Protein 9GL1 (pdb70)

Organism: NCBI:txid28084

InterPro domains:
  IPR023696 Ureohydrolase domain superfamily [SSF52768] (107-411)
  IPR023801 Histone deacetylase domain [PF00850] (104-404)
  IPR037138 Histone deacetylase domain superfamily [G3DSA:3.40.800.20] (55-424)

Secondary structure (DSSP, 8-state):
----EEE--HHHHTT-TT-B-SSS-BHHHHHHHHHHHHHHHHHS-TTS-EEEGGG----HHHHHHHHHHHTT-HHHHHHHHHHS-TT-HHHHHHTTTS-HHHHHHHHHHHHHTTTTS-EE-STT-EE-TTHHHHHHHHHHHHHTS--SSEEE-SS--TT--SS--BTTBSS-HHHHHHHHHTSSSS-EEEEEEE--SS--HHHHHHHHHH-TTSEEEEEEEE-TTSTT---HHHHHHHTTSPPEE-STTEEEEEETTEEEEEEETTTS---TTS--HHHHHHHHHHHHHHHHHHHTT-EEEEEEEE-STTBTT--SHHHHEETTEE--HHHHHHHSB-HHHHHHHHHHHHHHHHHSSTT--EEEEEE-----HHHHHHHHHHHHHHHH-

Radius of gyration: 20.04 Å; Cα contacts (8 Å, |Δi|>4): 755; chains: 1; bounding box: 47×55×52 Å

Solvent-accessible surface area: 16065 Å² total; per-residue (Å²): 164,69,16,35,0,0,19,3,5,84,131,1,12,100,66,4,81,37,6,28,13,16,51,135,18,33,0,31,72,1,0,88,21,2,22,86,10,3,60,72,17,59,88,140,36,106,71,5,41,42,31,22,0,62,139,15,145,27,47,157,48,0,68,106,0,4,53,16,8,148,182,34,57,52,109,69,0,32,89,32,11,82,146,13,52,135,115,13,116,2,14,57,4,1,80,29,12,6,47,37,111,26,0,47,75,2,0,66,10,1,12,75,0,70,95,122,39,112,54,87,53,106,113,34,6,13,3,6,45,9,5,0,36,9,8,0,13,6,1,0,1,2,10,77,71,13,84,73,10,1,25,3,0,5,13,5,8,3,8,0,45,36,84,97,12,24,7,41,0,2,1,0,14,6,0,0,4,1,39,48,16,29,115,136,68,170,96,1,3,0,2,2,1,0,5,2,0,8,2,0,15,0,2,0,46,8,0,10,107,47,0,44,112,21,55,1,2,0,0,0,2,2,0,17,48,2,70,20,143,33,62,27,112,90,0,40,134,60,10,138,117,111,16,136,114,55,38,92,77,0,38,15,6,92,107,56,25,0,52,0,7,0,0,2,0,36,156,5,57,18,135,114,80,100,41,0,18,0,1,45,20,0,12,102,32,5,96,82,12,12,77,83,0,67,124,79,182,26,62,4,0,16,3,12,0,3,4,9,0,3,2,24,96,1,83,4,127,25,0,23,93,1,114,57,101,96,11,37,95,114,31,8,110,105,5,0,1,18,60,88,1,7,39,77,0,13,111,12,23,56,115,25,35,152,110,12,109,117,68,14,37,29,34,7,8,5,4,0,2,0,11,31,104,156,4,0,42,101,4,0,72,25,1,0,59,20,6,42,135

Structure (mmCIF, N/CA/C/O backbone):
data_9GL1
#
_entry.id   9GL1
#
_cell.length_a   113.564
_cell.length_b   113.564
_cell.length_c   90.426
_cell.angle_alpha   90
_cell.angle_beta   90
_cell.angle_gamma   120
#
_symmetry.space_group_name_H-M   'P 32 2 1'
#
loop_
_entity.id
_entity.type
_entity.pdbx_description
1 polymer 'Acetylpolyamine aminohydrolase'
2 non-polymer 'ZINC ION'
3 non-polymer 'POTASSIUM ION'
4 water water
#
loop_
_atom_site.group_PDB
_atom_site.id
_atom_site.type_symbol
_atom_site.label_atom_id
_atom_site.label_alt_id
_atom_site.label_comp_id
_atom_site.label_asym_id
_atom_site.label_entity_id
_atom_site.label_seq_id
_atom_site.pdbx_PDB_ins_code
_atom_site.Cartn_x
_atom_site.Cartn_y
_atom_site.Cartn_z
_atom_site.occupancy
_atom_site.B_iso_or_equiv
_atom_site.auth_seq_id
_atom_site.auth_comp_id
_atom_site.auth_asym_id
_atom_site.auth_atom_id
_atom_site.pdbx_PDB_model_num
ATOM 1 N N . PRO A 1 14 ? -8.877 -30.803 -3.282 1 164.3 21 PRO A N 1
ATOM 2 C CA . PRO A 1 14 ? -7.507 -30.739 -2.757 1 163.92 21 PRO A CA 1
ATOM 3 C C . PRO A 1 14 ? -6.531 -31.699 -3.44 1 157.89 21 PRO A C 1
ATOM 4 O O . PRO A 1 14 ? -6.381 -31.628 -4.655 1 155.33 21 PRO A O 1
ATOM 8 N N . ASN A 1 15 ? -5.857 -32.552 -2.66 1 158.52 22 ASN A N 1
ATOM 9 C CA . ASN A 1 15 ? -4.685 -33.25 -3.205 1 152.79 22 ASN A CA 1
ATOM 10 C C . ASN A 1 15 ? -4.251 -34.45 -2.367 1 146.97 22 ASN A C 1
ATOM 11 O O . ASN A 1 15 ? -3.16 -34.963 -2.647 1 141.88 22 ASN A O 1
ATOM 16 N N . CYS A 1 16 ? -5.045 -34.971 -1.416 1 148.43 23 CYS A N 1
ATOM 17 C CA . CYS A 1 16 ? -4.628 -36.163 -0.679 1 141.85 23 CYS A CA 1
ATOM 18 C C . CYS A 1 16 ? -4.947 -37.422 -1.485 1 136.49 23 CYS A C 1
ATOM 19 O O . CYS A 1 16 ? -5.439 -37.367 -2.613 1 139.52 23 CYS A O 1
ATOM 22 N N . LEU A 1 17 ? -4.624 -38.57 -0.905 1 134.52 24 LEU A N 1
ATOM 23 C CA . LEU A 1 17 ? -4.947 -39.862 -1.482 1 129.29 24 LEU A CA 1
ATOM 24 C C . LEU A 1 17 ? -5.063 -40.83 -0.321 1 128.02 24 LEU A C 1
ATOM 25 O O . LEU A 1 17 ? -4.252 -40.779 0.608 1 126.78 24 LEU A O 1
ATOM 30 N N . ILE A 1 18 ? -6.083 -41.672 -0.343 1 126.46 25 ILE A N 1
ATOM 31 C CA . ILE A 1 18 ? -6.266 -42.673 0.702 1 122.91 25 ILE A CA 1
ATOM 32 C C . ILE A 1 18 ? -6.102 -44.028 0.035 1 118.69 25 ILE A C 1
ATOM 33 O O . ILE A 1 18 ? -7.044 -44.57 -0.547 1 121.61 25 ILE A O 1
ATOM 38 N N . GLN A 1 19 ? -4.892 -44.566 0.088 1 114.15 26 GLN A N 1
ATOM 39 C CA . GLN A 1 19 ? -4.665 -45.905 -0.424 1 112.42 26 GLN A CA 1
ATOM 40 C C . GLN A 1 19 ? -5.276 -46.923 0.523 1 113.24 26 GLN A C 1
ATOM 41 O O . GLN A 1 19 ? -5.18 -46.793 1.742 1 113.97 26 GLN A O 1
ATOM 47 N N . ILE A 1 20 ? -5.938 -47.923 -0.045 1 114.4 27 ILE A N 1
ATOM 48 C CA . ILE A 1 20 ? -6.407 -49.072 0.729 1 110.98 27 ILE A CA 1
ATOM 49 C C . ILE A 1 20 ? -6.106 -50.335 -0.063 1 112.2 27 ILE A C 1
ATOM 50 O O . ILE A 1 20 ? -5.989 -50.31 -1.282 1 115.83 27 ILE A O 1
ATOM 55 N N . PRO A 1 21 ? -5.992 -51.456 0.643 1 110.72 28 PRO A N 1
ATOM 56 C CA . PRO A 1 21 ? -5.825 -52.726 -0.071 1 109.43 28 PRO A CA 1
ATOM 57 C C . PRO A 1 21 ? -7.106 -53.096 -0.79 1 111.91 28 PRO A C 1
ATOM 58 O O . PRO A 1 21 ? -8.212 -52.817 -0.323 1 112.62 28 PRO A O 1
ATOM 62 N N . SER A 1 22 ? -6.948 -53.727 -1.944 1 112.08 29 SER A N 1
ATOM 63 C CA . SER A 1 22 ? -8.117 -54.11 -2.707 1 111.58 29 SER A CA 1
ATOM 64 C C . SER A 1 22 ? -8.712 -55.381 -2.12 1 109.02 29 SER A C 1
ATOM 65 O O . SER A 1 22 ? -8.133 -56.021 -1.241 1 106.01 29 SER A O 1
ATOM 68 N N . ALA A 1 23 ? -9.88 -55.752 -2.634 1 107.48 30 ALA A N 1
ATOM 69 C CA . ALA A 1 23 ? -10.593 -56.903 -2.092 1 107.23 30 ALA A CA 1
ATOM 70 C C . ALA A 1 23 ? -9.837 -58.208 -2.334 1 107.47 30 ALA A C 1
ATOM 71 O O . ALA A 1 23 ? -9.842 -59.099 -1.476 1 110.09 30 ALA A O 1
ATOM 73 N N . LYS A 1 24 ? -9.209 -58.361 -3.504 1 111.05 31 LYS A N 1
ATOM 74 C CA . LYS A 1 24 ? -8.429 -59.572 -3.752 1 111.46 31 LYS A CA 1
ATOM 75 C C . LYS A 1 24 ? -7.25 -59.623 -2.798 1 104.15 31 LYS A C 1
ATOM 76 O O . LYS A 1 24 ? -6.855 -60.699 -2.333 1 100.66 31 LYS A O 1
ATOM 82 N N . ASP A 1 25 ? -6.694 -58.453 -2.489 1 104.73 32 ASP A N 1
ATOM 83 C CA . ASP A 1 25 ? -5.561 -58.362 -1.586 1 105.84 32 ASP A CA 1
ATOM 84 C C . ASP A 1 25 ? -5.955 -58.837 -0.189 1 109.23 32 ASP A C 1
ATOM 85 O O . ASP A 1 25 ? -5.518 -59.904 0.271 1 106.11 32 ASP A O 1
ATOM 90 N N . ILE A 1 26 ? -6.84 -58.078 0.476 1 109.07 33 ILE A N 1
ATOM 91 C CA . ILE A 1 26 ? -7.332 -58.425 1.808 1 104.86 33 ILE A CA 1
ATOM 92 C C . ILE A 1 26 ? -7.705 -59.897 1.873 1 106.99 33 ILE A C 1
ATOM 93 O O . ILE A 1 26 ? -7.559 -60.533 2.926 1 105.22 33 ILE A O 1
ATOM 98 N N . GLN A 1 27 ? -8.132 -60.485 0.745 1 102.28 34 GLN A N 1
ATOM 99 C CA . GLN A 1 27 ? -8.516 -61.891 0.765 1 103.38 34 GLN A CA 1
ATOM 100 C C . GLN A 1 27 ? -7.315 -62.843 0.814 1 103.07 34 GLN A C 1
ATOM 101 O O . GLN A 1 27 ? -7.502 -64.062 0.923 1 104.62 34 GLN A O 1
ATOM 107 N N . GLN A 1 28 ? -6.089 -62.329 0.776 1 99.5 35 GLN A N 1
ATOM 108 C CA . GLN A 1 28 ? -4.917 -63.143 1.069 1 99.48 35 GLN A CA 1
ATOM 109 C C . GLN A 1 28 ? -4.411 -62.996 2.506 1 108.78 35 GLN A C 1
ATOM 110 O O . GLN A 1 28 ? -3.496 -63.738 2.888 1 109.79 35 GLN A O 1
ATOM 116 N N . MET A 1 29 ? -4.974 -62.083 3.32 1 106.46 36 MET A N 1
ATOM 117 C CA . MET A 1 29 ? -4.514 -61.873 4.694 1 105.93 36 MET A CA 1
ATOM 118 C C . MET A 1 29 ? -5.296 -62.662 5.731 1 107.12 36 MET A C 1
ATOM 119 O O . MET A 1 29 ? -5.197 -62.343 6.924 1 105.39 36 MET A O 1
ATOM 124 N N . HIS A 1 30 ? -6.082 -63.658 5.318 1 106.34 37 HIS A N 1
ATOM 125 C CA . HIS A 1 30 ? -6.689 -64.561 6.29 1 107.72 37 HIS A CA 1
ATOM 126 C C . HIS A 1 30 ? -5.617 -65.138 7.199 1 108.29 37 HIS A C 1
ATOM 127 O O . HIS A 1 30 ? -4.578 -65.609 6.728 1 104.91 37 HIS A O 1
ATOM 134 N N . GLY A 1 31 ? -5.873 -65.104 8.51 1 109.26 38 GLY A N 1
ATOM 135 C CA . GLY A 1 31 ? -5 -65.742 9.467 1 104.65 38 GLY A CA 1
ATOM 136 C C . GLY A 1 31 ? -3.815 -64.916 9.925 1 105.88 38 GLY A C 1
ATOM 137 O O . GLY A 1 31 ? -3.164 -65.282 10.91 1 106.61 38 GLY A O 1
ATOM 138 N N . MET A 1 32 ? -3.502 -63.821 9.263 1 104.18 39 MET A N 1
ATOM 139 C CA . MET A 1 32 ? -2.345 -63.069 9.703 1 106.92 39 MET A CA 1
ATOM 140 C C . MET A 1 32 ? -2.647 -62.421 11.05 1 106.52 39 MET A C 1
ATOM 141 O O . MET A 1 32 ? -3.751 -61.904 11.252 1 106.79 39 MET A O 1
ATOM 146 N N . PRO A 1 33 ? -1.703 -62.461 11.989 1 99.58 40 PRO A N 1
ATOM 147 C CA . PRO A 1 33 ? -2.008 -62.025 13.355 1 110.36 40 PRO A CA 1
ATOM 148 C C . PRO A 1 33 ? -2.208 -60.525 13.417 1 108.79 40 PRO A C 1
ATOM 149 O O . PRO A 1 33 ? -1.499 -59.76 12.757 1 109.09 40 PRO A O 1
ATOM 153 N N . ALA A 1 34 ? -3.196 -60.117 14.207 1 107.56 41 ALA A N 1
ATOM 154 C CA . ALA A 1 34 ? -3.333 -58.743 14.647 1 107.75 41 ALA A CA 1
ATOM 155 C C . ALA A 1 34 ? -3.36 -58.76 16.17 1 110.78 41 ALA A C 1
ATOM 156 O O . ALA A 1 34 ? -3.135 -59.799 16.795 1 108.49 41 ALA A O 1
ATOM 158 N N . GLY A 1 35 ? -3.633 -57.61 16.778 1 110.83 42 GLY A N 1
ATOM 159 C CA . GLY A 1 35 ? -3.404 -57.444 18.2 1 110.66 42 GLY A CA 1
ATOM 160 C C . GLY A 1 35 ? -4.532 -57.875 19.117 1 111.77 42 GLY A C 1
ATOM 161 O O . GLY A 1 35 ? -4.472 -57.586 20.316 1 114.28 42 GLY A O 1
ATOM 162 N N . ALA A 1 36 ? -5.555 -58.567 18.602 1 115.29 43 ALA A N 1
ATOM 163 C CA . ALA A 1 36 ? -6.751 -58.882 19.382 1 110.98 43 ALA A CA 1
ATOM 164 C C . ALA A 1 36 ? -7.512 -60.093 18.824 1 112.96 43 ALA A C 1
ATOM 165 O O . ALA A 1 36 ? -6.896 -61.078 18.397 1 114.1 43 ALA A O 1
ATOM 167 N N . ASP A 1 37 ? -8.854 -60.034 18.831 1 110.73 44 ASP A N 1
ATOM 168 C CA . ASP A 1 37 ? -9.697 -61.119 18.332 1 114.83 44 ASP A CA 1
ATOM 169 C C . ASP A 1 37 ? -9.83 -61.116 16.813 1 116.31 44 ASP A C 1
ATOM 170 O O . ASP A 1 37 ? -10.348 -62.088 16.25 1 115.86 44 ASP A O 1
ATOM 175 N N . GLU A 1 38 ? -9.377 -60.059 16.143 1 111.32 45 GLU A N 1
ATOM 176 C CA . GLU A 1 38 ? -9.399 -60.007 14.695 1 114.85 45 GLU A CA 1
ATOM 177 C C . GLU A 1 38 ? -8.045 -60.429 14.135 1 114.91 45 GLU A C 1
ATOM 178 O O . GLU A 1 38 ? -6.997 -60.192 14.749 1 113.81 45 GLU A O 1
ATOM 184 N N . ASP A 1 39 ? -8.092 -61.094 12.975 1 110.67 46 ASP A N 1
ATOM 185 C CA . ASP A 1 39 ? -6.958 -61.276 12.081 1 112.1 46 ASP A CA 1
ATOM 186 C C . ASP A 1 39 ? -6.9 -60.11 11.08 1 107.38 46 ASP A C 1
ATOM 187 O O . ASP A 1 39 ? -7.844 -59.322 10.946 1 107.45 46 ASP A O 1
ATOM 192 N N . GLN A 1 40 ? -5.776 -59.979 10.373 1 104.79 47 GLN A N 1
ATOM 193 C CA . GLN A 1 40 ? -5.613 -58.761 9.583 1 103.71 47 GLN A CA 1
ATOM 194 C C . GLN A 1 40 ? -6.629 -58.682 8.452 1 104.81 47 GLN A C 1
ATOM 195 O O . GLN A 1 40 ? -6.968 -57.582 7.996 1 103.55 47 GLN A O 1
ATOM 201 N N . PHE A 1 41 ? -7.159 -59.825 8.028 1 103.88 48 PHE A N 1
ATOM 202 C CA . PHE A 1 41 ? -8.289 -59.826 7.112 1 104.65 48 PHE A CA 1
ATOM 203 C C . PHE A 1 41 ? -9.486 -59.095 7.718 1 105.88 48 PHE A C 1
ATOM 204 O O . PHE A 1 41 ? -9.904 -58.042 7.217 1 105.16 48 PHE A O 1
ATOM 212 N N . GLU A 1 42 ? -10.042 -59.641 8.818 1 110.51 49 GLU A N 1
ATOM 213 C CA . GLU A 1 42 ? -11.223 -59.06 9.47 1 108.1 49 GLU A CA 1
ATOM 214 C C . GLU A 1 42 ? -10.998 -57.611 9.864 1 104.64 49 GLU A C 1
ATOM 215 O O . GLU A 1 42 ? -11.922 -56.795 9.801 1 105.19 49 GLU A O 1
ATOM 221 N N . ARG A 1 43 ? -9.778 -57.28 10.263 1 101.73 50 ARG A N 1
ATOM 222 C CA . ARG A 1 43 ? -9.448 -55.902 10.582 1 104.92 50 ARG A CA 1
ATOM 223 C C . ARG A 1 43 ? -9.606 -55.018 9.356 1 109.97 50 ARG A C 1
ATOM 224 O O . ARG A 1 43 ? -10.526 -54.193 9.282 1 113.1 50 ARG A O 1
ATOM 232 N N . LEU A 1 44 ? -8.756 -55.231 8.348 1 109.54 51 LEU A N 1
ATOM 233 C CA . LEU A 1 44 ? -8.776 -54.407 7.144 1 108.86 51 LEU A CA 1
ATOM 234 C C . LEU A 1 44 ? -10.078 -54.515 6.354 1 110.15 51 LEU A C 1
ATOM 235 O O . LEU A 1 44 ? -10.405 -53.6 5.582 1 112.45 51 LEU A O 1
ATOM 240 N N . LYS A 1 45 ? -10.835 -55.597 6.514 1 107.25 52 LYS A N 1
ATOM 241 C CA . LYS A 1 45 ? -12.175 -55.606 5.942 1 110.97 52 LYS A CA 1
ATOM 242 C C . LYS A 1 45 ? -13.039 -54.533 6.596 1 117.3 52 LYS A C 1
ATOM 243 O O . LYS A 1 45 ? -13.668 -53.718 5.909 1 119.41 52 LYS A O 1
ATOM 249 N N . HIS A 1 46 ? -13.046 -54.496 7.937 1 115.98 53 HIS A N 1
ATOM 250 C CA . HIS A 1 46 ? -13.907 -53.564 8.658 1 118.51 53 HIS A CA 1
ATOM 251 C C . HIS A 1 46 ? -13.435 -52.134 8.506 1 118.63 53 HIS A C 1
ATOM 252 O O . HIS A 1 46 ? -14.251 -51.211 8.481 1 123.37 53 HIS A O 1
ATOM 259 N N . MET A 1 47 ? -12.138 -51.924 8.393 1 114.4 54 MET A N 1
ATOM 260 C CA . MET A 1 47 ? -11.666 -50.563 8.215 1 118.23 54 MET A CA 1
ATOM 261 C C . MET A 1 47 ? -12.059 -50.006 6.843 1 123.66 54 MET A C 1
ATOM 262 O O . MET A 1 47 ? -12.596 -48.894 6.757 1 127.81 54 MET A O 1
ATOM 267 N N . THR A 1 48 ? -11.84 -50.772 5.755 1 120.4 55 THR A N 1
ATOM 268 C CA . THR A 1 48 ? -12.267 -50.287 4.438 1 123.68 55 THR A CA 1
ATOM 269 C C . THR A 1 48 ? -13.776 -50.142 4.367 1 127.26 55 THR A C 1
ATOM 270 O O . THR A 1 48 ? -14.281 -49.369 3.544 1 128.7 55 THR A O 1
ATOM 274 N N . GLN A 1 49 ? -14.504 -50.87 5.212 1 122.9 56 GLN A N 1
ATOM 275 C CA . GLN A 1 49 ? -15.937 -50.643 5.319 1 126.94 56 GLN A CA 1
ATOM 276 C C . GLN A 1 49 ? -16.221 -49.242 5.849 1 132.84 56 GLN A C 1
ATOM 277 O O . GLN A 1 49 ? -17.025 -48.502 5.27 1 138.66 56 GLN A O 1
ATOM 283 N N . VAL A 1 50 ? -15.541 -48.849 6.932 1 129.88 57 VAL A N 1
ATOM 284 C CA . VAL A 1 50 ? -15.745 -47.525 7.515 1 133.47 57 VAL A CA 1
ATOM 285 C C . VAL A 1 50 ? -15.302 -46.44 6.555 1 139.26 57 VAL A C 1
ATOM 286 O O . VAL A 1 50 ? -15.855 -45.333 6.552 1 145.04 57 VAL A O 1
ATOM 290 N N . ILE A 1 51 ? -14.287 -46.719 5.742 1 136.13 58 ILE A N 1
ATOM 291 C CA . ILE A 1 51 ? -13.916 -45.748 4.726 1 136.75 58 ILE A CA 1
ATOM 292 C C . ILE A 1 51 ? -14.926 -45.758 3.585 1 143.84 58 ILE A C 1
ATOM 293 O O . ILE A 1 51 ? -15.17 -44.719 2.966 1 149.35 58 ILE A O 1
ATOM 298 N N . ALA A 1 52 ? -15.542 -46.907 3.29 1 137.82 59 ALA A N 1
ATOM 299 C CA . ALA A 1 52 ? -16.674 -46.892 2.365 1 142.85 59 ALA A CA 1
ATOM 300 C C . ALA A 1 52 ? -17.882 -46.187 2.958 1 149.95 59 ALA A C 1
ATOM 301 O O . ALA A 1 52 ? -18.821 -45.865 2.224 1 153.89 59 ALA A O 1
ATOM 303 N N . THR A 1 53 ? -17.873 -45.951 4.269 1 148.14 60 THR A N 1
ATOM 304 C CA . THR A 1 53 ? -18.893 -45.141 4.924 1 150.63 60 THR A CA 1
ATOM 305 C C . THR A 1 53 ? -18.646 -43.661 4.672 1 154.08 60 THR A C 1
ATOM 306 O O . THR A 1 53 ? -19.452 -42.985 4.023 1 157.63 60 THR A O 1
ATOM 310 N N . THR A 1 54 ? -17.524 -43.14 5.179 1 153.26 61 THR A N 1
ATOM 311 C CA . THR A 1 54 ? -17.247 -41.735 4.939 1 157.13 61 THR A CA 1
ATOM 312 C C . THR A 1 54 ? -16.852 -41.447 3.442 1 162.36 61 THR A C 1
ATOM 313 O O . THR A 1 54 ? -16.496 -40.29 3.166 1 166.43 61 THR A O 1
ATOM 317 N N . GLN A 1 55 ? -16.92 -42.418 2.517 1 157.32 62 GLN A N 1
ATOM 318 C CA . GLN A 1 55 ? -16.757 -42.172 1.082 1 161.24 62 GLN A CA 1
ATOM 319 C C . GLN A 1 55 ? -18.089 -42.037 0.353 1 165.89 62 GLN A C 1
ATOM 320 O O . GLN A 1 55 ? -18.148 -41.396 -0.703 1 167.6 62 GLN A O 1
ATOM 326 N N . SER A 1 56 ? -19.16 -42.625 0.888 1 162.44 63 SER A N 1
ATOM 327 C CA . SER A 1 56 ? -20.504 -42.299 0.426 1 165.03 63 SER A CA 1
ATOM 328 C C . SER A 1 56 ? -21.108 -41.119 1.184 1 168.92 63 SER A C 1
ATOM 329 O O . SER A 1 56 ? -22.078 -40.521 0.703 1 171.75 63 SER A O 1
ATOM 332 N N . LYS A 1 57 ? -20.559 -40.772 2.357 1 166.99 64 LYS A N 1
ATOM 333 C CA . LYS A 1 57 ? -20.829 -39.463 2.951 1 168.5 64 LYS A CA 1
ATOM 334 C C . LYS A 1 57 ? -20.243 -38.338 2.106 1 173.02 64 LYS A C 1
ATOM 335 O O . LYS A 1 57 ? -20.838 -37.261 2.012 1 172.7 64 LYS A O 1
ATOM 341 N N . ASP A 1 58 ? -19.077 -38.562 1.49 1 173.57 65 ASP A N 1
ATOM 342 C CA . ASP A 1 58 ? -18.347 -37.526 0.758 1 172.1 65 ASP A CA 1
ATOM 343 C C . ASP A 1 58 ? -17.512 -38.171 -0.344 1 167.69 65 ASP A C 1
ATOM 344 O O . ASP A 1 58 ? -16.358 -38.541 -0.102 1 165.68 65 ASP A O 1
ATOM 349 N N . PRO A 1 59 ? -18.059 -38.339 -1.571 1 168.77 66 PRO A N 1
ATOM 350 C CA . PRO A 1 59 ? -17.284 -38.952 -2.663 1 165.01 66 PRO A CA 1
ATOM 351 C C . PRO A 1 59 ? -16.035 -38.177 -3.074 1 161.1 66 PRO A C 1
ATOM 352 O O . PRO A 1 59 ? -15.354 -38.562 -4.032 1 156.68 66 PRO A O 1
ATOM 356 N N . SER A 1 60 ? -15.724 -37.086 -2.366 1 162.56 67 SER A N 1
ATOM 357 C CA . SER A 1 60 ? -14.444 -36.411 -2.568 1 160.19 67 SER A CA 1
ATOM 358 C C . SER A 1 60 ? -13.283 -37.189 -1.948 1 158.19 67 SER A C 1
ATOM 359 O O . SER A 1 60 ? -12.17 -37.152 -2.488 1 156.62 67 SER A O 1
ATOM 362 N N . LEU A 1 61 ? -13.514 -37.885 -0.81 1 159.88 68 LEU A N 1
ATOM 363 C CA . LEU A 1 61 ? -12.46 -38.674 -0.172 1 152.55 68 LEU A CA 1
ATOM 364 C C . LEU A 1 61 ? -11.858 -39.606 -1.215 1 145.33 68 LEU A C 1
ATOM 365 O O . LEU A 1 61 ? -12.495 -40.583 -1.639 1 142.43 68 LEU A O 1
ATOM 370 N N . PRO A 1 62 ? -10.633 -39.319 -1.658 1 146.92 69 PRO A N 1
ATOM 371 C CA . PRO A 1 62 ? -10.043 -39.971 -2.844 1 140.69 69 PRO A CA 1
ATOM 372 C C . PRO A 1 62 ? -9.42 -41.318 -2.492 1 133.16 69 PRO A C 1
ATOM 373 O O . PRO A 1 62 ? -8.224 -41.465 -2.229 1 132.1 69 PRO A O 1
ATOM 377 N N . VAL A 1 63 ? -10.262 -42.339 -2.458 1 133.45 70 VAL A N 1
ATOM 378 C CA . VAL A 1 63 ? -9.825 -43.671 -2.068 1 129.94 70 VAL A CA 1
ATOM 379 C C . VAL A 1 63 ? -9.428 -44.424 -3.327 1 127.49 70 VAL A C 1
ATOM 380 O O . VAL A 1 63 ? -10.134 -44.386 -4.344 1 126.74 70 VAL A O 1
ATOM 384 N N . VAL A 1 64 ? -8.258 -45.04 -3.295 1 123.71 71 VAL A N 1
ATOM 385 C CA . VAL A 1 64 ? -7.804 -45.862 -4.403 1 123.53 71 VAL A CA 1
ATOM 386 C C . VAL A 1 64 ? -7.363 -47.18 -3.813 1 120.35 71 VAL A C 1
ATOM 387 O O . VAL A 1 64 ? -6.823 -47.22 -2.702 1 121 71 VAL A O 1
ATOM 391 N N . THR A 1 65 ? -7.629 -48.263 -4.521 1 118.38 72 THR A N 1
ATOM 392 C CA . THR A 1 65 ? -7.194 -49.551 -4.019 1 116.28 72 THR A CA 1
ATOM 393 C C . THR A 1 65 ? -5.835 -49.894 -4.6 1 117.33 72 THR A C 1
ATOM 394 O O . THR A 1 65 ? -5.327 -49.239 -5.511 1 118.14 72 THR A O 1
ATOM 398 N N . THR A 1 66 ? -5.228 -50.917 -4.032 1 116.38 73 THR A N 1
ATOM 399 C CA . THR A 1 66 ? -3.963 -51.343 -4.594 1 116.51 73 THR A CA 1
ATOM 400 C C . THR A 1 66 ? -4.111 -51.969 -5.971 1 114.41 73 THR A C 1
ATOM 401 O O . THR A 1 66 ? -3.115 -52.392 -6.56 1 114.72 73 THR A O 1
ATOM 405 N N . ASP A 1 67 ? -5.31 -52.046 -6.537 1 113.29 74 ASP A N 1
ATOM 406 C CA . ASP A 1 67 ? -5.424 -52.657 -7.86 1 118.28 74 ASP A CA 1
ATOM 407 C C . ASP A 1 67 ? -5.116 -51.693 -9.014 1 119.63 74 ASP A C 1
ATOM 408 O O . ASP A 1 67 ? -4.797 -52.165 -10.106 1 117.45 74 ASP A O 1
ATOM 413 N N . ARG A 1 68 ? -5.193 -50.369 -8.817 1 11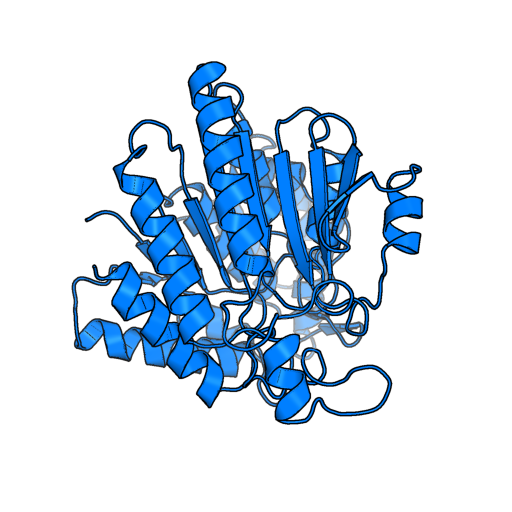9.61 75 ARG A N 1
ATOM 414 C CA . ARG A 1 68 ? -4.76 -49.452 -9.869 1 123.53 75 ARG A CA 1
ATOM 415 C C . ARG A 1 68 ? -3.242 -49.382 -9.956 1 120.53 75 ARG A C 1
ATOM 416 O O . ARG A 1 68 ? -2.704 -48.52 -10.658 1 123.84 75 ARG A O 1
ATOM 424 N N . VAL A 1 69 ? -2.554 -50.249 -9.243 1 121.91 76 VAL A N 1
ATOM 425 C CA . VAL A 1 69 ? -1.109 -50.383 -9.359 1 123.41 76 VAL A CA 1
ATOM 426 C C . VAL A 1 69 ? -0.822 -51.306 -10.52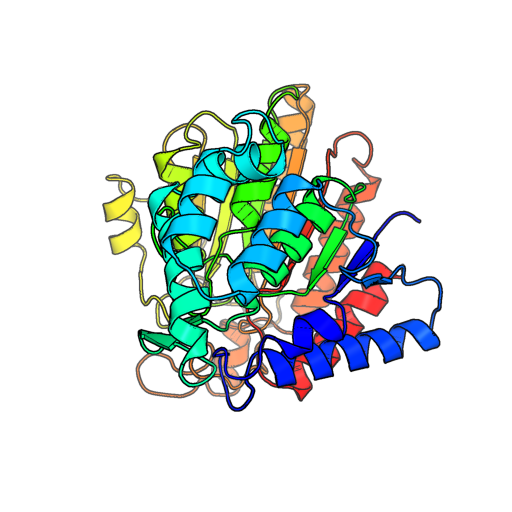2 1 118.42 76 VAL A C 1
ATOM 427 O O . VAL A 1 69 ? -1.578 -52.242 -10.788 1 119.66 76 VAL A O 1
ATOM 431 N N . GLU A 1 70 ? 0.264 -51.036 -11.232 1 120.39 77 GLU A N 1
ATOM 432 C CA . GLU A 1 70 ? 0.548 -51.7 -12.503 1 121.43 77 GLU A CA 1
ATOM 433 C C . GLU A 1 70 ? 2.005 -52.124 -12.504 1 119.54 77 GLU A C 1
ATOM 434 O O . GLU A 1 70 ? 2.896 -51.276 -12.609 1 120.68 77 GLU A O 1
ATOM 440 N N . LEU A 1 71 ? 2.252 -53.411 -12.416 1 115.76 78 LEU A N 1
ATOM 441 C CA . LEU A 1 71 ? 3.622 -53.778 -12.09 1 115.15 78 LEU A CA 1
ATOM 442 C C . LEU A 1 71 ? 4.392 -54.179 -13.336 1 116.03 78 LEU A C 1
ATOM 443 O O . LEU A 1 71 ? 3.803 -54.438 -14.389 1 113.96 78 LEU A O 1
ATOM 448 N N . PRO A 1 72 ? 5.719 -54.208 -13.276 1 115.19 79 PRO A N 1
ATOM 449 C CA . PRO A 1 72 ? 6.476 -54.677 -14.439 1 110.36 79 PRO A CA 1
ATOM 450 C C . PRO A 1 72 ? 6.236 -56.161 -14.669 1 112.59 79 PRO A C 1
ATOM 451 O O . PRO A 1 72 ? 5.974 -56.927 -13.731 1 113.85 79 PRO A O 1
ATOM 455 N N . GLU A 1 73 ? 6.323 -56.551 -15.948 1 110.94 80 GLU A N 1
ATOM 456 C CA . GLU A 1 73 ? 5.985 -57.906 -16.379 1 111.36 80 GLU A CA 1
ATOM 457 C C . GLU A 1 73 ? 6.834 -58.971 -15.681 1 108.86 80 GLU A C 1
ATOM 458 O O . GLU A 1 73 ? 6.342 -60.075 -15.412 1 108.98 80 GLU A O 1
ATOM 464 N N . HIS A 1 74 ? 8.102 -58.679 -15.374 1 107.5 81 HIS A N 1
ATOM 465 C CA . HIS A 1 74 ? 8.891 -59.683 -14.663 1 112.38 81 HIS A CA 1
ATOM 466 C C . HIS A 1 74 ? 8.334 -59.971 -13.269 1 110.86 81 HIS A C 1
ATOM 467 O O . HIS A 1 74 ? 8.389 -61.123 -12.829 1 111.01 81 HIS A O 1
ATOM 474 N N . TRP A 1 75 ? 7.783 -58.958 -12.575 1 108.65 82 TRP A N 1
ATOM 475 C CA . TRP A 1 75 ? 7.171 -59.184 -11.257 1 110.14 82 TRP A CA 1
ATOM 476 C C . TRP A 1 75 ? 5.92 -60.041 -11.375 1 109.66 82 TRP A C 1
ATOM 477 O O . TRP A 1 75 ? 5.795 -61.074 -10.71 1 105 82 TRP A O 1
ATOM 488 N N . ASN A 1 76 ? 4.973 -59.619 -12.218 1 110.36 83 ASN A N 1
ATOM 489 C CA . ASN A 1 76 ? 3.751 -60.392 -12.407 1 108.89 83 ASN A CA 1
ATOM 490 C C . ASN A 1 76 ? 4.067 -61.795 -12.888 1 109.69 83 ASN A C 1
ATOM 491 O O . ASN A 1 76 ? 3.392 -62.756 -12.491 1 110.72 83 ASN A O 1
ATOM 496 N N . GLN A 1 77 ? 5.117 -61.933 -13.708 1 107.07 84 GLN A N 1
ATOM 497 C CA . GLN A 1 77 ? 5.604 -63.255 -14.081 1 107.71 84 GLN A CA 1
ATOM 498 C C . GLN A 1 77 ? 6.046 -64.039 -12.853 1 113.07 84 GLN A C 1
ATOM 499 O O . GLN A 1 77 ? 5.77 -65.24 -12.743 1 113.51 84 GLN A O 1
ATOM 505 N N . LEU A 1 78 ? 6.727 -63.378 -11.91 1 113.46 85 LEU A N 1
ATOM 506 C CA . LEU A 1 78 ? 7.181 -64.073 -10.712 1 110.71 85 LEU A CA 1
ATOM 507 C C . LEU A 1 78 ? 6.001 -64.576 -9.886 1 109.85 85 LEU A C 1
ATOM 508 O O . LEU A 1 78 ? 5.941 -65.764 -9.542 1 105.59 85 LEU A O 1
ATOM 513 N N . PHE A 1 79 ? 5.042 -63.685 -9.578 1 110.61 86 PHE A N 1
ATOM 514 C CA . PHE A 1 79 ? 3.843 -64.07 -8.822 1 107.97 86 PHE A CA 1
ATOM 515 C C . PHE A 1 79 ? 3.136 -65.232 -9.487 1 111.07 86 PHE A C 1
ATOM 516 O O . PHE A 1 79 ? 2.708 -66.178 -8.817 1 109.04 86 PHE A O 1
ATOM 524 N N . ALA A 1 80 ? 2.98 -65.153 -10.817 1 109.9 87 ALA A N 1
ATOM 525 C CA . ALA A 1 80 ? 2.357 -66.236 -11.559 1 110.28 87 ALA A CA 1
ATOM 526 C C . ALA A 1 80 ? 3.172 -67.525 -11.448 1 112.7 87 ALA A C 1
ATOM 527 O O . ALA A 1 80 ? 2.6 -68.619 -11.348 1 115.89 87 ALA A O 1
ATOM 529 N N . ALA A 1 81 ? 4.51 -67.428 -11.501 1 111.21 88 ALA A N 1
ATOM 530 C CA . ALA A 1 81 ? 5.339 -68.627 -11.341 1 113.64 88 ALA A CA 1
ATOM 531 C C . ALA A 1 81 ? 5.279 -69.186 -9.915 1 114.7 88 ALA A C 1
ATOM 532 O O . ALA A 1 81 ? 5.346 -70.409 -9.73 1 115.44 88 ALA A O 1
ATOM 534 N N . MET A 1 82 ? 5.172 -68.315 -8.908 1 110.62 89 MET A N 1
ATOM 535 C CA . MET A 1 82 ? 5.038 -68.784 -7.524 1 115.38 89 MET A CA 1
ATOM 536 C C . MET A 1 82 ? 3.841 -69.717 -7.373 1 115.61 89 MET A C 1
ATOM 537 O O . MET A 1 82 ? 3.935 -70.774 -6.738 1 113.09 89 MET A O 1
ATOM 542 N N . LYS A 1 83 ? 2.715 -69.354 -7.985 1 113.65 90 LYS A N 1
ATOM 543 C CA . LYS A 1 83 ? 1.543 -70.218 -7.968 1 115.66 90 LYS A CA 1
ATOM 544 C C . LYS A 1 83 ? 1.828 -71.593 -8.572 1 118.62 90 LYS A C 1
ATOM 545 O O . LYS A 1 83 ? 1.22 -72.583 -8.154 1 119.21 90 LYS A O 1
ATOM 551 N N . LYS A 1 84 ? 2.763 -71.704 -9.517 1 119.66 91 LYS A N 1
ATOM 552 C CA . LYS A 1 84 ? 3.01 -73.038 -10.07 1 124.02 91 LYS A CA 1
ATOM 553 C C . LYS A 1 84 ? 3.812 -73.938 -9.115 1 122.95 91 LYS A C 1
ATOM 554 O O . LYS A 1 84 ? 4.048 -75.109 -9.436 1 127.64 91 LYS A O 1
ATOM 560 N N . GLY A 1 85 ? 4.218 -73.434 -7.949 1 122.83 92 GLY A N 1
ATOM 561 C CA . GLY A 1 85 ? 4.629 -74.276 -6.849 1 122.62 92 GLY A CA 1
ATOM 562 C C . GLY A 1 85 ? 6.112 -74.593 -6.73 1 127.57 92 GLY A C 1
ATOM 563 O O . GLY A 1 85 ? 6.493 -75.22 -5.733 1 125.02 92 GLY A O 1
ATOM 564 N N . ASP A 1 86 ? 6.965 -74.201 -7.691 1 128.25 93 ASP A N 1
ATOM 565 C CA . ASP A 1 86 ? 8.39 -74.544 -7.642 1 128.71 93 ASP A CA 1
ATOM 566 C C . ASP A 1 86 ? 9.218 -73.389 -7.088 1 128.52 93 ASP A C 1
ATOM 567 O O . ASP A 1 86 ? 9.346 -72.347 -7.748 1 125.93 93 ASP A O 1
ATOM 572 N N . GLU A 1 87 ? 9.838 -73.62 -5.915 1 129.27 94 GLU A N 1
ATOM 573 C CA . GLU A 1 87 ? 10.753 -72.65 -5.32 1 125.82 94 GLU A CA 1
ATOM 574 C C . GLU A 1 87 ? 11.893 -72.284 -6.263 1 127.03 94 GLU A C 1
ATOM 575 O O . GLU A 1 87 ? 12.203 -71.1 -6.443 1 124.36 94 GLU A O 1
ATOM 581 N N . ASN A 1 88 ? 12.544 -73.289 -6.859 1 129.41 95 ASN A N 1
ATOM 582 C CA . ASN A 1 88 ? 13.762 -73.027 -7.625 1 129.98 95 ASN A CA 1
ATOM 583 C C . ASN A 1 88 ? 13.488 -72.152 -8.834 1 126.74 95 ASN A C 1
ATOM 584 O O . ASN A 1 88 ? 14.303 -71.286 -9.176 1 126.53 95 ASN A O 1
ATOM 589 N N . VAL A 1 89 ? 12.346 -72.35 -9.495 1 127.07 96 VAL A N 1
ATOM 590 C CA . VAL A 1 89 ? 12.066 -71.542 -10.675 1 128.59 96 VAL A CA 1
ATOM 591 C C . VAL A 1 89 ? 11.75 -70.113 -10.267 1 124.56 96 VAL A C 1
ATOM 592 O O . VAL A 1 89 ? 12.226 -69.163 -10.895 1 122.45 96 VAL A O 1
ATOM 596 N N . ALA A 1 90 ? 10.983 -69.93 -9.189 1 127.08 97 ALA A N 1
ATOM 597 C CA . ALA A 1 90 ? 10.668 -68.577 -8.754 1 121.56 97 ALA A CA 1
ATOM 598 C C . ALA A 1 90 ? 11.932 -67.835 -8.346 1 120.06 97 ALA A C 1
ATOM 599 O O . ALA A 1 90 ? 12.081 -66.642 -8.633 1 118.25 97 ALA A O 1
ATOM 601 N N . LEU A 1 91 ? 12.874 -68.535 -7.714 1 123.26 98 LEU A N 1
ATOM 602 C CA . LEU A 1 91 ? 14.071 -67.865 -7.215 1 126.54 98 LEU A CA 1
ATOM 603 C C . LEU A 1 91 ? 15 -67.493 -8.358 1 123.58 98 LEU A C 1
ATOM 604 O O . LEU A 1 91 ? 15.403 -66.329 -8.484 1 121.74 98 LEU A O 1
ATOM 609 N N . THR A 1 92 ? 15.364 -68.473 -9.193 1 126.03 99 THR A N 1
ATOM 610 C CA . THR A 1 92 ? 16.162 -68.159 -10.371 1 128.08 99 THR A CA 1
ATOM 611 C C . THR A 1 92 ? 15.49 -67.058 -11.196 1 128.12 99 THR A C 1
ATOM 612 O O . THR A 1 92 ? 16.163 -66.151 -11.698 1 130.69 99 THR A O 1
ATOM 616 N N . LEU A 1 93 ? 14.156 -67.088 -11.294 1 123.79 100 LEU A N 1
ATOM 617 C CA . LEU A 1 93 ? 13.424 -66.002 -11.947 1 122.23 100 LEU A CA 1
ATOM 618 C C . LEU A 1 93 ? 13.668 -64.683 -11.236 1 122.4 100 LEU A C 1
ATOM 619 O O . LEU A 1 93 ? 14.047 -63.684 -11.86 1 120.16 100 LEU A O 1
ATOM 624 N N . PHE A 1 94 ? 13.443 -64.673 -9.918 1 120.55 101 PHE A N 1
ATOM 625 C CA . PHE A 1 94 ? 13.649 -63.478 -9.108 1 117.11 101 PHE A CA 1
ATOM 626 C C . PHE A 1 94 ? 15.087 -63.003 -9.195 1 116.74 101 PHE A C 1
ATOM 627 O O . PHE A 1 94 ? 15.352 -61.814 -9.393 1 115.45 101 PHE A O 1
ATOM 635 N N . ALA A 1 95 ? 16.034 -63.928 -9.052 1 119.64 102 ALA A N 1
ATOM 636 C CA . ALA A 1 95 ? 17.438 -63.584 -9.229 1 121.44 102 ALA A CA 1
ATOM 637 C C . ALA A 1 95 ? 17.684 -62.929 -10.582 1 123.62 102 ALA A C 1
ATOM 638 O O . ALA A 1 95 ? 18.55 -62.055 -10.703 1 123.55 102 ALA A O 1
ATOM 640 N N . GLU A 1 96 ? 16.938 -63.326 -11.609 1 122.71 103 GLU A N 1
ATOM 641 C CA . GLU A 1 96 ? 17.203 -62.756 -12.922 1 125.28 103 GLU A CA 1
ATOM 642 C C . GLU A 1 96 ? 16.531 -61.408 -13.141 1 122.62 103 GLU A C 1
ATOM 643 O O . GLU A 1 96 ? 16.798 -60.783 -14.161 1 117.16 103 GLU A O 1
ATOM 649 N N . PHE A 1 97 ? 15.729 -60.908 -12.192 1 123.39 104 PHE A N 1
ATOM 650 C CA . PHE A 1 97 ? 15.268 -59.521 -12.259 1 124.63 104 PHE A CA 1
ATOM 651 C C . PHE A 1 97 ? 16.427 -58.574 -12.57 1 130.59 104 PHE A C 1
ATOM 652 O O . PHE A 1 97 ? 17.571 -58.839 -12.175 1 132.52 104 PHE A O 1
ATOM 660 N N . PRO A 1 98 ? 16.185 -57.474 -13.288 1 128.81 105 PRO A N 1
ATOM 661 C CA . PRO A 1 98 ? 17.262 -56.501 -13.522 1 136.16 105 PRO A CA 1
ATOM 662 C C . PRO A 1 98 ? 17.474 -55.656 -12.273 1 139.07 105 PRO A C 1
ATOM 663 O O . PRO A 1 98 ? 16.514 -55.159 -11.678 1 136.06 105 PRO A O 1
ATOM 667 N N . GLU A 1 99 ? 18.741 -55.503 -11.874 1 136.82 106 GLU A N 1
ATOM 668 C CA . GLU A 1 99 ? 19.066 -54.905 -10.576 1 141.53 106 GLU A CA 1
ATOM 669 C C . GLU A 1 99 ? 18.627 -53.445 -10.478 1 140.3 106 GLU A C 1
ATOM 670 O O . GLU A 1 99 ? 18.57 -52.899 -9.362 1 137.3 106 GLU A O 1
ATOM 676 N N . GLU A 1 100 ? 18.269 -52.838 -11.615 1 141.7 107 GLU A N 1
ATOM 677 C CA . GLU A 1 100 ? 17.842 -51.45 -11.733 1 137.48 107 GLU A CA 1
ATOM 678 C C . GLU A 1 100 ? 16.321 -51.287 -11.856 1 130.44 107 GLU A C 1
ATOM 679 O O . GLU A 1 100 ? 15.852 -50.164 -12.079 1 129.58 107 GLU A O 1
ATOM 685 N N . ASP A 1 101 ? 15.549 -52.374 -11.738 1 133.04 108 ASP A N 1
ATOM 686 C CA . ASP A 1 101 ? 14.116 -52.256 -11.498 1 124.93 108 ASP A CA 1
ATOM 687 C C . ASP A 1 101 ? 13.915 -51.414 -10.249 1 121.99 108 ASP A C 1
ATOM 688 O O . ASP A 1 101 ? 14.632 -51.578 -9.26 1 121.31 108 ASP A O 1
ATOM 693 N N . GLN A 1 102 ? 12.978 -50.47 -10.316 1 119.86 109 GLN A N 1
ATOM 694 C CA . GLN A 1 102 ? 12.825 -49.51 -9.23 1 118.58 109 GLN A CA 1
ATOM 695 C C . GLN A 1 102 ? 12.377 -50.194 -7.94 1 119.35 109 GLN A C 1
ATOM 696 O O . GLN A 1 102 ? 12.897 -49.898 -6.854 1 111.26 109 GLN A O 1
ATOM 702 N N . ILE A 1 103 ? 11.424 -51.122 -8.042 1 119.46 110 ILE A N 1
ATOM 703 C CA . ILE A 1 103 ? 10.872 -51.809 -6.879 1 114.57 110 ILE A CA 1
ATOM 704 C C . ILE A 1 103 ? 11.997 -52.539 -6.154 1 112.95 110 ILE A C 1
ATOM 705 O O . ILE A 1 103 ? 12.343 -52.204 -5.021 1 115.31 110 ILE A O 1
ATOM 710 N N . LEU A 1 104 ? 12.571 -53.539 -6.803 1 114.91 111 LEU A N 1
ATOM 711 C CA . LEU A 1 104 ? 13.775 -54.204 -6.33 1 113.95 111 LEU A CA 1
ATOM 712 C C . LEU A 1 104 ? 14.794 -53.216 -5.772 1 113.55 111 LEU A C 1
ATOM 713 O O . LEU A 1 104 ? 15.391 -53.475 -4.731 1 111.14 111 LEU A O 1
ATOM 718 N N . GLN A 1 105 ? 15.023 -52.096 -6.457 1 115.86 112 GLN A N 1
ATOM 719 C CA . GLN A 1 105 ? 16.044 -51.153 -6.003 1 115.64 112 GLN A CA 1
ATOM 720 C C . GLN A 1 105 ? 15.67 -50.547 -4.66 1 114.13 112 GLN A C 1
ATOM 721 O O . GLN A 1 105 ? 16.538 -50.326 -3.806 1 113.76 112 GLN A O 1
ATOM 727 N N . ALA A 1 106 ? 14.382 -50.28 -4.452 1 110.23 113 ALA A N 1
ATOM 728 C CA . ALA A 1 106 ? 13.941 -49.635 -3.227 1 109.61 113 ALA A CA 1
ATOM 729 C C . ALA A 1 106 ? 13.757 -50.639 -2.086 1 111 113 ALA A C 1
ATOM 730 O O . ALA A 1 106 ? 13.848 -50.263 -0.911 1 107.47 113 ALA A O 1
ATOM 732 N N . LEU A 1 107 ? 13.484 -51.906 -2.415 1 111.34 114 LEU A N 1
ATOM 733 C CA . LEU A 1 107 ? 13.488 -52.962 -1.411 1 107.67 114 LEU A CA 1
ATOM 734 C C . LEU A 1 107 ? 14.895 -53.21 -0.889 1 109.38 114 LEU A C 1
ATOM 735 O O . LEU A 1 107 ? 15.123 -53.21 0.325 1 111.24 114 LEU A O 1
ATOM 740 N N . LEU A 1 108 ? 15.85 -53.455 -1.787 1 106.7 115 LEU A N 1
ATOM 741 C CA . LEU A 1 108 ? 17.212 -53.729 -1.338 1 108.22 115 LEU A CA 1
ATOM 742 C C . LEU A 1 108 ? 17.842 -52.552 -0.6 1 109.64 115 LEU A C 1
ATOM 743 O O . LEU A 1 108 ? 18.91 -52.717 0.011 1 105.77 115 LEU A O 1
ATOM 748 N N . ALA A 1 109 ? 17.233 -51.364 -0.663 1 110.04 116 ALA A N 1
ATOM 749 C CA . ALA A 1 109 ? 17.745 -50.242 0.109 1 111.36 116 ALA A CA 1
ATOM 750 C C . ALA A 1 109 ? 17.53 -50.469 1.599 1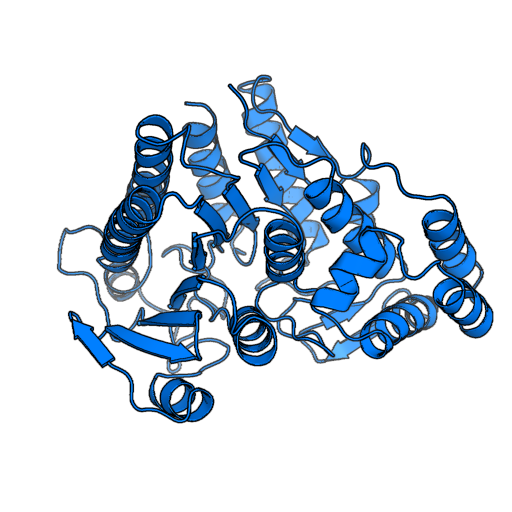 114.34 116 ALA A C 1
ATOM 751 O O . ALA A 1 109 ? 18.246 -49.889 2.427 1 112.82 116 ALA A O 1
ATOM 753 N N . VAL A 1 110 ? 16.578 -51.335 1.943 1 112.85 117 VAL A N 1
ATOM 754 C CA . VAL A 1 110 ? 16.175 -51.599 3.314 1 106.01 117 VAL A CA 1
ATOM 755 C C . VAL A 1 110 ? 16.4 -53.063 3.672 1 107.13 117 VAL A C 1
ATOM 756 O O . VAL A 1 110 ? 17.115 -53.379 4.624 1 107.95 117 VAL A O 1
ATOM 760 N N . HIS A 1 111 ? 15.842 -53.975 2.878 1 103.7 118 HIS A N 1
ATOM 761 C CA . HIS A 1 111 ? 15.888 -55.39 3.212 1 102.04 118 HIS A CA 1
ATOM 762 C C . HIS A 1 111 ? 17.035 -56.104 2.507 1 105.27 118 HIS A C 1
ATOM 763 O O . HIS A 1 111 ? 17.649 -55.585 1.571 1 108.09 118 HIS A O 1
ATOM 770 N N . THR A 1 112 ? 17.355 -57.288 3.013 1 103.67 119 THR A N 1
ATOM 771 C CA . THR A 1 112 ? 18.316 -58.147 2.341 1 108.05 119 THR A CA 1
ATOM 772 C C . THR A 1 112 ? 17.622 -58.939 1.235 1 107.36 119 THR A C 1
ATOM 773 O O . THR A 1 112 ? 16.418 -59.208 1.298 1 104.99 119 THR A O 1
ATOM 777 N N . SER A 1 113 ? 18.387 -59.294 0.199 1 110.78 120 SER A N 1
ATOM 778 C CA . SER A 1 113 ? 17.852 -60.206 -0.811 1 109.52 120 SER A CA 1
ATOM 779 C C . SER A 1 113 ? 17.39 -61.51 -0.165 1 110.89 120 SER A C 1
ATOM 780 O O . SER A 1 113 ? 16.296 -62.016 -0.453 1 108.06 120 SER A O 1
ATOM 783 N N . GLU A 1 114 ? 18.211 -62.042 0.746 1 110.63 121 GLU A N 1
ATOM 784 C CA . GLU A 1 114 ? 17.993 -63.369 1.316 1 111.16 121 GLU A CA 1
ATOM 785 C C . GLU A 1 114 ? 16.719 -63.422 2.141 1 107.21 121 GLU A C 1
ATOM 786 O O . GLU A 1 114 ? 16.064 -64.469 2.218 1 107.38 121 GLU A O 1
ATOM 792 N N . TYR A 1 115 ? 16.389 -62.322 2.816 1 106.65 122 TYR A N 1
ATOM 793 C CA . TYR A 1 115 ? 15.085 -62.23 3.454 1 106.7 122 TYR A CA 1
ATOM 794 C C . TYR A 1 115 ? 13.982 -62.244 2.392 1 105.38 122 TYR A C 1
ATOM 795 O O . TYR A 1 115 ? 13.014 -63.007 2.498 1 104.32 122 TYR A O 1
ATOM 804 N N . LEU A 1 116 ? 14.146 -61.456 1.323 1 106.01 123 LEU A N 1
ATOM 805 C CA . LEU A 1 116 ? 13.178 -61.481 0.221 1 106.71 123 LEU A CA 1
ATOM 806 C C . LEU A 1 116 ? 12.98 -62.9 -0.306 1 104.36 123 LEU A C 1
ATOM 807 O O . LEU A 1 116 ? 11.849 -63.392 -0.391 1 104.54 123 LEU A O 1
ATOM 812 N N . GLN A 1 117 ? 14.072 -63.577 -0.653 1 101.6 124 GLN A N 1
ATOM 813 C CA . GLN A 1 117 ? 13.972 -64.963 -1.092 1 105.07 124 GLN A CA 1
ATOM 814 C C . GLN A 1 117 ? 13.261 -65.833 -0.056 1 106.45 124 GLN A C 1
ATOM 815 O O . GLN A 1 117 ? 12.482 -66.728 -0.415 1 106.82 124 GLN A O 1
ATOM 821 N N . GLN A 1 118 ? 13.497 -65.575 1.234 1 107.53 125 GLN A N 1
ATOM 822 C CA . GLN A 1 118 ? 12.835 -66.363 2.269 1 106.44 125 GLN A CA 1
ATOM 823 C C . GLN A 1 118 ? 11.333 -66.14 2.246 1 101.68 125 GLN A C 1
ATOM 824 O O . GLN A 1 118 ? 10.56 -67.09 2.403 1 101.99 125 GLN A O 1
ATOM 830 N N . ILE A 1 119 ? 10.905 -64.891 2.065 1 96.24 126 ILE A N 1
ATOM 831 C CA . ILE A 1 119 ? 9.488 -64.603 1.889 1 99.91 126 ILE A CA 1
ATOM 832 C C . ILE A 1 119 ? 8.953 -65.3 0.634 1 105.55 126 ILE A C 1
ATOM 833 O O . ILE A 1 119 ? 7.776 -65.682 0.572 1 103.5 126 ILE A O 1
ATOM 838 N N . ILE A 1 120 ? 9.79 -65.491 -0.384 1 100.76 127 ILE A N 1
ATOM 839 C CA . ILE A 1 120 ? 9.297 -66.207 -1.545 1 103.94 127 ILE A CA 1
ATOM 840 C C . ILE A 1 120 ? 9.213 -67.691 -1.237 1 104.52 127 ILE A C 1
ATOM 841 O O . ILE A 1 120 ? 8.216 -68.349 -1.564 1 103.68 127 ILE A O 1
ATOM 846 N N . ARG A 1 121 ? 10.266 -68.248 -0.626 1 101.95 128 ARG A N 1
ATOM 847 C CA . ARG A 1 121 ? 10.21 -69.646 -0.214 1 104.87 128 ARG A CA 1
ATOM 848 C C . ARG A 1 121 ? 9.03 -69.87 0.715 1 109.49 128 ARG A C 1
ATOM 849 O O . ARG A 1 121 ? 8.275 -70.844 0.566 1 108.6 128 ARG A O 1
ATOM 857 N N . ASP A 1 122 ? 8.868 -68.962 1.685 1 107.66 129 ASP A N 1
ATOM 858 C CA . ASP A 1 122 ? 7.786 -69.053 2.656 1 108.99 129 ASP A CA 1
ATOM 859 C C . ASP A 1 122 ? 6.422 -69.052 1.974 1 106.57 129 ASP A C 1
ATOM 860 O O . ASP A 1 122 ? 5.563 -69.882 2.294 1 107.77 129 ASP A O 1
ATOM 865 N N . CYS A 1 123 ? 6.191 -68.115 1.044 1 106.39 130 CYS A N 1
ATOM 866 C CA . CYS A 1 123 ? 4.904 -68.098 0.341 1 104.18 130 CYS A CA 1
ATOM 867 C C . CYS A 1 123 ? 4.637 -69.419 -0.376 1 106.71 130 CYS A C 1
ATOM 868 O O . CYS A 1 123 ? 3.518 -69.94 -0.336 1 108.35 130 CYS A O 1
ATOM 871 N N . ILE A 1 124 ? 5.651 -69.987 -1.026 1 106.28 131 ILE A N 1
ATOM 872 C CA . ILE A 1 124 ? 5.448 -71.261 -1.705 1 109.82 131 ILE A CA 1
ATOM 873 C C . ILE A 1 124 ? 5.281 -72.396 -0.691 1 108.73 131 ILE A C 1
ATOM 874 O O . ILE A 1 124 ? 4.426 -73.278 -0.851 1 106.89 131 ILE A O 1
ATOM 879 N N . GLN A 1 125 ? 6.092 -72.411 0.36 1 106.98 132 GLN A N 1
ATOM 880 C CA . GLN A 1 125 ? 5.889 -73.453 1.364 1 113.4 132 GLN A CA 1
ATOM 881 C C . GLN A 1 125 ? 4.492 -73.36 1.981 1 110.32 132 GLN A C 1
ATOM 882 O O . GLN A 1 125 ? 3.863 -74.392 2.249 1 108.84 132 GLN A O 1
ATOM 888 N N . ALA A 1 126 ? 3.969 -72.14 2.161 1 109.57 133 ALA A N 1
ATOM 889 C CA . ALA A 1 126 ? 2.629 -71.977 2.717 1 110.01 133 ALA A CA 1
ATOM 890 C C . ALA A 1 126 ? 1.563 -72.595 1.834 1 108.72 133 ALA A C 1
ATOM 891 O O . ALA A 1 126 ? 0.442 -72.823 2.295 1 108.63 133 ALA A O 1
ATOM 893 N N . GLN A 1 127 ? 1.884 -72.9 0.588 1 113.35 134 GLN A N 1
ATOM 894 C CA . GLN A 1 127 ? 0.891 -73.542 -0.258 1 112.96 134 GLN A CA 1
ATOM 895 C C . GLN A 1 127 ? 0.452 -74.903 0.258 1 114.32 134 GLN A C 1
ATOM 896 O O . GLN A 1 127 ? -0.486 -75.484 -0.296 1 111.18 134 GLN A O 1
ATOM 902 N N . ALA A 1 128 ? 1.098 -75.442 1.284 1 112.25 135 ALA A N 1
ATOM 903 C CA . ALA A 1 128 ? 0.777 -76.825 1.599 1 114.24 135 ALA A CA 1
ATOM 904 C C . ALA A 1 128 ? -0.525 -76.893 2.371 1 116.43 135 ALA A C 1
ATOM 905 O O . ALA A 1 128 ? -1.45 -77.623 1.993 1 112.6 135 ALA A O 1
ATOM 907 N N . LYS A 1 129 ? -0.611 -76.112 3.444 1 116.79 136 LYS A N 1
ATOM 908 C CA . LYS A 1 129 ? -1.799 -76.013 4.264 1 114.12 136 LYS A CA 1
ATOM 909 C C . LYS A 1 129 ? -2.48 -74.658 4.113 1 114.59 136 LYS A C 1
ATOM 910 O O . LYS A 1 129 ? -3.454 -74.388 4.826 1 115.91 136 LYS A O 1
ATOM 916 N N . GLY A 1 130 ? -2.036 -73.825 3.167 1 111.98 137 GLY A N 1
ATOM 917 C CA . GLY A 1 130 ? -2.619 -72.506 2.977 1 110.2 137 GLY A CA 1
ATOM 918 C C . GLY A 1 130 ? -2.054 -71.381 3.828 1 109.39 137 GLY A C 1
ATOM 919 O O . GLY A 1 130 ? -2.505 -70.234 3.679 1 105.85 137 GLY A O 1
ATOM 920 N N . TRP A 1 131 ? -1.094 -71.664 4.712 1 109 138 TRP A N 1
ATOM 921 C CA . TRP A 1 131 ? -0.455 -70.648 5.536 1 105.46 138 TRP A CA 1
ATOM 922 C C . TRP A 1 131 ? 0.78 -71.277 6.164 1 105.96 138 TRP A C 1
ATOM 923 O O . TRP A 1 131 ? 0.897 -72.502 6.243 1 107.66 138 TRP A O 1
ATOM 934 N N . LYS A 1 132 ? 1.712 -70.426 6.591 1 104.57 139 LYS A N 1
ATOM 935 C CA . LYS A 1 132 ? 2.922 -70.876 7.265 1 105.15 139 LYS A CA 1
ATOM 936 C C . LYS A 1 132 ? 3.099 -69.991 8.487 1 108.4 139 LYS A C 1
ATOM 937 O O . LYS A 1 132 ? 3.451 -68.814 8.354 1 103.45 139 LYS A O 1
ATOM 943 N N . GLN A 1 133 ? 2.804 -70.539 9.668 1 109.6 140 GLN A N 1
ATOM 944 C CA . GLN A 1 133 ? 3.059 -69.852 10.931 1 107.41 140 GLN A CA 1
ATOM 945 C C . GLN A 1 133 ? 4.549 -69.984 11.226 1 111.06 140 GLN A C 1
ATOM 946 O O . GLN A 1 133 ? 5.057 -71.099 11.423 1 111.66 140 GLN A O 1
ATOM 952 N N . LEU A 1 134 ? 5.267 -68.858 11.196 1 111.46 141 LEU A N 1
ATOM 953 C CA . LEU A 1 134 ? 6.673 -68.806 11.601 1 115.19 141 LEU A CA 1
ATOM 954 C C . LEU A 1 134 ? 6.8 -67.758 12.688 1 117.27 141 LEU A C 1
ATOM 955 O O . LEU A 1 134 ? 6.757 -66.565 12.386 1 122.29 141 LEU A O 1
ATOM 960 N N . ASN A 1 135 ? 6.965 -68.192 13.933 1 112.6 142 ASN A N 1
ATOM 961 C CA . ASN A 1 135 ? 6.882 -67.317 15.111 1 120.93 142 ASN A CA 1
ATOM 962 C C . ASN A 1 135 ? 5.445 -66.861 15.355 1 118.73 142 ASN A C 1
ATOM 963 O O . ASN A 1 135 ? 4.763 -66.465 14.404 1 109.93 142 ASN A O 1
ATOM 968 N N . SER A 1 136 ? 4.997 -66.858 16.633 1 115.96 143 SER A N 1
ATOM 969 C CA . SER A 1 136 ? 3.613 -66.526 17.006 1 112.31 143 SER A CA 1
ATOM 970 C C . SER A 1 136 ? 3.209 -65.083 16.658 1 115.45 143 SER A C 1
ATOM 971 O O . SER A 1 136 ? 2.063 -64.685 16.906 1 115.33 143 SER A O 1
ATOM 974 N N . ASP A 1 137 ? 4.104 -64.308 16.028 1 115.96 144 ASP A N 1
ATOM 975 C CA . ASP A 1 137 ? 3.795 -62.954 15.582 1 113.22 144 ASP A CA 1
ATOM 976 C C . ASP A 1 137 ? 3.807 -62.753 14.05 1 111.13 144 ASP A C 1
ATOM 977 O O . ASP A 1 137 ? 3.472 -61.653 13.587 1 104.69 144 ASP A O 1
ATOM 982 N N . ILE A 1 138 ? 4.145 -63.773 13.247 1 111.69 145 ILE A N 1
ATOM 983 C CA . ILE A 1 138 ? 4.187 -63.665 11.783 1 107.84 145 ILE A CA 1
ATOM 984 C C . ILE A 1 138 ? 3.568 -64.901 11.136 1 107.01 145 ILE A C 1
ATOM 985 O O . ILE A 1 138 ? 4.007 -66.029 11.395 1 106.41 145 ILE A O 1
ATOM 990 N N . LEU A 1 139 ? 2.591 -64.686 10.256 1 100.59 146 LEU A N 1
ATOM 991 C CA . LEU A 1 139 ? 2.006 -65.76 9.468 1 103.99 146 LEU A CA 1
ATOM 992 C C . LEU A 1 139 ? 2.072 -65.369 7.991 1 100.3 146 LEU A C 1
ATOM 993 O O . LEU A 1 139 ? 1.68 -64.256 7.621 1 96.27 146 LEU A O 1
ATOM 998 N N . ILE A 1 140 ? 2.578 -66.276 7.158 1 99.6 147 ILE A N 1
ATOM 999 C CA . ILE A 1 140 ? 2.756 -66.037 5.729 1 102.55 147 ILE A CA 1
ATOM 1000 C C . ILE A 1 140 ? 1.738 -66.884 4.971 1 101.97 147 ILE A C 1
ATOM 1001 O O . ILE A 1 140 ? 1.493 -68.042 5.335 1 103.21 147 ILE A O 1
ATOM 1006 N N . THR A 1 141 ? 1.141 -66.306 3.933 1 101.94 148 THR A N 1
ATOM 1007 C CA . THR A 1 141 ? 0.21 -66.961 3.02 1 104.73 148 THR A CA 1
ATOM 1008 C C . THR A 1 141 ? 0.737 -66.943 1.587 1 102.02 148 THR A C 1
ATOM 1009 O O . THR A 1 141 ? 1.533 -66.068 1.221 1 99.6 148 THR A O 1
ATOM 1013 N N . PRO A 1 142 ? 0.273 -67.862 0.733 1 100.3 149 PRO A N 1
ATOM 1014 C CA . PRO A 1 142 ? 0.721 -67.839 -0.674 1 103.81 149 PRO A CA 1
ATOM 1015 C C . PRO A 1 142 ? 0.605 -66.471 -1.334 1 100.63 149 PRO A C 1
ATOM 1016 O O . PRO A 1 142 ? 1.492 -66.075 -2.105 1 98.64 149 PRO A O 1
ATOM 1020 N N . GLY A 1 143 ? -0.439 -65.711 -1.015 1 98.38 150 GLY A N 1
ATOM 1021 C CA . GLY A 1 143 ? -0.521 -64.409 -1.637 1 95.92 150 GLY A CA 1
ATOM 1022 C C . GLY A 1 143 ? 0.419 -63.348 -1.1 1 100.15 150 GLY A C 1
ATOM 1023 O O . GLY A 1 143 ? 0.523 -62.282 -1.703 1 102.73 150 GLY A O 1
ATOM 1024 N N . THR A 1 144 ? 1.151 -63.622 -0.021 1 103.46 151 THR A N 1
ATOM 1025 C CA . THR A 1 144 ? 1.595 -62.544 0.866 1 102.49 151 THR A CA 1
ATOM 1026 C C . THR A 1 144 ? 2.666 -61.657 0.239 1 99.73 151 THR A C 1
ATOM 1027 O O . THR A 1 144 ? 2.629 -60.429 0.411 1 97.31 151 THR A O 1
ATOM 1031 N N . PHE A 1 145 ? 3.635 -62.254 -0.469 1 97.8 152 PHE A N 1
ATOM 1032 C CA . PHE A 1 145 ? 4.634 -61.462 -1.184 1 102.04 152 PHE A CA 1
ATOM 1033 C C . PHE A 1 145 ? 3.979 -60.474 -2.141 1 101.66 152 PHE A C 1
ATOM 1034 O O . PHE A 1 145 ? 4.262 -59.271 -2.091 1 101.27 152 PHE A O 1
ATOM 1042 N N . GLU A 1 146 ? 3.106 -60.972 -3.03 1 105.12 153 GLU A N 1
ATOM 1043 C CA . GLU A 1 146 ? 2.49 -60.117 -4.052 1 107.18 153 GLU A CA 1
ATOM 1044 C C . GLU A 1 146 ? 1.748 -58.946 -3.41 1 103.27 153 GLU A C 1
ATOM 1045 O O . GLU A 1 146 ? 1.928 -57.785 -3.809 1 102.84 153 GLU A O 1
ATOM 1051 N N . VAL A 1 147 ? 0.947 -59.224 -2.383 1 100.12 154 VAL A N 1
ATOM 1052 C CA . VAL A 1 147 ? 0.099 -58.174 -1.832 1 103.49 154 VAL A CA 1
ATOM 1053 C C . VAL A 1 147 ? 0.935 -57.06 -1.213 1 101.76 154 VAL A C 1
ATOM 1054 O O . VAL A 1 147 ? 0.508 -55.898 -1.179 1 101.23 154 VAL A O 1
ATOM 1058 N N . LEU A 1 148 ? 2.127 -57.39 -0.711 1 100.44 155 LEU A N 1
ATOM 1059 C CA . LEU A 1 148 ? 2.992 -56.369 -0.141 1 102.08 155 LEU A CA 1
ATOM 1060 C C . LEU A 1 148 ? 3.686 -55.58 -1.232 1 103.09 155 LEU A C 1
ATOM 1061 O O . LEU A 1 148 ? 3.849 -54.357 -1.115 1 104.84 155 LEU A O 1
ATOM 1066 N N . ILE A 1 149 ? 4.123 -56.266 -2.287 1 105.16 156 ILE A N 1
ATOM 1067 C CA . ILE A 1 149 ? 4.674 -55.557 -3.436 1 104.95 156 ILE A CA 1
ATOM 1068 C C . ILE A 1 149 ? 3.649 -54.575 -3.992 1 102.88 156 ILE A C 1
ATOM 1069 O O . ILE A 1 149 ? 3.958 -53.399 -4.218 1 102.97 156 ILE A O 1
ATOM 1074 N N . LYS A 1 150 ? 2.404 -55.029 -4.186 1 99.55 157 LYS A N 1
ATOM 1075 C CA . LYS A 1 150 ? 1.383 -54.11 -4.682 1 103.56 157 LYS A CA 1
ATOM 1076 C C . LYS A 1 150 ? 1.213 -52.929 -3.732 1 107.5 157 LYS A C 1
ATOM 1077 O O . LYS A 1 150 ? 1.167 -51.774 -4.171 1 110.17 157 LYS A O 1
ATOM 1083 N N . ASP A 1 151 ? 1.163 -53.201 -2.423 1 103.44 158 ASP A N 1
ATOM 1084 C CA . ASP A 1 151 ? 1.005 -52.149 -1.412 1 107.63 158 ASP A CA 1
ATOM 1085 C C . ASP A 1 151 ? 2.138 -51.124 -1.489 1 104.61 158 ASP A C 1
ATOM 1086 O O . ASP A 1 151 ? 1.897 -49.911 -1.476 1 105.73 158 ASP A O 1
ATOM 1091 N N . ILE A 1 152 ? 3.379 -51.595 -1.57 1 102.13 159 ILE A N 1
ATOM 1092 C CA . ILE A 1 152 ? 4.536 -50.705 -1.596 1 106.06 159 ILE A CA 1
ATOM 1093 C C . ILE A 1 152 ? 4.644 -49.963 -2.937 1 108.81 159 ILE A C 1
ATOM 1094 O O . ILE A 1 152 ? 4.911 -48.753 -2.991 1 109.3 159 ILE A O 1
ATOM 1099 N N . SER A 1 153 ? 4.495 -50.677 -4.041 1 105.38 160 SER A N 1
ATOM 1100 C CA . SER A 1 153 ? 4.642 -50.011 -5.329 1 110.27 160 SER A CA 1
ATOM 1101 C C . SER A 1 153 ? 3.588 -48.929 -5.491 1 110.4 160 SER A C 1
ATOM 1102 O O . SER A 1 153 ? 3.894 -47.785 -5.855 1 112.91 160 SER A O 1
ATOM 1105 N N . MET A 1 154 ? 2.347 -49.273 -5.171 1 107.35 161 MET A N 1
ATOM 1106 C CA . MET A 1 154 ? 1.248 -48.328 -5.203 1 110.7 161 MET A CA 1
ATOM 1107 C C . MET A 1 154 ? 1.594 -47.046 -4.47 1 115.42 161 MET A C 1
ATOM 1108 O O . MET A 1 154 ? 1.204 -45.956 -4.897 1 120.85 161 MET A O 1
ATOM 1113 N N . THR A 1 155 ? 2.362 -47.142 -3.397 1 113.96 162 THR A N 1
ATOM 1114 C CA . THR A 1 155 ? 2.746 -45.935 -2.688 1 114.13 162 THR A CA 1
ATOM 1115 C C . THR A 1 155 ? 3.979 -45.28 -3.286 1 116.09 162 THR A C 1
ATOM 1116 O O . THR A 1 155 ? 4.041 -44.049 -3.371 1 119.57 162 THR A O 1
ATOM 1120 N N . LEU A 1 156 ? 4.963 -46.076 -3.707 1 112.82 163 LEU A N 1
ATOM 1121 C CA . LEU A 1 156 ? 6.196 -45.501 -4.239 1 118.07 163 LEU A CA 1
ATOM 1122 C C . LEU A 1 156 ? 5.941 -44.615 -5.465 1 122.37 163 LEU A C 1
ATOM 1123 O O . LEU A 1 156 ? 6.386 -43.464 -5.507 1 125.29 163 LEU A O 1
ATOM 1128 N N . PHE A 1 157 ? 5.226 -45.117 -6.469 1 120.11 164 PHE A N 1
ATOM 1129 C CA . PHE A 1 157 ? 5.119 -44.382 -7.735 1 128.24 164 PHE A CA 1
ATOM 1130 C C . PHE A 1 157 ? 3.772 -43.728 -7.949 1 131.31 164 PHE A C 1
ATOM 1131 O O . PHE A 1 157 ? 3.698 -42.64 -8.525 1 135.65 164 PHE A O 1
ATOM 1139 N N . HIS A 1 158 ? 2.702 -44.37 -7.506 1 126.13 165 HIS A N 1
ATOM 1140 C CA . HIS A 1 158 ? 1.376 -43.785 -7.595 1 131.5 165 HIS A CA 1
ATOM 1141 C C . HIS A 1 158 ? 1.114 -42.844 -6.419 1 137.77 165 HIS A C 1
ATOM 1142 O O . HIS A 1 158 ? -0.041 -42.613 -6.035 1 138.1 165 HIS A O 1
ATOM 1149 N N . SER A 1 159 ? 2.181 -42.268 -5.859 1 137.3 166 SER A N 1
ATOM 1150 C CA . SER A 1 159 ? 2.141 -41.579 -4.577 1 139.75 166 SER A CA 1
ATOM 1151 C C . SER A 1 159 ? 1.323 -40.302 -4.613 1 140.69 166 SER A C 1
ATOM 1152 O O . SER A 1 159 ? 0.223 -40.253 -4.052 1 139.99 166 SER A O 1
ATOM 1155 N N . LYS A 1 160 ? 1.894 -39.255 -5.206 1 143.34 167 LYS A N 1
ATOM 1156 C CA . LYS A 1 160 ? 1.423 -37.883 -5.044 1 142.4 167 LYS A CA 1
ATOM 1157 C C . LYS A 1 160 ? 1.59 -37.424 -3.6 1 140.39 167 LYS A C 1
ATOM 1158 O O . LYS A 1 160 ? 1.38 -38.203 -2.657 1 140.53 167 LYS A O 1
ATOM 1164 N N . LYS A 1 161 ? 2.02 -36.165 -3.439 1 140.63 168 LYS A N 1
ATOM 1165 C CA . LYS A 1 161 ? 2.082 -35.47 -2.155 1 140.03 168 LYS A CA 1
ATOM 1166 C C . LYS A 1 161 ? 0.918 -35.877 -1.268 1 138.8 168 LYS A C 1
ATOM 1167 O O . LYS A 1 161 ? -0.201 -36.004 -1.766 1 142.51 168 LYS A O 1
ATOM 1173 N N . VAL A 1 162 ? 1.164 -36.053 0.029 1 133.66 169 VAL A N 1
ATOM 1174 C CA . VAL A 1 162 ? 0.17 -36.403 1.05 1 133.58 169 VAL A CA 1
ATOM 1175 C C . VAL A 1 162 ? -0.65 -37.643 0.668 1 130.65 169 VAL A C 1
ATOM 1176 O O . VAL A 1 162 ? -1.392 -37.67 -0.322 1 132.93 169 VAL A O 1
ATOM 1180 N N . HIS A 1 163 ? -0.493 -38.696 1.467 1 128.41 170 HIS A N 1
ATOM 1181 C CA . HIS A 1 163 ? -0.9 -40.043 1.091 1 123.8 170 HIS A CA 1
ATOM 1182 C C . HIS A 1 163 ? -1.142 -40.861 2.35 1 122.89 170 HIS A C 1
ATOM 1183 O O . HIS A 1 163 ? -0.223 -41.044 3.157 1 119.03 170 HIS A O 1
ATOM 1190 N N . PHE A 1 164 ? -2.371 -41.36 2.506 1 124.33 171 PHE A N 1
ATOM 1191 C CA . PHE A 1 164 ? -2.769 -42.215 3.624 1 120.13 171 PHE A CA 1
ATOM 1192 C C . PHE A 1 164 ? -2.838 -43.657 3.145 1 118.23 171 PHE A C 1
ATOM 1193 O O . PHE A 1 164 ? -3.665 -43.986 2.288 1 121.05 171 PHE A O 1
ATOM 1201 N N . SER A 1 165 ? -2.009 -44.524 3.707 1 116.54 172 SER A N 1
ATOM 1202 C CA . SER A 1 165 ? -2.024 -45.923 3.303 1 115.27 172 SER A CA 1
ATOM 1203 C C . SER A 1 165 ? -2.478 -46.783 4.47 1 116.48 172 SER A C 1
ATOM 1204 O O . SER A 1 165 ? -1.855 -46.785 5.537 1 114 172 SER A O 1
ATOM 1207 N N . PHE A 1 166 ? -3.574 -47.493 4.257 1 116.51 173 PHE A N 1
ATOM 1208 C CA . PHE A 1 166 ? -4.005 -48.585 5.108 1 113.58 173 PHE A CA 1
ATOM 1209 C C . PHE A 1 166 ? -3.477 -49.887 4.519 1 112.27 173 PHE A C 1
ATOM 1210 O O . PHE A 1 166 ? -3.515 -50.088 3.303 1 116.73 173 PHE A O 1
ATOM 1218 N N . GLY A 1 167 ? -2.981 -50.757 5.38 1 110.47 174 GLY A N 1
ATOM 1219 C CA . GLY A 1 167 ? -2.247 -51.936 4.964 1 107.76 174 GLY A CA 1
ATOM 1220 C C . GLY A 1 167 ? -1.475 -52.495 6.142 1 109.03 174 GLY A C 1
ATOM 1221 O O . GLY A 1 167 ? -1.464 -51.919 7.232 1 108.83 174 GLY A O 1
ATOM 1222 N N . LEU A 1 168 ? -0.818 -53.647 5.893 1 105.55 175 LEU A N 1
ATOM 1223 C CA . LEU A 1 168 ? -0.022 -54.346 6.899 1 104.27 175 LEU A CA 1
ATOM 1224 C C . LEU A 1 168 ? 0.873 -53.42 7.706 1 105.23 175 LEU A C 1
ATOM 1225 O O . LEU A 1 168 ? 1.251 -52.328 7.241 1 107.24 175 LEU A O 1
ATOM 1230 N N . PRO A 1 169 ? 1.247 -53.83 8.904 1 105.17 176 PRO A N 1
ATOM 1231 C CA . PRO A 1 169 ? 2.167 -53.022 9.691 1 106.57 176 PRO A CA 1
ATOM 1232 C C . PRO A 1 169 ? 3.597 -53.21 9.207 1 102.93 176 PRO A C 1
ATOM 1233 O O . PRO A 1 169 ? 3.922 -54.165 8.504 1 102.32 176 PRO A O 1
ATOM 1237 N N . THR A 1 170 ? 4.454 -52.255 9.606 1 103.57 177 THR A N 1
ATOM 1238 C CA . THR A 1 170 ? 5.821 -52.092 9.128 1 103.09 177 THR A CA 1
ATOM 1239 C C . THR A 1 170 ? 6.863 -51.899 10.227 1 102.84 177 THR A C 1
ATOM 1240 O O . THR A 1 170 ? 7.97 -52.423 10.085 1 102.63 177 THR A O 1
ATOM 1244 N N . HIS A 1 171 ? 6.554 -51.165 11.317 1 104.25 178 HIS A N 1
ATOM 1245 C CA . HIS A 1 171 ? 7.65 -50.661 12.153 1 104.62 178 HIS A CA 1
ATOM 1246 C C . HIS A 1 171 ? 8.368 -51.738 12.972 1 102.73 178 HIS A C 1
ATOM 1247 O O . HIS A 1 171 ? 9.491 -51.485 13.416 1 103.38 178 HIS A O 1
ATOM 1254 N N . HIS A 1 172 ? 7.812 -52.938 13.132 1 101.04 179 HIS A N 1
ATOM 1255 C CA . HIS A 1 172 ? 8.549 -53.989 13.832 1 102.9 179 HIS A CA 1
ATOM 1256 C C . HIS A 1 172 ? 9.378 -54.858 12.899 1 104.19 179 HIS A C 1
ATOM 1257 O O . HIS A 1 172 ? 10.014 -55.811 13.372 1 104.02 179 HIS A O 1
ATOM 1264 N N . ALA A 1 173 ? 9.387 -54.547 11.6 1 102.75 180 ALA A N 1
ATOM 1265 C CA . ALA A 1 173 ? 10.082 -55.342 10.598 1 103 180 ALA A CA 1
ATOM 1266 C C . ALA A 1 173 ? 11.524 -54.867 10.442 1 100.54 180 ALA A C 1
ATOM 1267 O O . ALA A 1 173 ? 11.796 -53.66 10.392 1 98.67 180 ALA A O 1
ATOM 1269 N N . PHE A 1 174 ? 12.447 -55.827 10.351 1 97.21 181 PHE A N 1
ATOM 1270 C CA . PHE A 1 174 ? 13.885 -55.571 10.353 1 102 181 PHE A CA 1
ATOM 1271 C C . PHE A 1 174 ? 14.453 -55.802 8.949 1 101.4 181 PHE A C 1
ATOM 1272 O O . PHE A 1 174 ? 13.735 -56.152 8.016 1 103.49 181 PHE A O 1
ATOM 1280 N N . ALA A 1 175 ? 15.761 -55.586 8.798 1 99.85 182 ALA A N 1
ATOM 1281 C CA . ALA A 1 175 ? 16.391 -55.748 7.496 1 99.55 182 ALA A CA 1
ATOM 1282 C C . ALA A 1 175 ? 16.233 -57.17 6.986 1 104.15 182 ALA A C 1
ATOM 1283 O O . ALA A 1 175 ? 15.8 -57.38 5.845 1 104.59 182 ALA A O 1
ATOM 1285 N N . ASP A 1 176 ? 16.566 -58.165 7.812 1 101.63 183 ASP A N 1
ATOM 1286 C CA . ASP A 1 176 ? 16.572 -59.551 7.349 1 103.1 183 ASP A CA 1
ATOM 1287 C C . ASP A 1 176 ? 15.504 -60.41 8.02 1 103.25 183 ASP A C 1
ATOM 1288 O O . ASP A 1 176 ? 15.63 -61.642 8.037 1 102.3 183 ASP A O 1
ATOM 1293 N N . GLU A 1 177 ? 14.437 -59.794 8.54 1 102.48 184 GLU A N 1
ATOM 1294 C CA . GLU A 1 177 ? 13.413 -60.547 9.267 1 103.52 184 GLU A CA 1
ATOM 1295 C C . GLU A 1 177 ? 12.239 -59.674 9.685 1 101.52 184 GLU A C 1
ATOM 1296 O O . GLU A 1 177 ? 12.394 -58.464 9.906 1 100.79 184 GLU A O 1
ATOM 1302 N N . GLY A 1 178 ? 11.06 -60.285 9.797 1 101.57 185 GLY A N 1
ATOM 1303 C CA . GLY A 1 178 ? 9.919 -59.609 10.392 1 102.34 185 GLY A CA 1
ATOM 1304 C C . GLY A 1 178 ? 9.651 -60.009 11.835 1 100.34 185 GLY A C 1
ATOM 1305 O O . GLY A 1 178 ? 10.185 -61.011 12.318 1 100.31 185 GLY A O 1
ATOM 1306 N N . SER A 1 179 ? 8.838 -59.224 12.538 1 97.01 186 SER A N 1
ATOM 1307 C CA . SER A 1 179 ? 8.361 -59.601 13.861 1 106.07 186 SER A CA 1
ATOM 1308 C C . SER A 1 179 ? 7.153 -58.737 14.173 1 106.34 186 SER A C 1
ATOM 1309 O O . SER A 1 179 ? 6.848 -57.782 13.448 1 101.05 186 SER A O 1
ATOM 1312 N N . GLY A 1 180 ? 6.472 -59.089 15.274 1 105.89 187 GLY A N 1
ATOM 1313 C CA . GLY A 1 180 ? 5.301 -58.368 15.741 1 106.09 187 GLY A CA 1
ATOM 1314 C C . GLY A 1 180 ? 4.376 -57.906 14.626 1 105.67 187 GLY A C 1
ATOM 1315 O O . GLY A 1 180 ? 4.093 -56.712 14.487 1 101.44 187 GLY A O 1
ATOM 1316 N N . PHE A 1 181 ? 3.935 -58.844 13.797 1 103.8 188 PHE A N 1
ATOM 1317 C CA . PHE A 1 181 ? 2.917 -58.669 12.772 1 105.31 188 PHE A CA 1
ATOM 1318 C C . PHE A 1 181 ? 3.464 -57.971 11.526 1 104.46 188 PHE A C 1
ATOM 1319 O O . PHE A 1 181 ? 2.697 -57.776 10.579 1 100.17 188 PHE A O 1
ATOM 1327 N N . CYS A 1 182 ? 4.742 -57.57 11.507 1 104.29 189 CYS A N 1
ATOM 1328 C CA . CYS A 1 182 ? 5.338 -56.754 10.447 1 102.73 189 CYS A CA 1
ATOM 1329 C C . CYS A 1 182 ? 6.279 -57.596 9.605 1 99.07 189 CYS A C 1
ATOM 1330 O O . CYS A 1 182 ? 7.349 -57.993 10.072 1 97.87 189 CYS A O 1
ATOM 1333 N N . ILE A 1 183 ? 5.906 -57.822 8.352 1 104.01 190 ILE A N 1
ATOM 1334 C CA . ILE A 1 183 ? 6.722 -58.608 7.425 1 98.49 190 ILE A CA 1
ATOM 1335 C C . ILE A 1 183 ? 7.77 -57.744 6.737 1 97.19 190 ILE A C 1
ATOM 1336 O O . ILE A 1 183 ? 8.95 -58.111 6.666 1 95.23 190 ILE A O 1
ATOM 1341 N N . LEU A 1 184 ? 7.348 -56.57 6.262 1 92 191 LEU A N 1
ATOM 1342 C CA . LEU A 1 184 ? 8.185 -55.691 5.466 1 96.16 191 LEU A CA 1
ATOM 1343 C C . LEU A 1 184 ? 8.033 -54.269 5.968 1 97.18 191 LEU A C 1
ATOM 1344 O O . LEU A 1 184 ? 6.932 -53.835 6.337 1 94.33 191 LEU A O 1
ATOM 1349 N N . ASN A 1 185 ? 9.14 -53.531 5.939 1 98.35 192 ASN A N 1
ATOM 1350 C CA . ASN A 1 185 ? 9.178 -52.223 6.581 1 102.21 192 ASN A CA 1
ATOM 1351 C C . ASN A 1 185 ? 8.926 -51.176 5.51 1 99.88 192 ASN A C 1
ATOM 1352 O O . ASN A 1 185 ? 9.832 -50.492 5.038 1 97.85 192 ASN A O 1
ATOM 1357 N N . LYS A 1 186 ? 7.652 -51.045 5.143 1 102.89 193 LYS A N 1
ATOM 1358 C CA . LYS A 1 186 ? 7.297 -50.137 4.057 1 103.85 193 LYS A CA 1
ATOM 1359 C C . LYS A 1 186 ? 7.711 -48.712 4.377 1 103.71 193 LYS A C 1
ATOM 1360 O O . LYS A 1 186 ? 8.087 -47.951 3.475 1 102.74 193 LYS A O 1
ATOM 1366 N N . SER A 1 187 ? 7.686 -48.348 5.659 1 102.46 194 SER A N 1
ATOM 1367 C CA . SER A 1 187 ? 7.984 -46.971 6.032 1 102.58 194 SER A CA 1
ATOM 1368 C C . SER A 1 187 ? 9.433 -46.625 5.73 1 102.26 194 SER A C 1
ATOM 1369 O O . SER A 1 187 ? 9.737 -45.519 5.27 1 102 194 SER A O 1
ATOM 1372 N N . ALA A 1 188 ? 10.339 -47.569 5.952 1 102.03 195 ALA A N 1
ATOM 1373 C CA . ALA A 1 188 ? 11.731 -47.342 5.587 1 104.41 195 ALA A CA 1
ATOM 1374 C C . ALA A 1 188 ? 11.972 -47.431 4.07 1 108.91 195 ALA A C 1
ATOM 1375 O O . ALA A 1 188 ? 12.841 -46.725 3.535 1 107.33 195 ALA A O 1
ATOM 1377 N N . VAL A 1 189 ? 11.243 -48.291 3.36 1 103.68 196 VAL A N 1
ATOM 1378 C CA . VAL A 1 189 ? 11.495 -48.417 1.929 1 107.42 196 VAL A CA 1
ATOM 1379 C C . VAL A 1 189 ? 11.158 -47.113 1.227 1 108.04 196 VAL A C 1
ATOM 1380 O O . VAL A 1 189 ? 11.914 -46.625 0.379 1 106.32 196 VAL A O 1
ATOM 1384 N N . LEU A 1 190 ? 10.04 -46.511 1.624 1 109.03 197 LEU A N 1
ATOM 1385 C CA . LEU A 1 190 ? 9.642 -45.191 1.156 1 110.1 197 LEU A CA 1
ATOM 1386 C C . LEU A 1 190 ? 10.726 -44.151 1.412 1 114.62 197 LEU A C 1
ATOM 1387 O O . LEU A 1 190 ? 11.185 -43.473 0.487 1 116.43 197 LEU A O 1
ATOM 1392 N N . LEU A 1 191 ? 11.111 -43.976 2.678 1 111.96 198 LEU A N 1
ATOM 1393 C CA . LEU A 1 191 ? 12.006 -42.877 3.031 1 115.75 198 LEU A CA 1
ATOM 1394 C C . LEU A 1 191 ? 13.319 -42.976 2.273 1 116.32 198 LEU A C 1
ATOM 1395 O O . LEU A 1 191 ? 13.794 -41.985 1.709 1 121.82 198 LEU A O 1
ATOM 1400 N N . LYS A 1 192 ? 13.948 -44.153 2.292 1 112.3 199 LYS A N 1
ATOM 1401 C CA . LYS A 1 192 ? 15.13 -44.366 1.468 1 115.41 199 LYS A CA 1
ATOM 1402 C C . LYS A 1 192 ? 14.855 -43.971 0.023 1 120.85 199 LYS A C 1
ATOM 1403 O O . LYS A 1 192 ? 15.676 -43.298 -0.616 1 122.49 199 LYS A O 1
ATOM 1409 N N . HIS A 1 193 ? 13.683 -44.362 -0.49 1 115.52 200 HIS A N 1
ATOM 1410 C CA . HIS A 1 193 ? 13.318 -44.068 -1.87 1 118.03 200 HIS A CA 1
ATOM 1411 C C . HIS A 1 193 ? 13.261 -42.567 -2.135 1 122.4 200 HIS A C 1
ATOM 1412 O O . HIS A 1 193 ? 13.584 -42.122 -3.24 1 122.54 200 HIS A O 1
ATOM 1419 N N . MET A 1 194 ? 12.91 -41.763 -1.129 1 123.78 201 MET A N 1
ATOM 1420 C CA . MET A 1 194 ? 12.735 -40.34 -1.397 1 124.95 201 MET A CA 1
ATOM 1421 C C . MET A 1 194 ? 14.061 -39.601 -1.415 1 129.88 201 MET A C 1
ATOM 1422 O O . MET A 1 194 ? 14.254 -38.682 -2.219 1 136.43 201 MET A O 1
ATOM 1427 N N . GLN A 1 195 ? 14.987 -39.988 -0.553 1 125.3 202 GLN A N 1
ATOM 1428 C CA . GLN A 1 195 ? 16.312 -39.394 -0.587 1 131.56 202 GLN A CA 1
ATOM 1429 C C . GLN A 1 195 ? 17.15 -39.939 -1.736 1 132.46 202 GLN A C 1
ATOM 1430 O O . GLN A 1 195 ? 18.293 -39.507 -1.902 1 133.44 202 GLN A O 1
ATOM 1436 N N . ARG A 1 196 ? 16.588 -40.844 -2.548 1 135.08 203 ARG A N 1
ATOM 1437 C CA . ARG A 1 196 ? 17.365 -41.579 -3.548 1 136.87 203 ARG A CA 1
ATOM 1438 C C . ARG A 1 196 ? 18.129 -40.657 -4.489 1 139.22 203 ARG A C 1
ATOM 1439 O O . ARG A 1 196 ? 19.343 -40.81 -4.671 1 138.82 203 ARG A O 1
ATOM 1447 N N . ASN A 1 197 ? 17.441 -39.697 -5.109 1 139.43 204 ASN A N 1
ATOM 1448 C CA . ASN A 1 197 ? 18.131 -38.84 -6.071 1 147.23 204 ASN A CA 1
ATOM 1449 C C . ASN A 1 197 ? 17.62 -37.402 -6.016 1 151.65 204 ASN A C 1
ATOM 1450 O O . ASN A 1 197 ? 17.746 -36.655 -6.998 1 152.77 204 ASN A O 1
ATOM 1455 N N . THR A 1 198 ? 17.048 -36.998 -4.884 1 149.9 205 THR A N 1
ATOM 1456 C CA . THR A 1 198 ? 16.641 -35.619 -4.653 1 154.47 205 THR A CA 1
ATOM 1457 C C . THR A 1 198 ? 17.607 -34.959 -3.672 1 152.29 205 THR A C 1
ATOM 1458 O O . THR A 1 198 ? 18.241 -35.64 -2.859 1 150.14 205 THR A O 1
ATOM 1462 N N . LYS A 1 199 ? 17.733 -33.617 -3.77 1 156.08 206 LYS A N 1
ATOM 1463 C CA . LYS A 1 199 ? 18.553 -32.8 -2.874 1 153.06 206 LYS A CA 1
ATOM 1464 C C . LYS A 1 199 ? 18.314 -33.228 -1.432 1 150.79 206 LYS A C 1
ATOM 1465 O O . LYS A 1 199 ? 17.206 -33.673 -1.105 1 150.69 206 LYS A O 1
ATOM 1471 N N . PRO A 1 200 ? 19.312 -33.129 -0.55 1 152.23 207 PRO A N 1
ATOM 1472 C CA . PRO A 1 200 ? 19.169 -33.71 0.795 1 150.23 207 PRO A CA 1
ATOM 1473 C C . PRO A 1 200 ? 17.967 -33.142 1.536 1 146.99 207 PRO A C 1
ATOM 1474 O O . PRO A 1 200 ? 17.792 -31.923 1.647 1 147.9 207 PRO A O 1
ATOM 1478 N N . LEU A 1 201 ? 17.134 -34.05 2.035 1 148.15 208 LEU A N 1
ATOM 1479 C CA . LEU A 1 201 ? 15.911 -33.701 2.743 1 145.5 208 LEU A CA 1
ATOM 1480 C C . LEU A 1 201 ? 16.094 -33.743 4.255 1 141.29 208 LEU A C 1
ATOM 1481 O O . LEU A 1 201 ? 17.044 -34.335 4.779 1 141.01 208 LEU A O 1
ATOM 1486 N N . LYS A 1 202 ? 15.142 -33.091 4.948 1 141.58 209 LYS A N 1
ATOM 1487 C CA . LYS A 1 202 ? 14.978 -33.153 6.403 1 138.55 209 LYS A CA 1
ATOM 1488 C C . LYS A 1 202 ? 13.891 -34.176 6.665 1 134.25 209 LYS A C 1
ATOM 1489 O O . LYS A 1 202 ? 12.705 -33.853 6.589 1 133.66 209 LYS A O 1
ATOM 1495 N N . HIS A 1 203 ? 14.277 -35.402 7.001 1 133.89 210 HIS A N 1
ATOM 1496 C CA . HIS A 1 203 ? 13.276 -36.426 7.27 1 129.29 210 HIS A CA 1
ATOM 1497 C C . HIS A 1 203 ? 12.808 -36.318 8.711 1 128.41 210 HIS A C 1
ATOM 1498 O O . HIS A 1 203 ? 13.621 -36.266 9.64 1 126.05 210 HIS A O 1
ATOM 1505 N N . ILE A 1 204 ? 11.491 -36.276 8.892 1 127.4 211 ILE A N 1
ATOM 1506 C CA . ILE A 1 204 ? 10.864 -36.124 10.201 1 123.92 211 ILE A CA 1
ATOM 1507 C C . ILE A 1 204 ? 9.841 -37.24 10.355 1 120.8 211 ILE A C 1
ATOM 1508 O O . ILE A 1 204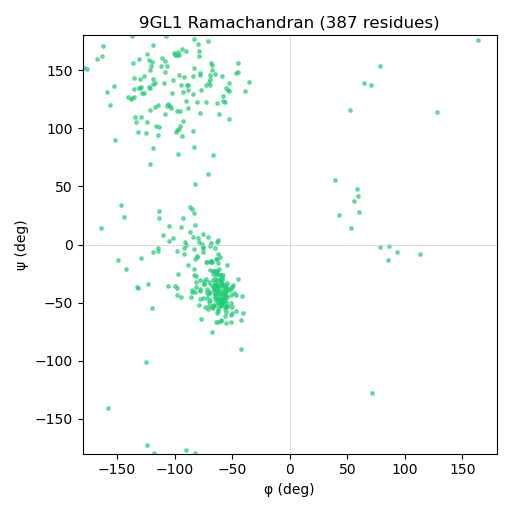 ? 9.048 -37.484 9.442 1 121.81 211 ILE A O 1
ATOM 1513 N N . ILE A 1 205 ? 9.884 -37.946 11.48 1 116.31 212 ILE A N 1
ATOM 1514 C CA . ILE A 1 205 ? 9.058 -39.127 11.698 1 114.54 212 ILE A CA 1
ATOM 1515 C C . ILE A 1 205 ? 8.372 -38.984 13.048 1 116.03 212 ILE A C 1
ATOM 1516 O O . ILE A 1 205 ? 9.02 -38.628 14.038 1 116.18 212 ILE A O 1
ATOM 1521 N N . VAL A 1 206 ? 7.075 -39.277 13.097 1 114.33 213 VAL A N 1
ATOM 1522 C CA . VAL A 1 206 ? 6.298 -39.232 14.336 1 114.58 213 VAL A CA 1
ATOM 1523 C C . VAL A 1 206 ? 5.5 -40.533 14.411 1 112.53 213 VAL A C 1
ATOM 1524 O O . VAL A 1 206 ? 4.413 -40.651 13.828 1 111.9 213 VAL A O 1
ATOM 1528 N N . GLY A 1 207 ? 6.035 -41.514 15.138 1 109.13 214 GLY A N 1
ATOM 1529 C CA . GLY A 1 207 ? 5.447 -42.836 15.212 1 109.66 214 GLY A CA 1
ATOM 1530 C C . GLY A 1 207 ? 4.627 -43.016 16.468 1 109.1 214 GLY A C 1
ATOM 1531 O O . GLY A 1 207 ? 5.16 -43.341 17.532 1 108.16 214 GLY A O 1
ATOM 1532 N N . THR A 1 208 ? 3.323 -42.817 16.352 1 107.76 215 THR A N 1
ATOM 1533 C CA . THR A 1 208 ? 2.446 -42.743 17.509 1 109.17 215 THR A CA 1
ATOM 1534 C C . THR A 1 208 ? 1.872 -44.095 17.919 1 110.95 215 THR A C 1
ATOM 1535 O O . THR A 1 208 ? 1.099 -44.152 18.883 1 108.84 215 THR A O 1
ATOM 1539 N N . ASP A 1 209 ? 2.208 -45.173 17.209 1 110.17 216 ASP A N 1
ATOM 1540 C CA . ASP A 1 209 ? 1.893 -46.506 17.713 1 110.12 216 ASP A CA 1
ATOM 1541 C C . ASP A 1 209 ? 2.45 -46.673 19.13 1 106.38 216 ASP A C 1
ATOM 1542 O O . ASP A 1 209 ? 3.605 -46.325 19.397 1 103.2 216 ASP A O 1
ATOM 1547 N N . VAL A 1 210 ? 1.618 -47.199 20.044 1 110.35 217 VAL A N 1
ATOM 1548 C CA . VAL A 1 210 ? 2.013 -47.369 21.456 1 108.62 217 VAL A CA 1
ATOM 1549 C C . VAL A 1 210 ? 3.238 -48.258 21.593 1 108.17 217 VAL A C 1
ATOM 1550 O O . VAL A 1 210 ? 4.009 -48.131 22.56 1 103.57 217 VAL A O 1
ATOM 1554 N N . ASN A 1 211 ? 3.417 -49.191 20.658 1 105.49 218 ASN A N 1
ATOM 1555 C CA . ASN A 1 211 ? 4.61 -50.009 20.614 1 102.28 218 ASN A CA 1
ATOM 1556 C C . ASN A 1 211 ? 5.742 -49.201 19.993 1 101.92 218 ASN A C 1
ATOM 1557 O O . ASN A 1 211 ? 5.541 -48.112 19.446 1 100.54 218 ASN A O 1
ATOM 1562 N N . ARG A 1 212 ? 6.955 -49.706 20.133 1 104.08 219 ARG A N 1
ATOM 1563 C CA . ARG A 1 212 ? 8.123 -48.919 19.771 1 106.84 219 ARG A CA 1
ATOM 1564 C C . ARG A 1 212 ? 8.461 -49.114 18.301 1 107.38 219 ARG A C 1
ATOM 1565 O O . ARG A 1 212 ? 8.432 -50.234 17.785 1 107.6 219 ARG A O 1
ATOM 1573 N N . ASP A 1 213 ? 8.794 -48.019 17.628 1 106.34 220 ASP A N 1
ATOM 1574 C CA . ASP A 1 213 ? 9.259 -48.132 16.254 1 104.88 220 ASP A CA 1
ATOM 1575 C C . ASP A 1 213 ? 10.661 -48.744 16.206 1 104.29 220 ASP A C 1
ATOM 1576 O O . ASP A 1 213 ? 11.59 -48.109 15.697 1 105.87 220 ASP A O 1
ATOM 1581 N N . ASN A 1 214 ? 10.828 -49.98 16.704 1 101.5 221 ASN A N 1
ATOM 1582 C CA . ASN A 1 214 ? 12.157 -50.567 16.905 1 102.97 221 ASN A CA 1
ATOM 1583 C C . ASN A 1 214 ? 12.768 -51.168 15.648 1 105.96 221 ASN A C 1
ATOM 1584 O O . ASN A 1 214 ? 13.999 -51.193 15.524 1 105.48 221 ASN A O 1
ATOM 1589 N N . GLY A 1 215 ? 11.955 -51.712 14.741 1 104.63 222 GLY A N 1
ATOM 1590 C CA . GLY A 1 215 ? 12.511 -52.179 13.485 1 102.5 222 GLY A CA 1
ATOM 1591 C C . GLY A 1 215 ? 12.938 -51.018 12.609 1 102.65 222 GLY A C 1
ATOM 1592 O O . GLY A 1 215 ? 14.096 -50.934 12.183 1 101.64 222 GLY A O 1
ATOM 1593 N N . LEU A 1 216 ? 12.003 -50.102 12.344 1 101.49 223 LEU A N 1
ATOM 1594 C CA . LEU A 1 216 ? 12.309 -48.857 11.65 1 103.67 223 LEU A CA 1
ATOM 1595 C C . LEU A 1 216 ? 13.624 -48.275 12.135 1 106.25 223 LEU A C 1
ATOM 1596 O O . LEU A 1 216 ? 14.578 -48.104 11.364 1 106.2 223 LEU A O 1
ATOM 1601 N N . CYS A 1 217 ? 13.687 -48.006 13.441 1 107.13 224 CYS A N 1
ATOM 1602 C CA . CYS A 1 217 ? 14.849 -47.376 14.054 1 105.68 224 CYS A CA 1
ATOM 1603 C C . CYS A 1 217 ? 16.125 -48.165 13.791 1 104.13 224 CYS A C 1
ATOM 1604 O O . CYS A 1 217 ? 17.181 -47.583 13.519 1 107.61 224 CYS A O 1
ATOM 1607 N N . ASP A 1 218 ? 16.057 -49.492 13.906 1 97.88 225 ASP A N 1
ATOM 1608 C CA . ASP A 1 218 ? 17.213 -50.317 13.57 1 104.19 225 ASP A CA 1
ATOM 1609 C C . ASP A 1 218 ? 17.654 -50.063 12.126 1 115.8 225 ASP A C 1
ATOM 1610 O O . ASP A 1 218 ? 18.828 -49.771 11.86 1 118.81 225 ASP A O 1
ATOM 1615 N N . ILE A 1 219 ? 16.707 -50.151 11.184 1 109.33 226 ILE A N 1
ATOM 1616 C CA . ILE A 1 219 ? 17.017 -49.95 9.774 1 110.38 226 ILE A CA 1
ATOM 1617 C C . ILE A 1 219 ? 17.599 -48.559 9.548 1 114.27 226 ILE A C 1
ATOM 1618 O O . ILE A 1 219 ? 18.644 -48.403 8.904 1 119.9 226 ILE A O 1
ATOM 1623 N N . LEU A 1 220 ? 16.944 -47.529 10.092 1 109.66 227 LEU A N 1
ATOM 1624 C CA . LEU A 1 220 ? 17.46 -46.171 9.946 1 113.07 227 LEU A CA 1
ATOM 1625 C C . LEU A 1 220 ? 18.868 -46.048 10.506 1 120.01 227 LEU A C 1
ATOM 1626 O O . LEU A 1 220 ? 19.71 -45.351 9.936 1 127.18 227 LEU A O 1
ATOM 1631 N N . MET A 1 221 ? 19.146 -46.731 11.607 1 115.9 228 MET A N 1
ATOM 1632 C CA . MET A 1 221 ? 20.376 -46.498 12.348 1 123.34 228 MET A CA 1
ATOM 1633 C C . MET A 1 221 ? 21.577 -47.154 11.68 1 129.8 228 MET A C 1
ATOM 1634 O O . MET A 1 221 ? 22.696 -46.627 11.765 1 136.11 228 MET A O 1
ATOM 1639 N N . ASN A 1 222 ? 21.367 -48.274 10.986 1 124.79 229 ASN A N 1
ATOM 1640 C CA . ASN A 1 222 ? 22.469 -49.05 10.428 1 128.66 229 ASN A CA 1
ATOM 1641 C C . ASN A 1 222 ? 22.621 -48.885 8.914 1 130.54 229 ASN A C 1
ATOM 1642 O O . ASN A 1 222 ? 23.491 -49.534 8.315 1 132.73 229 ASN A O 1
ATOM 1647 N N . SER A 1 223 ? 21.811 -48.029 8.282 1 132.74 230 SER A N 1
ATOM 1648 C CA . SER A 1 223 ? 21.94 -47.781 6.847 1 132.4 230 SER A CA 1
ATOM 1649 C C . SER A 1 223 ? 21.712 -46.334 6.456 1 134.62 230 SER A C 1
ATOM 1650 O O . SER A 1 223 ? 22.157 -45.932 5.372 1 135.3 230 SER A O 1
ATOM 1653 N N . ALA A 1 224 ? 21.034 -45.536 7.28 1 134.94 231 ALA A N 1
ATOM 1654 C CA . ALA A 1 224 ? 20.677 -44.173 6.917 1 136.86 231 ALA A CA 1
ATOM 1655 C C . ALA A 1 224 ? 21.39 -43.137 7.782 1 141.5 231 ALA A C 1
ATOM 1656 O O . ALA A 1 224 ? 20.868 -42.037 7.988 1 140.23 231 ALA A O 1
ATOM 1658 N N . ALA A 1 225 ? 22.585 -43.464 8.281 1 142.08 232 ALA A N 1
ATOM 1659 C CA . ALA A 1 225 ? 23.362 -42.51 9.069 1 144.68 232 ALA A CA 1
ATOM 1660 C C . ALA A 1 225 ? 24.128 -41.571 8.142 1 144.97 232 ALA A C 1
ATOM 1661 O O . ALA A 1 225 ? 25.348 -41.413 8.253 1 145.22 232 ALA A O 1
ATOM 1663 N N . ASP A 1 226 ? 23.414 -40.956 7.211 1 144.66 233 ASP A N 1
ATOM 1664 C CA . ASP A 1 226 ? 24.01 -40.04 6.257 1 145.08 233 ASP A CA 1
ATOM 1665 C C . ASP A 1 226 ? 22.96 -39.002 5.919 1 143.82 233 ASP A C 1
ATOM 1666 O O . ASP A 1 226 ? 23.259 -37.971 5.313 1 141.27 233 ASP A O 1
ATOM 1671 N N . MET A 1 227 ? 21.721 -39.285 6.294 1 143.99 234 MET A N 1
ATOM 1672 C CA . MET A 1 227 ? 20.614 -38.41 5.977 1 140.03 234 MET A CA 1
ATOM 1673 C C . MET A 1 227 ? 20.126 -37.699 7.219 1 137.08 234 MET A C 1
ATOM 1674 O O . MET A 1 227 ? 20.273 -38.184 8.347 1 134.78 234 MET A O 1
ATOM 1679 N N . ASP A 1 228 ? 19.456 -36.57 6.987 1 138.09 235 ASP A N 1
ATOM 1680 C CA . ASP A 1 228 ? 18.914 -35.774 8.111 1 136.31 235 ASP A CA 1
ATOM 1681 C C . ASP A 1 228 ? 17.553 -36.315 8.539 1 134.95 235 ASP A C 1
ATOM 1682 O O . ASP A 1 228 ? 16.505 -35.986 7.953 1 135.14 235 ASP A O 1
ATOM 1687 N N . ILE A 1 229 ? 17.566 -37.139 9.581 1 132.75 236 ILE A N 1
ATOM 1688 C CA . ILE A 1 229 ? 16.363 -37.754 10.11 1 129.78 236 ILE A CA 1
ATOM 1689 C C . ILE A 1 229 ? 16.182 -37.307 11.545 1 125.42 236 ILE A C 1
ATOM 1690 O O . ILE A 1 229 ? 17.144 -37.27 12.323 1 123.85 236 ILE A O 1
ATOM 1695 N N . CYS A 1 230 ? 14.933 -36.998 11.889 1 125.46 237 CYS A N 1
ATOM 1696 C CA . CYS A 1 230 ? 14.488 -36.739 13.258 1 123.59 237 CYS A CA 1
ATOM 1697 C C . CYS A 1 230 ? 13.331 -37.694 13.547 1 119.91 237 CYS A C 1
ATOM 1698 O O . CYS A 1 230 ? 12.183 -37.416 13.189 1 120.92 237 CYS A O 1
ATOM 1701 N N . HIS A 1 231 ? 13.634 -38.823 14.182 1 115.07 238 HIS A N 1
ATOM 1702 C CA . HIS A 1 231 ? 12.636 -39.839 14.507 1 113.6 238 HIS A CA 1
ATOM 1703 C C . HIS A 1 231 ? 12.123 -39.548 15.919 1 117.9 238 HIS A C 1
ATOM 1704 O O . HIS A 1 231 ? 12.838 -39.755 16.908 1 115.57 238 HIS A O 1
ATOM 1711 N N . ILE A 1 232 ? 10.898 -39.027 16.021 1 117.36 239 ILE A N 1
ATOM 1712 C CA . ILE A 1 232 ? 10.244 -38.842 17.316 1 115.84 239 ILE A CA 1
ATOM 1713 C C . ILE A 1 232 ? 9.362 -40.062 17.547 1 114.48 239 ILE A C 1
ATOM 1714 O O . ILE A 1 232 ? 8.394 -40.281 16.811 1 115.54 239 ILE A O 1
ATOM 1719 N N . ASP A 1 233 ? 9.698 -40.857 18.566 1 113.01 240 ASP A N 1
ATOM 1720 C CA . ASP A 1 233 ? 9.099 -42.171 18.804 1 110.77 240 ASP A CA 1
ATOM 1721 C C . ASP A 1 233 ? 8.344 -42.121 20.126 1 113.14 240 ASP A C 1
ATOM 1722 O O . ASP A 1 233 ? 8.952 -42.183 21.204 1 114.07 240 ASP A O 1
ATOM 1727 N N . VAL A 1 234 ? 7.023 -42.004 20.049 1 111.19 241 VAL A N 1
ATOM 1728 C CA . VAL A 1 234 ? 6.176 -42.096 21.23 1 110.19 241 VAL A CA 1
ATOM 1729 C C . VAL A 1 234 ? 5.786 -43.549 21.422 1 109.7 241 VAL A C 1
ATOM 1730 O O . VAL A 1 234 ? 5.221 -44.168 20.515 1 109.05 241 VAL A O 1
ATOM 1734 N N . PHE A 1 235 ? 6.086 -44.091 22.601 1 108.8 242 PHE A N 1
ATOM 1735 C CA . PHE A 1 235 ? 5.74 -45.467 22.926 1 107.25 242 PHE A CA 1
ATOM 1736 C C . PHE A 1 235 ? 5.812 -45.663 24.436 1 112.44 242 PHE A C 1
ATOM 1737 O O . PHE A 1 235 ? 6.424 -44.875 25.171 1 110.48 242 PHE A O 1
ATOM 1745 N N . ASP A 1 236 ? 5.171 -46.735 24.883 1 111.88 243 ASP A N 1
ATOM 1746 C CA . ASP A 1 236 ? 5.152 -47.13 26.277 1 109.08 243 ASP A CA 1
ATOM 1747 C C . ASP A 1 236 ? 6.093 -48.312 26.449 1 111.12 243 ASP A C 1
ATOM 1748 O O . ASP A 1 236 ? 5.868 -49.376 25.863 1 108.48 243 ASP A O 1
ATOM 1753 N N . SER A 1 237 ? 7.126 -48.138 27.283 1 111.82 244 SER A N 1
ATOM 1754 C CA . SER A 1 237 ? 8.142 -49.175 27.396 1 108.07 244 SER A CA 1
ATOM 1755 C C . SER A 1 237 ? 7.662 -50.41 28.146 1 110.86 244 SER A C 1
ATOM 1756 O O . SER A 1 237 ? 8.332 -51.444 28.065 1 108.31 244 SER A O 1
ATOM 1759 N N . ARG A 1 238 ? 6.538 -50.34 28.874 1 112.75 245 ARG A N 1
ATOM 1760 C CA . ARG A 1 238 ? 6.048 -51.505 29.613 1 114.08 245 ARG A CA 1
ATOM 1761 C C . ARG A 1 238 ? 5.22 -52.425 28.737 1 113.75 245 ARG A C 1
ATOM 1762 O O . ARG A 1 238 ? 4.625 -53.388 29.241 1 115.75 245 ARG A O 1
ATOM 1770 N N . VAL A 1 239 ? 5.167 -52.147 27.441 1 111.93 246 VAL A N 1
ATOM 1771 C CA . VAL A 1 239 ? 4.481 -53.012 26.502 1 111.52 246 VAL A CA 1
ATOM 1772 C C . VAL A 1 239 ? 5.413 -53.274 25.326 1 110.67 246 VAL A C 1
ATOM 1773 O O . VAL A 1 239 ? 6.382 -52.542 25.102 1 111.15 246 VAL A O 1
ATOM 1777 N N . TYR A 1 240 ? 5.127 -54.373 24.593 1 112.6 247 TYR A N 1
ATOM 1778 C CA . TYR A 1 240 ? 5.94 -54.873 23.479 1 108.4 247 TYR A CA 1
ATOM 1779 C C . TYR A 1 240 ? 6.484 -53.726 22.642 1 107.01 247 TYR A C 1
ATOM 1780 O O . TYR A 1 240 ? 5.743 -52.799 22.291 1 105.69 247 TYR A O 1
ATOM 1789 N N . PRO A 1 241 ? 7.773 -53.74 22.321 1 104.99 248 PRO A N 1
ATOM 1790 C CA . PRO A 1 241 ? 8.776 -54.773 22.647 1 106.66 248 PRO A CA 1
ATOM 1791 C C . PRO A 1 241 ? 9.416 -54.698 24.05 1 111.33 248 PRO A C 1
ATOM 1792 O O . PRO A 1 241 ? 10.462 -55.331 24.26 1 108.53 248 PRO A O 1
ATOM 1796 N N . TYR A 1 242 ? 8.846 -53.963 25.015 1 108.89 249 TYR A N 1
ATOM 1797 C CA . TYR A 1 242 ? 9.344 -53.935 26.396 1 111.55 249 TYR A CA 1
ATOM 1798 C C . TYR A 1 242 ? 10.809 -53.479 26.468 1 111.6 249 TYR A C 1
ATOM 1799 O O . TYR A 1 242 ? 11.645 -54.075 27.162 1 108.95 249 TYR A O 1
ATOM 1808 N N . GLN A 1 243 ? 11.115 -52.388 25.769 1 109.2 250 GLN A N 1
ATOM 1809 C CA . GLN A 1 243 ? 12.462 -51.831 25.757 1 111.15 250 GLN A CA 1
ATOM 1810 C C . GLN A 1 243 ? 12.427 -50.395 26.255 1 113.69 250 GLN A C 1
ATOM 1811 O O . GLN A 1 243 ? 11.577 -49.605 25.829 1 111.66 250 GLN A O 1
ATOM 1817 N N . ASP A 1 244 ? 13.366 -50.066 27.141 1 119.23 251 ASP A N 1
ATOM 1818 C CA . ASP A 1 244 ? 13.398 -48.8 27.851 1 120.32 251 ASP A CA 1
ATOM 1819 C C . ASP A 1 244 ? 14.668 -48.022 27.502 1 121.28 251 ASP A C 1
ATOM 1820 O O . ASP A 1 244 ? 15.502 -48.441 26.687 1 121.4 251 ASP A O 1
ATOM 1825 N N . GLU A 1 245 ? 14.78 -46.85 28.129 1 121.62 252 GLU A N 1
ATOM 1826 C CA . GLU A 1 245 ? 15.851 -45.91 27.826 1 123.55 252 GLU A CA 1
ATOM 1827 C C . GLU A 1 245 ? 17.237 -46.482 28.083 1 124.07 252 GLU A C 1
ATOM 1828 O O . GLU A 1 245 ? 18.205 -46.02 27.465 1 126.99 252 GLU A O 1
ATOM 1834 N N . ASP A 1 246 ? 17.364 -47.453 28.987 1 121.3 253 ASP A N 1
ATOM 1835 C CA . ASP A 1 246 ? 18.662 -48.081 29.191 1 122.28 253 ASP A CA 1
ATOM 1836 C C . ASP A 1 246 ? 19.019 -48.971 28.008 1 125.66 253 ASP A C 1
ATOM 1837 O O . ASP A 1 246 ? 20.183 -49.034 27.589 1 125.17 253 ASP A O 1
ATOM 1842 N N . TYR A 1 247 ? 18.025 -49.663 27.456 1 123.27 254 TYR A N 1
ATOM 1843 C CA . TYR A 1 247 ? 18.215 -50.326 26.178 1 122.53 254 TYR A CA 1
ATOM 1844 C C . TYR A 1 247 ? 18.668 -49.331 25.121 1 120.53 254 TYR A C 1
ATOM 1845 O O . TYR A 1 247 ? 19.729 -49.501 24.514 1 118.76 254 TYR A O 1
ATOM 1854 N N . ILE A 1 248 ? 17.902 -48.256 24.916 1 120.2 255 ILE A N 1
ATOM 1855 C CA . ILE A 1 248 ? 18.24 -47.378 23.799 1 122.59 255 ILE A CA 1
ATOM 1856 C C . ILE A 1 248 ? 19.578 -46.683 24.047 1 123.77 255 ILE A C 1
ATOM 1857 O O . ILE A 1 248 ? 20.317 -46.397 23.094 1 121.9 255 ILE A O 1
ATOM 1862 N N . THR A 1 249 ? 19.93 -46.43 25.32 1 121.92 256 THR A N 1
ATOM 1863 C CA . THR A 1 249 ? 21.295 -46.02 25.653 1 121.89 256 THR A CA 1
ATOM 1864 C C . THR A 1 249 ? 22.305 -47.082 25.219 1 122.54 256 THR A C 1
ATOM 1865 O O . THR A 1 249 ? 23.477 -46.777 24.947 1 118.94 256 THR A O 1
ATOM 1869 N N . GLU A 1 250 ? 21.875 -48.337 25.147 1 124.83 257 GLU A N 1
ATOM 1870 C CA . GLU A 1 250 ? 22.813 -49.402 24.816 1 126.37 257 GLU A CA 1
ATOM 1871 C C . GLU A 1 250 ? 22.977 -49.559 23.306 1 124.46 257 GLU A C 1
ATOM 1872 O O . GLU A 1 250 ? 24.096 -49.777 22.825 1 123.9 257 GLU A O 1
ATOM 1878 N N . LEU A 1 251 ? 21.885 -49.461 22.543 1 123.68 258 LEU A N 1
ATOM 1879 C CA . LEU A 1 251 ? 22.005 -49.491 21.089 1 121.17 258 LEU A CA 1
ATOM 1880 C C . LEU A 1 251 ? 22.952 -48.412 20.621 1 122.58 258 LEU A C 1
ATOM 1881 O O . LEU A 1 251 ? 23.995 -48.691 20.02 1 123.55 258 LEU A O 1
ATOM 1886 N N . PHE A 1 252 ? 22.598 -47.163 20.903 1 124.8 259 PHE A N 1
ATOM 1887 C CA . PHE A 1 252 ? 23.361 -46.039 20.406 1 125.74 259 PHE A CA 1
ATOM 1888 C C . PHE A 1 252 ? 24.716 -45.924 21.059 1 124.54 259 PHE A C 1
ATOM 1889 O O . PHE A 1 252 ? 25.454 -45.004 20.699 1 127.28 259 PHE A O 1
ATOM 1897 N N . ASN A 1 253 ? 25.062 -46.805 21.997 1 124.3 260 ASN A N 1
ATOM 1898 C CA . ASN A 1 253 ? 26.381 -46.779 22.624 1 127.52 260 ASN A CA 1
ATOM 1899 C C . ASN A 1 253 ? 26.64 -45.445 23.331 1 125.55 260 ASN A C 1
ATOM 1900 O O . ASN A 1 253 ? 27.787 -45.01 23.451 1 125.12 260 ASN A O 1
ATOM 1905 N N . LYS A 1 254 ? 25.58 -44.774 23.79 1 125.76 261 LYS A N 1
ATOM 1906 C CA . LYS A 1 254 ? 25.679 -43.388 24.252 1 129.07 261 LYS A CA 1
ATOM 1907 C C . LYS A 1 254 ? 24.501 -43.073 25.172 1 128.88 261 LYS A C 1
ATOM 1908 O O . LYS A 1 254 ? 23.348 -43.356 24.82 1 125.6 261 LYS A O 1
ATOM 1914 N N . CYS A 1 255 ? 24.792 -42.485 26.34 1 127.37 262 CYS A N 1
ATOM 1915 C CA . CYS A 1 255 ? 23.746 -42.025 27.251 1 127.89 262 CYS A CA 1
ATOM 1916 C C . CYS A 1 255 ? 22.841 -41.002 26.565 1 127.29 262 CYS A C 1
ATOM 1917 O O . CYS A 1 255 ? 23.289 -40.187 25.754 1 127.81 262 CYS A O 1
ATOM 1920 N N . GLY A 1 256 ? 21.557 -41.029 26.913 1 125.71 263 GLY A N 1
ATOM 1921 C CA . GLY A 1 256 ? 20.605 -40.15 26.258 1 126.64 263 GLY A CA 1
ATOM 1922 C C . GLY A 1 256 ? 20.664 -38.726 26.782 1 129.84 263 GLY A C 1
ATOM 1923 O O . GLY A 1 256 ? 20.932 -38.479 27.958 1 129.46 263 GLY A O 1
ATOM 1924 N N . LYS A 1 257 ? 20.385 -37.775 25.884 1 128.43 264 LYS A N 1
ATOM 1925 C CA . LYS A 1 257 ? 20.351 -36.355 26.227 1 131.56 264 LYS A CA 1
ATOM 1926 C C . LYS A 1 257 ? 18.952 -35.98 26.695 1 133.15 264 LYS A C 1
ATOM 1927 O O . LYS A 1 257 ? 17.99 -36.072 25.919 1 130.06 264 LYS A O 1
ATOM 1933 N N . ASP A 1 258 ? 18.843 -35.549 27.96 1 132.93 265 ASP A N 1
ATOM 1934 C CA . ASP A 1 258 ? 17.565 -35.092 28.496 1 135.1 265 ASP A CA 1
ATOM 1935 C C . ASP A 1 258 ? 17.077 -33.881 27.704 1 135.73 265 ASP A C 1
ATOM 1936 O O . ASP A 1 258 ? 17.7 -32.814 27.749 1 139.55 265 ASP A O 1
ATOM 1941 N N . GLU A 1 259 ? 15.979 -34.047 26.961 1 133.14 266 GLU A N 1
ATOM 1942 C CA . GLU A 1 259 ? 15.314 -32.967 26.249 1 132.38 266 GLU A CA 1
ATOM 1943 C C . GLU A 1 259 ? 14.193 -32.331 27.067 1 133.35 266 GLU A C 1
ATOM 1944 O O . GLU A 1 259 ? 13.279 -31.732 26.488 1 130.69 266 GLU A O 1
ATOM 1950 N N . GLY A 1 260 ? 14.242 -32.456 28.397 1 137.7 267 GLY A N 1
ATOM 1951 C CA . GLY A 1 260 ? 13.162 -32.028 29.268 1 134.95 267 GLY A CA 1
ATOM 1952 C C . GLY A 1 260 ? 11.994 -33.001 29.319 1 133.88 267 GLY A C 1
ATOM 1953 O O . GLY A 1 260 ? 11.746 -33.742 28.361 1 133.18 267 GLY A O 1
ATOM 1954 N N . GLN A 1 261 ? 11.254 -32.991 30.431 1 135.83 268 GLN A N 1
ATOM 1955 C CA . GLN A 1 261 ? 10.02 -33.774 30.596 1 134.87 268 GLN A CA 1
ATOM 1956 C C . GLN A 1 261 ? 10.256 -35.279 30.429 1 132.12 268 GLN A C 1
ATOM 1957 O O . GLN A 1 261 ? 9.453 -35.967 29.789 1 131.15 268 GLN A O 1
ATOM 1963 N N . ASN A 1 262 ? 11.357 -35.79 30.998 1 131.35 269 ASN A N 1
ATOM 1964 C CA . ASN A 1 262 ? 11.688 -37.22 30.965 1 130.58 269 ASN A CA 1
ATOM 1965 C C . ASN A 1 262 ? 11.749 -37.749 29.525 1 132.38 269 ASN A C 1
ATOM 1966 O O . ASN A 1 262 ? 11.332 -38.872 29.222 1 132.69 269 ASN A O 1
ATOM 1971 N N . ILE A 1 263 ? 12.261 -36.923 28.619 1 130.55 270 ILE A N 1
ATOM 1972 C CA . ILE A 1 263 ? 12.383 -37.274 27.214 1 129.14 270 ILE A CA 1
ATOM 1973 C C . ILE A 1 263 ? 13.841 -37.158 26.819 1 129.95 270 ILE A C 1
ATOM 1974 O O . ILE A 1 263 ? 14.5 -36.169 27.156 1 129.45 270 ILE A O 1
ATOM 1979 N N . GLN A 1 264 ? 14.335 -38.153 26.09 1 129.66 271 GLN A N 1
ATOM 1980 C CA . GLN A 1 264 ? 15.757 -38.25 25.813 1 129.59 271 GLN A CA 1
ATOM 1981 C C . GLN A 1 264 ? 15.988 -38.442 24.329 1 127.83 271 GLN A C 1
ATOM 1982 O O . GLN A 1 264 ? 15.308 -39.247 23.687 1 127.99 271 GLN A O 1
ATOM 1988 N N . SER A 1 265 ? 16.951 -37.714 23.787 1 127.99 272 SER A N 1
ATOM 1989 C CA . SER A 1 265 ? 17.326 -37.891 22.396 1 127.06 272 SER A CA 1
ATOM 1990 C C . SER A 1 265 ? 18.683 -38.573 22.304 1 127.5 272 SER A C 1
ATOM 1991 O O . SER A 1 265 ? 19.545 -38.412 23.17 1 126 272 SER A O 1
ATOM 1994 N N . TRP A 1 266 ? 18.853 -39.356 21.249 1 127.26 273 TRP A N 1
ATOM 1995 C CA . TRP A 1 266 ? 20.126 -39.961 20.9 1 127.62 273 TRP A CA 1
ATOM 1996 C C . TRP A 1 266 ? 20.477 -39.552 19.475 1 130.37 273 TRP A C 1
ATOM 1997 O O . TRP A 1 266 ? 19.623 -39.086 18.716 1 129.49 273 TRP A O 1
ATOM 2008 N N . GLN A 1 267 ? 21.744 -39.725 19.104 1 131 274 GLN A N 1
ATOM 2009 C CA . GLN A 1 267 ? 22.175 -39.382 17.752 1 130.11 274 GLN A CA 1
ATOM 2010 C C . GLN A 1 267 ? 23.102 -40.448 17.194 1 130.12 274 GLN A C 1
ATOM 2011 O O . GLN A 1 267 ? 24.13 -40.774 17.794 1 130.15 274 GLN A O 1
ATOM 2017 N N . ARG A 1 268 ? 22.741 -40.976 16.034 1 130.92 275 ARG A N 1
ATOM 2018 C CA . ARG A 1 268 ? 23.614 -41.838 15.244 1 132.12 275 ARG A CA 1
ATOM 2019 C C . ARG A 1 268 ? 23.842 -41.128 13.908 1 130.94 275 ARG A C 1
ATOM 2020 O O . ARG A 1 268 ? 23.157 -41.395 12.92 1 131.41 275 ARG A O 1
ATOM 2028 N N . GLY A 1 269 ? 24.794 -40.198 13.896 1 132.94 276 GLY A N 1
ATOM 2029 C CA . GLY A 1 269 ? 25.069 -39.435 12.687 1 131.74 276 GLY A CA 1
ATOM 2030 C C . GLY A 1 269 ? 23.95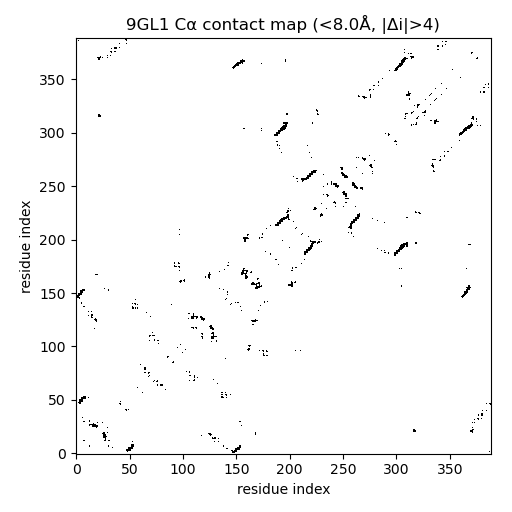3 -38.447 12.404 1 132.41 276 GLY A C 1
ATOM 2031 O O . GLY A 1 269 ? 23.57 -37.647 13.27 1 129.17 276 GLY A O 1
ATOM 2032 N N . GLY A 1 270 ? 23.427 -38.494 11.172 1 133.76 277 GLY A N 1
ATOM 2033 C CA . GLY A 1 270 ? 22.28 -37.682 10.794 1 128.79 277 GLY A CA 1
ATOM 2034 C C . GLY A 1 270 ? 20.984 -38.073 11.476 1 128.79 277 GLY A C 1
ATOM 2035 O O . GLY A 1 270 ? 20.021 -37.297 11.449 1 128.51 277 GLY A O 1
ATOM 2036 N N . LEU A 1 271 ? 20.934 -39.247 12.09 1 128.15 278 LEU A N 1
ATOM 2037 C CA . LEU A 1 271 ? 19.727 -39.683 12.773 1 126.92 278 LEU A CA 1
ATOM 2038 C C . LEU A 1 271 ? 19.727 -39.19 14.212 1 127.18 278 LEU A C 1
ATOM 2039 O O . LEU A 1 271 ? 20.725 -39.311 14.929 1 127.92 278 LEU A O 1
ATOM 2044 N N . ASP A 1 272 ? 18.598 -38.623 14.625 1 125.76 279 ASP A N 1
ATOM 2045 C CA . ASP A 1 272 ? 18.402 -38.145 15.988 1 124.04 279 ASP A CA 1
ATOM 2046 C C . ASP A 1 272 ? 17.086 -38.737 16.479 1 121.6 279 ASP A C 1
ATOM 2047 O O . ASP A 1 272 ? 16.016 -38.353 15.998 1 121.33 279 ASP A O 1
ATOM 2052 N N . TYR A 1 273 ? 17.164 -39.683 17.413 1 119.8 280 TYR A N 1
ATOM 2053 C CA . TYR A 1 273 ? 16.03 -40.511 17.823 1 118.83 280 TYR A CA 1
ATOM 2054 C C . TYR A 1 273 ? 15.526 -40.051 19.193 1 120.3 280 TYR A C 1
ATOM 2055 O O . TYR A 1 273 ? 16.287 -40.057 20.167 1 122.9 280 TYR A O 1
ATOM 2064 N N . PHE A 1 274 ? 14.249 -39.651 19.262 1 119.26 281 PHE A N 1
ATOM 2065 C CA . PHE A 1 274 ? 13.639 -39.09 20.467 1 121.56 281 PHE A CA 1
ATOM 2066 C C . PHE A 1 274 ? 12.685 -40.096 21.096 1 118.97 281 PHE A C 1
ATOM 2067 O O . PHE A 1 274 ? 11.695 -40.493 20.47 1 115.34 281 PHE A O 1
ATOM 2075 N N . VAL A 1 275 ? 12.968 -40.488 22.336 1 116.65 282 VAL A N 1
ATOM 2076 C CA . VAL A 1 275 ? 12.102 -41.407 23.068 1 115.73 282 VAL A CA 1
ATOM 2077 C C . VAL A 1 275 ? 11.177 -40.556 23.932 1 118.01 282 VAL A C 1
ATOM 2078 O O . VAL A 1 275 ? 11.578 -40.021 24.971 1 122.59 282 VAL A O 1
ATOM 2082 N N . VAL A 1 276 ? 9.938 -40.393 23.478 1 116.36 283 VAL A N 1
ATOM 2083 C CA . VAL A 1 276 ? 8.893 -39.791 24.299 1 115.41 283 VAL A CA 1
ATOM 2084 C C . VAL A 1 276 ? 8.185 -40.965 24.967 1 116.18 283 VAL A C 1
ATOM 2085 O O . VAL A 1 276 ? 7.278 -41.588 24.407 1 114.69 283 VAL A O 1
ATOM 2089 N N . ASN A 1 277 ? 8.625 -41.296 26.174 1 116.7 284 ASN A N 1
ATOM 2090 C CA . ASN A 1 277 ? 8.112 -42.479 26.839 1 114.73 284 ASN A CA 1
ATOM 2091 C C . ASN A 1 277 ? 6.762 -42.18 27.471 1 116.3 284 ASN A C 1
ATOM 2092 O O . ASN A 1 277 ? 6.653 -41.284 28.311 1 120.72 284 ASN A O 1
ATOM 2097 N N . LEU A 1 278 ? 5.742 -42.953 27.089 1 115.87 285 LEU A N 1
ATOM 2098 C CA . LEU A 1 278 ? 4.39 -42.715 27.586 1 115.81 285 LEU A CA 1
ATOM 2099 C C . LEU A 1 278 ? 4.276 -42.858 29.101 1 122.23 285 LEU A C 1
ATOM 2100 O O . LEU A 1 278 ? 3.343 -42.308 29.707 1 121.42 285 LEU A O 1
ATOM 2105 N N . SER A 1 279 ? 5.203 -43.568 29.726 1 118.43 286 SER A N 1
ATOM 2106 C CA . SER A 1 279 ? 5.161 -43.766 31.16 1 115.39 286 SER A CA 1
ATOM 2107 C C . SER A 1 279 ? 6.092 -42.821 31.914 1 123.7 286 SER A C 1
ATOM 2108 O O . SER A 1 279 ? 5.771 -42.384 33.022 1 117.21 286 SER A O 1
ATOM 2111 N N . ARG A 1 280 ? 7.256 -42.506 31.345 1 124.34 287 ARG A N 1
ATOM 2112 C CA . ARG A 1 280 ? 8.09 -41.464 31.933 1 126.19 287 ARG A CA 1
ATOM 2113 C C . ARG A 1 280 ? 7.487 -40.077 31.682 1 126.96 287 ARG A C 1
ATOM 2114 O O . ARG A 1 280 ? 7.672 -39.171 32.503 1 122.02 287 ARG A O 1
ATOM 2122 N N . THR A 1 281 ? 6.751 -39.887 30.557 1 125.23 288 THR A N 1
ATOM 2123 C CA . THR A 1 281 ? 6.185 -38.579 30.188 1 125.31 288 THR A CA 1
ATOM 2124 C C . THR A 1 281 ? 4.654 -38.624 30.242 1 126.18 288 THR A C 1
ATOM 2125 O O . THR A 1 281 ? 3.995 -39.091 29.306 1 122 288 THR A O 1
ATOM 2129 N N . THR A 1 282 ? 4.098 -38.087 31.328 1 128.67 289 THR A N 1
ATOM 2130 C CA . THR A 1 282 ? 2.699 -38.25 31.687 1 129.56 289 THR A CA 1
ATOM 2131 C C . THR A 1 282 ? 1.933 -36.942 31.56 1 133.3 289 THR A C 1
ATOM 2132 O O . THR A 1 282 ? 2.492 -35.856 31.724 1 133.89 289 THR A O 1
ATOM 2136 N N . ARG A 1 283 ? 0.629 -37.07 31.328 1 132.63 290 ARG A N 1
ATOM 2137 C CA . ARG A 1 283 ? -0.234 -35.918 31.107 1 135.7 290 ARG A CA 1
ATOM 2138 C C . ARG A 1 283 ? -0.467 -35.145 32.4 1 141.83 290 ARG A C 1
ATOM 2139 O O . ARG A 1 283 ? -0.957 -35.703 33.391 1 142.45 290 ARG A O 1
ATOM 2147 N N . LYS A 1 284 ? -0.112 -33.86 32.386 1 142.95 291 LYS A N 1
ATOM 2148 C CA . LYS A 1 284 ? -0.552 -32.939 33.42 1 145.03 291 LYS A CA 1
ATOM 2149 C C . LYS A 1 284 ? -2.065 -32.729 33.296 1 147.14 291 LYS A C 1
ATOM 2150 O O . LYS A 1 284 ? -2.621 -32.877 32.205 1 147.94 291 LYS A O 1
ATOM 2156 N N . PRO A 1 285 ? -2.759 -32.319 34.41 1 147.91 292 PRO A N 1
ATOM 2157 C CA . PRO A 1 285 ? -4.178 -32.66 34.583 1 147.02 292 PRO A CA 1
ATOM 2158 C C . PRO A 1 285 ? -5.109 -32.54 33.374 1 147.6 292 PRO A C 1
ATOM 2159 O O . PRO A 1 285 ? -5.317 -33.514 32.629 1 147.02 292 PRO A O 1
ATOM 2163 N N . GLY A 1 286 ? -5.716 -31.364 33.185 1 144.97 293 GLY A N 1
ATOM 2164 C CA . GLY A 1 286 ? -6.692 -31.179 32.137 1 145.59 293 GLY A CA 1
ATOM 2165 C C . GLY A 1 286 ? -6.131 -30.964 30.752 1 147.08 293 GLY A C 1
ATOM 2166 O O . GLY A 1 286 ? -6.898 -30.73 29.811 1 144.15 293 GLY A O 1
ATOM 2167 N N . LEU A 1 287 ? -4.814 -31.07 30.591 1 146.18 294 LEU A N 1
ATOM 2168 C CA . LEU A 1 287 ? -4.137 -30.599 29.392 1 146.12 294 LEU A CA 1
ATOM 2169 C C . LEU A 1 287 ? -4.204 -31.634 28.27 1 144.61 294 LEU A C 1
ATOM 2170 O O . LEU A 1 287 ? -4.735 -32.741 28.419 1 144.78 294 LEU A O 1
ATOM 2175 N N . VAL A 1 288 ? -3.67 -31.254 27.119 1 146.36 295 VAL A N 1
ATOM 2176 C CA . VAL A 1 288 ? -3.397 -32.216 26.064 1 140.46 295 VAL A CA 1
ATOM 2177 C C . VAL A 1 288 ? -2.125 -32.967 26.425 1 137.65 295 VAL A C 1
ATOM 2178 O O . VAL A 1 288 ? -1.211 -32.427 27.064 1 134.85 295 VAL A O 1
ATOM 2182 N N . HIS A 1 289 ? -2.09 -34.239 26.058 1 137.33 296 HIS A N 1
ATOM 2183 C CA . HIS A 1 289 ? -0.957 -35.069 26.392 1 133.08 296 HIS A CA 1
ATOM 2184 C C . HIS A 1 289 ? 0.317 -34.434 25.857 1 130.75 296 HIS A C 1
ATOM 2185 O O . HIS A 1 289 ? 0.41 -34.175 24.645 1 130.26 296 HIS A O 1
ATOM 2192 N N . PRO A 1 290 ? 1.306 -34.157 26.711 1 130.99 297 PRO A N 1
ATOM 2193 C CA . PRO A 1 290 ? 2.508 -33.455 26.24 1 130.91 297 PRO A CA 1
ATOM 2194 C C . PRO A 1 290 ? 3.27 -34.195 25.151 1 128.47 297 PRO A C 1
ATOM 2195 O O . PRO A 1 290 ? 4.168 -33.594 24.549 1 127.53 297 PRO A O 1
ATOM 2199 N N . ALA A 1 291 ? 2.95 -35.464 24.871 1 128.56 298 ALA A N 1
ATOM 2200 C CA . ALA A 1 291 ? 3.654 -36.196 23.816 1 128.42 298 ALA A CA 1
ATOM 2201 C C . ALA A 1 291 ? 3.429 -35.546 22.458 1 128.17 298 ALA A C 1
ATOM 2202 O O . ALA A 1 291 ? 4.383 -35.14 21.784 1 127.15 298 ALA A O 1
ATOM 2204 N N . LEU A 1 292 ? 2.164 -35.449 22.039 1 128.81 299 LEU A N 1
ATOM 2205 C CA . LEU A 1 292 ? 1.838 -34.768 20.789 1 128.57 299 LEU A CA 1
ATOM 2206 C C . LEU A 1 292 ? 2.365 -33.345 20.804 1 131.18 299 LEU A C 1
ATOM 2207 O O . LEU A 1 292 ? 2.971 -32.882 19.83 1 131.19 299 LEU A O 1
ATOM 2212 N N . VAL A 1 293 ? 2.141 -32.649 21.923 1 129.23 300 VAL A N 1
ATOM 2213 C CA . VAL A 1 293 ? 2.644 -31.295 22.132 1 130.12 300 VAL A CA 1
ATOM 2214 C C . VAL A 1 293 ? 4.113 -31.202 21.741 1 130.07 300 VAL A C 1
ATOM 2215 O O . VAL A 1 293 ? 4.543 -30.249 21.078 1 130.53 300 VAL A O 1
ATOM 2219 N N . PHE A 1 294 ? 4.906 -32.196 22.139 1 129.63 301 PHE A N 1
ATOM 2220 C CA . PHE A 1 294 ? 6.3 -32.235 21.714 1 130.88 301 PHE A CA 1
ATOM 2221 C C . PHE A 1 294 ? 6.391 -32.367 20.208 1 133.31 301 PHE A C 1
ATOM 2222 O O . PHE A 1 294 ? 7.01 -31.532 19.539 1 135.15 301 PHE A O 1
ATOM 2230 N N . ALA A 1 295 ? 5.771 -33.419 19.662 1 134.08 302 ALA A N 1
ATOM 2231 C CA . ALA A 1 295 ? 5.883 -33.703 18.24 1 131.63 302 ALA A CA 1
ATOM 2232 C C . ALA A 1 295 ? 5.617 -32.465 17.415 1 133.56 302 ALA A C 1
ATOM 2233 O O . ALA A 1 295 ? 6.345 -32.185 16.461 1 137.93 302 ALA A O 1
ATOM 2235 N N . ILE A 1 296 ? 4.611 -31.678 17.794 1 131.65 303 ILE A N 1
ATOM 2236 C CA . ILE A 1 296 ? 4.301 -30.494 17.002 1 134.56 303 ILE A CA 1
ATOM 2237 C C . ILE A 1 296 ? 5.407 -29.456 17.138 1 136.52 303 ILE A C 1
ATOM 2238 O O . ILE A 1 296 ? 5.8 -28.811 16.157 1 137.97 303 ILE A O 1
ATOM 2243 N N . GLU A 1 297 ? 5.929 -29.281 18.35 1 134.77 304 GLU A N 1
ATOM 2244 C CA . GLU A 1 297 ? 6.974 -28.288 18.566 1 136.44 304 GLU A CA 1
ATOM 2245 C C . GLU A 1 297 ? 8.259 -28.682 17.843 1 138.47 304 GLU A C 1
ATOM 2246 O O . GLU A 1 297 ? 8.802 -27.893 17.06 1 140.26 304 GLU A O 1
ATOM 2252 N N . LYS A 1 298 ? 8.747 -29.907 18.08 1 137.01 305 LYS A N 1
ATOM 2253 C CA . LYS A 1 298 ? 9.913 -30.418 17.356 1 138.3 305 LYS A CA 1
ATOM 2254 C C . LYS A 1 298 ? 9.745 -30.242 15.854 1 139.65 305 LYS A C 1
ATOM 2255 O O . LYS A 1 298 ? 10.613 -29.687 15.17 1 141.81 305 LYS A O 1
ATOM 2261 N N . MET A 1 299 ? 8.629 -30.742 15.329 1 137.02 306 MET A N 1
ATOM 2262 C CA . MET A 1 299 ? 8.344 -30.641 13.91 1 139.99 306 MET A CA 1
ATOM 2263 C C . MET A 1 299 ? 8.506 -29.207 1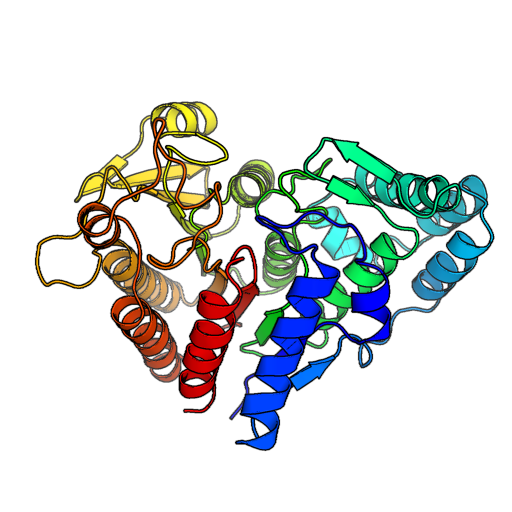3.435 1 142.96 306 MET A C 1
ATOM 2264 O O . MET A 1 299 ? 9.357 -28.903 12.591 1 143.07 306 MET A O 1
ATOM 2269 N N . GLU A 1 300 ? 7.707 -28.309 14.014 1 140.81 307 GLU A N 1
ATOM 2270 C CA . GLU A 1 300 ? 7.736 -26.908 13.631 1 141.2 307 GLU A CA 1
ATOM 2271 C C . GLU A 1 300 ? 9.155 -26.365 13.645 1 143.29 307 GLU A C 1
ATOM 2272 O O . GLU A 1 300 ? 9.535 -25.566 12.781 1 143.76 307 GLU A O 1
ATOM 2278 N N . GLU A 1 301 ? 9.957 -26.807 14.617 1 142.52 308 GLU A N 1
ATOM 2279 C CA . GLU A 1 301 ? 11.363 -26.419 14.661 1 146.66 308 GLU A CA 1
ATOM 2280 C C . GLU A 1 301 ? 12.123 -27.012 13.483 1 146.32 308 GLU A C 1
ATOM 2281 O O . GLU A 1 301 ? 12.8 -26.294 12.738 1 145.65 308 GLU A O 1
ATOM 2287 N N . GLN A 1 302 ? 12.008 -28.324 13.294 1 144.14 309 GLN A N 1
ATOM 2288 C CA . GLN A 1 302 ? 12.794 -28.997 12.273 1 144.63 309 GLN A CA 1
ATOM 2289 C C . GLN A 1 302 ? 12.445 -28.524 10.873 1 145.82 309 GLN A C 1
ATOM 2290 O O . GLN A 1 302 ? 13.275 -28.652 9.968 1 147.76 309 GLN A O 1
ATOM 2296 N N . ILE A 1 303 ? 11.242 -27.977 10.676 1 144.57 310 ILE A N 1
ATOM 2297 C CA . ILE A 1 303 ? 10.893 -27.392 9.384 1 147.07 310 ILE A CA 1
ATOM 2298 C C . ILE A 1 303 ? 11.679 -26.116 9.155 1 151.1 310 ILE A C 1
ATOM 2299 O O . ILE A 1 303 ? 12.307 -25.929 8.106 1 153.53 310 ILE A O 1
ATOM 2304 N N . GLU A 1 304 ? 11.616 -25.203 10.121 1 148.79 311 GLU A N 1
ATOM 2305 C CA . GLU A 1 304 ? 12.355 -23.955 10.011 1 151.7 311 GLU A CA 1
ATOM 2306 C C . GLU A 1 304 ? 13.835 -24.213 9.776 1 154.7 311 GLU A C 1
ATOM 2307 O O . GLU A 1 304 ? 14.478 -23.507 8.988 1 157.29 311 GLU A O 1
ATOM 2313 N N . GLN A 1 305 ? 14.392 -25.231 10.442 1 151.62 312 GLN A N 1
ATOM 2314 C CA . GLN A 1 305 ? 15.773 -25.62 10.177 1 153.79 312 GLN A CA 1
ATOM 2315 C C . GLN A 1 305 ? 15.974 -26.012 8.718 1 156.19 312 GLN A C 1
ATOM 2316 O O . GLN A 1 305 ? 17.046 -25.772 8.147 1 157.42 312 GLN A O 1
ATOM 2322 N N . ALA A 1 306 ? 14.955 -26.602 8.094 1 153.12 313 ALA A N 1
ATOM 2323 C CA . ALA A 1 306 ? 15.094 -27.006 6.702 1 155.72 313 ALA A CA 1
ATOM 2324 C C . ALA A 1 306 ? 14.957 -25.826 5.748 1 158.65 313 ALA A C 1
ATOM 2325 O O . ALA A 1 306 ? 15.663 -25.759 4.734 1 158.91 313 ALA A O 1
ATOM 2327 N N . LYS A 1 307 ? 14.047 -24.898 6.051 1 159.17 314 LYS A N 1
ATOM 2328 C CA . LYS A 1 307 ? 13.977 -23.664 5.279 1 158.96 314 LYS A CA 1
ATOM 2329 C C . LYS A 1 307 ? 15.302 -22.923 5.34 1 159.69 314 LYS A C 1
ATOM 2330 O O . LYS A 1 307 ? 15.774 -22.394 4.328 1 161.84 314 LYS A O 1
ATOM 2336 N N . ILE A 1 308 ? 15.926 -22.892 6.52 1 159.3 315 ILE A N 1
ATOM 2337 C CA . ILE A 1 308 ? 17.197 -22.19 6.675 1 160.57 315 ILE A CA 1
ATOM 2338 C C . ILE A 1 308 ? 18.264 -22.826 5.792 1 162.34 315 ILE A C 1
ATOM 2339 O O . ILE A 1 308 ? 18.987 -22.132 5.067 1 163.57 315 ILE A O 1
ATOM 2344 N N . ASN A 1 309 ? 18.364 -24.158 5.817 1 160.56 316 ASN A N 1
ATOM 2345 C CA . ASN A 1 309 ? 19.352 -24.858 5.005 1 160.81 316 ASN A CA 1
ATOM 2346 C C . ASN A 1 309 ? 18.849 -25.15 3.602 1 161.21 316 ASN A C 1
ATOM 2347 O O . ASN A 1 309 ? 19.222 -26.183 3.026 1 162.16 316 ASN A O 1
ATOM 2352 N N . HIS A 1 310 ? 17.999 -24.276 3.049 1 163.66 317 HIS A N 1
ATOM 2353 C CA . HIS A 1 310 ? 17.501 -24.354 1.678 1 161.51 317 HIS A CA 1
ATOM 2354 C C . HIS A 1 310 ? 17.121 -25.776 1.28 1 158.6 317 HIS A C 1
ATOM 2355 O O . HIS A 1 310 ? 17.145 -26.122 0.096 1 159.38 317 HIS A O 1
ATOM 2362 N N . GLN A 1 311 ? 16.781 -26.611 2.258 1 158.61 318 GLN A N 1
ATOM 2363 C CA . GLN A 1 311 ? 16.535 -28.023 2.026 1 155.3 318 GLN A CA 1
ATOM 2364 C C . GLN A 1 311 ? 15.057 -28.329 2.207 1 151.91 318 GLN A C 1
ATOM 2365 O O . GLN A 1 311 ? 14.31 -27.568 2.829 1 152.55 318 GLN A O 1
ATOM 2371 N N . LYS A 1 312 ? 14.644 -29.458 1.649 1 151.07 319 LYS A N 1
ATOM 2372 C CA . LYS A 1 312 ? 13.245 -29.846 1.637 1 148.17 319 LYS A CA 1
ATOM 2373 C C . LYS A 1 312 ? 12.969 -30.807 2.777 1 144.57 319 LYS A C 1
ATOM 2374 O O . LYS A 1 312 ? 13.883 -31.359 3.389 1 144.96 319 LYS A O 1
ATOM 2380 N N . VAL A 1 313 ? 11.691 -31.003 3.069 1 143.97 320 VAL A N 1
ATOM 2381 C CA . VAL A 1 313 ? 11.309 -31.87 4.173 1 142.33 320 VAL A CA 1
ATOM 2382 C C . VAL A 1 313 ? 10.421 -32.991 3.66 1 140.02 320 VAL A C 1
ATOM 2383 O O . VAL A 1 313 ? 9.679 -32.841 2.684 1 141.06 320 VAL A O 1
ATOM 2387 N N . ALA A 1 314 ? 10.51 -34.127 4.348 1 137.93 321 ALA A N 1
ATOM 2388 C CA . ALA A 1 314 ? 9.68 -35.296 4.107 1 131.44 321 ALA A CA 1
ATOM 2389 C C . ALA A 1 314 ? 9.214 -35.816 5.457 1 129.51 321 ALA A C 1
ATOM 2390 O O . ALA A 1 314 ? 10.036 -36.054 6.352 1 128.02 321 ALA A O 1
ATOM 2392 N N . LEU A 1 315 ? 7.9 -35.981 5.602 1 127.81 322 LEU A N 1
ATOM 2393 C CA . LEU A 1 315 ? 7.281 -36.337 6.87 1 124.19 322 LEU A CA 1
ATOM 2394 C C . LEU A 1 315 ? 6.595 -37.689 6.756 1 123.8 322 LEU A C 1
ATOM 2395 O O . LEU A 1 315 ? 5.943 -37.984 5.745 1 122.87 322 LEU A O 1
ATOM 2400 N N . PHE A 1 316 ? 6.738 -38.499 7.807 1 119.17 323 PHE A N 1
ATOM 2401 C CA . PHE A 1 316 ? 6.209 -39.85 7.835 1 117.14 323 PHE A CA 1
ATOM 2402 C C . PHE A 1 316 ? 5.527 -40.088 9.175 1 115.91 323 PHE A C 1
ATOM 2403 O O . PHE A 1 316 ? 6.087 -39.781 10.233 1 115.34 323 PHE A O 1
ATOM 2411 N N . LEU A 1 317 ? 4.325 -40.658 9.118 1 114.48 324 LEU A N 1
ATOM 2412 C CA . LEU A 1 317 ? 3.497 -40.927 10.29 1 109.47 324 LEU A CA 1
ATOM 2413 C C . LEU A 1 317 ? 3.173 -42.413 10.405 1 109.44 324 LEU A C 1
ATOM 2414 O O . LEU A 1 317 ? 2.014 -42.812 10.237 1 111.16 324 LEU A O 1
ATOM 2419 N N . PRO A 1 318 ? 4.158 -43.263 10.709 1 107.86 325 PRO A N 1
ATOM 2420 C CA . PRO A 1 318 ? 3.817 -44.662 11.003 1 109.18 325 PRO A CA 1
ATOM 2421 C C . PRO A 1 318 ? 3.013 -44.72 12.281 1 107.1 325 PRO A C 1
ATOM 2422 O O . PRO A 1 318 ? 3.538 -45.058 13.336 1 107.73 325 PRO A O 1
ATOM 2426 N N . THR A 1 319 ? 1.746 -44.363 12.202 1 107.44 326 THR A N 1
ATOM 2427 C CA . THR A 1 319 ? 0.947 -44.194 13.395 1 110.83 326 THR A CA 1
ATOM 2428 C C . THR A 1 319 ? 0.057 -45.407 13.614 1 111.13 326 THR A C 1
ATOM 2429 O O . THR A 1 319 ? -0.46 -45.992 12.663 1 107.87 326 THR A O 1
ATOM 2433 N N . GLY A 1 320 ? -0.093 -45.785 14.884 1 112.25 327 GLY A N 1
ATOM 2434 C CA . GLY A 1 320 ? -1.101 -46.748 15.282 1 108.98 327 GLY A CA 1
ATOM 2435 C C . GLY A 1 320 ? -2.05 -46.126 16.285 1 110.46 327 GLY A C 1
ATOM 2436 O O . GLY A 1 320 ? -1.703 -45.189 17.004 1 111.19 327 GLY A O 1
ATOM 2437 N N . TRP A 1 321 ? -3.272 -46.65 16.314 1 110.32 328 TRP A N 1
ATOM 2438 C CA . TRP A 1 321 ? -4.256 -46.208 17.293 1 113.95 328 TRP A CA 1
ATOM 2439 C C . TRP A 1 321 ? -4.242 -47.051 18.57 1 112.87 328 TRP A C 1
ATOM 2440 O O . TRP A 1 321 ? -4.955 -46.722 19.524 1 111.46 328 TRP A O 1
ATOM 2451 N N . ASP A 1 322 ? -3.419 -48.101 18.627 1 109.17 329 ASP A N 1
ATOM 2452 C CA . ASP A 1 322 ? -3.339 -48.916 19.826 1 110.46 329 ASP A CA 1
ATOM 2453 C C . ASP A 1 322 ? -2.794 -48.139 21.011 1 110.81 329 ASP A C 1
ATOM 2454 O O . ASP A 1 322 ? -2.727 -48.694 22.109 1 106.86 329 ASP A O 1
ATOM 2459 N N . SER A 1 323 ? -2.407 -46.883 20.805 1 110.15 330 SER A N 1
ATOM 2460 C CA . SER A 1 323 ? -2.054 -45.95 21.857 1 111.68 330 SER A CA 1
ATOM 2461 C C . SER A 1 323 ? -3.243 -45.112 22.319 1 117.26 330 SER A C 1
ATOM 2462 O O . SER A 1 323 ? -3.117 -44.361 23.291 1 111.67 330 SER A O 1
ATOM 2465 N N . HIS A 1 324 ? -4.379 -45.197 21.626 1 120.38 331 HIS A N 1
ATOM 2466 C CA . HIS A 1 324 ? -5.577 -44.508 22.083 1 118.8 331 HIS A CA 1
ATOM 2467 C C . HIS A 1 324 ? -6.028 -45.102 23.408 1 120.32 331 HIS A C 1
ATOM 2468 O O . HIS A 1 324 ? -5.848 -46.294 23.682 1 117.39 331 HIS A O 1
ATOM 2475 N N . GLU A 1 325 ? -6.597 -44.246 24.251 1 123.92 332 GLU A N 1
ATOM 2476 C CA . GLU A 1 325 ? -6.98 -44.665 25.586 1 122.67 332 GLU A CA 1
ATOM 2477 C C . GLU A 1 325 ? -8.114 -45.674 25.574 1 123.11 332 GLU A C 1
ATOM 2478 O O . GLU A 1 325 ? -8.349 -46.331 26.596 1 124.64 332 GLU A O 1
ATOM 2484 N N . GLU A 1 326 ? -8.81 -45.823 24.451 1 123.06 333 GLU A N 1
ATOM 2485 C CA . GLU A 1 326 ? -9.923 -46.749 24.356 1 122.9 333 GLU A CA 1
ATOM 2486 C C . GLU A 1 326 ? -9.566 -48.009 23.576 1 121.33 333 GLU A C 1
ATOM 2487 O O . GLU A 1 326 ? -10.466 -48.733 23.137 1 121.71 333 GLU A O 1
ATOM 2493 N N . GLU A 1 327 ? -8.278 -48.277 23.377 1 119.82 334 GLU A N 1
ATOM 2494 C CA . GLU A 1 327 ? -7.866 -49.599 22.921 1 118.72 334 GLU A CA 1
ATOM 2495 C C . GLU A 1 327 ? -8.142 -50.628 24.019 1 120.32 334 GLU A C 1
ATOM 2496 O O . GLU A 1 327 ? -8.199 -50.298 25.208 1 118.82 334 GLU A O 1
ATOM 2502 N N . THR A 1 328 ? -8.329 -51.891 23.615 1 119.77 335 THR A N 1
ATOM 2503 C CA . THR A 1 328 ? -8.433 -52.985 24.577 1 118.37 335 THR A CA 1
ATOM 2504 C C . THR A 1 328 ? -7.347 -54.037 24.404 1 118.81 335 THR A C 1
ATOM 2505 O O . THR A 1 328 ? -7.241 -54.937 25.249 1 118.89 335 THR A O 1
ATOM 2509 N N . ALA A 1 329 ? -6.53 -53.933 23.354 1 115.43 336 ALA A N 1
ATOM 2510 C CA . ALA A 1 329 ? -5.556 -54.959 23.007 1 114.8 336 ALA A CA 1
ATOM 2511 C C . ALA A 1 329 ? -4.419 -55.031 24.016 1 112.5 336 ALA A C 1
ATOM 2512 O O . ALA A 1 329 ? -3.897 -54.013 24.477 1 113.1 336 ALA A O 1
ATOM 2514 N N . TYR A 1 330 ? -3.978 -56.258 24.287 1 110.67 337 TYR A N 1
ATOM 2515 C CA . TYR A 1 330 ? -2.939 -56.47 25.282 1 112.45 337 TYR A CA 1
ATOM 2516 C C . TYR A 1 330 ? -1.66 -55.705 24.972 1 113.08 337 TYR A C 1
ATOM 2517 O O . TYR A 1 330 ? -0.901 -55.375 25.889 1 115.14 337 TYR A O 1
ATOM 2526 N N . CYS A 1 331 ? -1.396 -55.402 23.717 1 112.56 338 CYS A N 1
ATOM 2527 C CA . CYS A 1 331 ? -0.187 -54.643 23.449 1 111.66 338 CYS A CA 1
ATOM 2528 C C . CYS A 1 331 ? -0.364 -53.162 23.75 1 109.23 338 CYS A C 1
ATOM 2529 O O . CYS A 1 331 ? 0.573 -52.387 23.551 1 107.23 338 CYS A O 1
ATOM 2532 N N . GLY A 1 332 ? -1.53 -52.754 24.234 1 108.96 339 GLY A N 1
ATOM 2533 C CA . GLY A 1 332 ? -1.752 -51.362 24.557 1 109.04 339 GLY A CA 1
ATOM 2534 C C . GLY A 1 332 ? -2.16 -51.176 26.003 1 115.12 339 GLY A C 1
ATOM 2535 O O . GLY A 1 332 ? -1.801 -50.178 26.635 1 115.69 339 GLY A O 1
ATOM 2536 N N . LYS A 1 333 ? -2.898 -52.138 26.553 1 112.48 340 LYS A N 1
ATOM 2537 C CA . LYS A 1 333 ? -3.444 -51.997 27.892 1 115.01 340 LYS A CA 1
ATOM 2538 C C . LYS A 1 333 ? -2.857 -52.991 28.894 1 118.32 340 LYS A C 1
ATOM 2539 O O . LYS A 1 333 ? -3.163 -52.897 30.092 1 115.25 340 LYS A O 1
ATOM 2545 N N . TYR A 1 334 ? -2.018 -53.933 28.45 1 115.86 341 TYR A N 1
ATOM 2546 C CA . TYR A 1 334 ? -1.411 -54.91 29.351 1 111.86 341 TYR A CA 1
ATOM 2547 C C . TYR A 1 334 ? -0.033 -54.399 29.733 1 114.19 341 TYR A C 1
ATOM 2548 O O . TYR A 1 334 ? 0.939 -54.568 28.992 1 112.56 341 TYR A O 1
ATOM 2557 N N . VAL A 1 335 ? 0.044 -53.797 30.909 1 117.26 342 VAL A N 1
ATOM 2558 C CA . VAL A 1 335 ? 1.241 -53.142 31.402 1 117.46 342 VAL A CA 1
ATOM 2559 C C . VAL A 1 335 ? 1.514 -53.633 32.812 1 118.52 342 VAL A C 1
ATOM 2560 O O . VAL A 1 335 ? 0.593 -53.742 33.635 1 118.88 342 VAL A O 1
ATOM 2564 N N . ASP A 1 336 ? 2.771 -53.958 33.092 1 119.23 343 ASP A N 1
ATOM 2565 C CA . ASP A 1 336 ? 3.216 -54.218 34.463 1 119.45 343 ASP A CA 1
ATOM 2566 C C . ASP A 1 336 ? 2.379 -55.27 35.2 1 117.51 343 ASP A C 1
ATOM 2567 O O . ASP A 1 336 ? 2.456 -55.355 36.43 1 118.73 343 ASP A O 1
ATOM 2572 N N . GLY A 1 337 ? 1.546 -56.043 34.509 1 116.49 344 GLY A N 1
ATOM 2573 C CA . GLY A 1 337 ? 0.775 -57.098 35.145 1 112.43 344 GLY A CA 1
ATOM 2574 C C . GLY A 1 337 ? -0.73 -56.893 35.167 1 113.68 344 GLY A C 1
ATOM 2575 O O . GLY A 1 337 ? -1.447 -57.824 35.575 1 113.36 344 GLY A O 1
ATOM 2576 N N . TYR A 1 338 ? -1.259 -55.727 34.764 1 114.98 345 TYR A N 1
ATOM 2577 C CA . TYR A 1 338 ? -2.701 -55.461 34.805 1 118.07 345 TYR A CA 1
ATOM 2578 C C . TYR A 1 338 ? -3.145 -54.77 33.518 1 117.54 345 TYR A C 1
ATOM 2579 O O . TYR A 1 338 ? -2.342 -54.494 32.621 1 117.95 345 TYR A O 1
ATOM 2588 N N . LEU A 1 339 ? -4.447 -54.482 33.436 1 118.66 346 LEU A N 1
ATOM 2589 C CA . LEU A 1 339 ? -4.995 -53.653 32.37 1 118.64 346 LEU A CA 1
ATOM 2590 C C . LEU A 1 339 ? -5.27 -52.251 32.898 1 121.13 346 LEU A C 1
ATOM 2591 O O . LEU A 1 339 ? -5.903 -52.082 33.944 1 120.87 346 LEU A O 1
ATOM 2596 N N . MET A 1 340 ? -4.799 -51.254 32.16 1 123.02 347 MET A N 1
ATOM 2597 C CA . MET A 1 340 ? -4.867 -49.876 32.621 1 128.22 347 MET A CA 1
ATOM 2598 C C . MET A 1 340 ? -6.294 -49.464 32.905 1 134.22 347 MET A C 1
ATOM 2599 O O . MET A 1 340 ? -7.16 -49.536 32.025 1 136.16 347 MET A O 1
ATOM 2604 N N . GLY A 1 341 ? -6.531 -49.015 34.127 1 124.82 348 GLY A N 1
ATOM 2605 C CA . GLY A 1 341 ? -7.837 -48.534 34.495 1 133.79 348 GLY A CA 1
ATOM 2606 C C . GLY A 1 341 ? -8.153 -47.214 33.828 1 136.44 348 GLY A C 1
ATOM 2607 O O . GLY A 1 341 ? -7.336 -46.598 33.144 1 134.02 348 GLY A O 1
ATOM 2608 N N . ALA A 1 342 ? -9.396 -46.785 34.051 1 145.52 349 ALA A N 1
ATOM 2609 C CA . ALA A 1 342 ? -9.881 -45.479 33.616 1 143.5 349 ALA A CA 1
ATOM 2610 C C . ALA A 1 342 ? -8.844 -44.391 33.86 1 138.2 349 ALA A C 1
ATOM 2611 O O . ALA A 1 342 ? -8.317 -43.784 32.921 1 132.69 349 ALA A O 1
ATOM 2613 N N . THR A 1 343 ? -8.539 -44.148 35.137 1 142.99 350 THR A N 1
ATOM 2614 C CA . THR A 1 343 ? -7.737 -42.993 35.508 1 139.64 350 THR A CA 1
ATOM 2615 C C . THR A 1 343 ? -6.364 -43.016 34.831 1 133.44 350 THR A C 1
ATOM 2616 O O . THR A 1 343 ? -5.938 -42.025 34.225 1 130.35 350 THR A O 1
ATOM 2620 N N . GLU A 1 344 ? -5.663 -44.147 34.903 1 133.71 351 GLU A N 1
ATOM 2621 C CA . GLU A 1 344 ? -4.343 -44.225 34.287 1 133.89 351 GLU A CA 1
ATOM 2622 C C . GLU A 1 344 ? -4.421 -44.071 32.771 1 130.62 351 GLU A C 1
ATOM 2623 O O . GLU A 1 344 ? -3.459 -43.609 32.148 1 127.81 351 GLU A O 1
ATOM 2629 N N . ALA A 1 345 ? -5.569 -44.402 32.171 1 132.37 352 ALA A N 1
ATOM 2630 C CA . ALA A 1 345 ? -5.733 -44.226 30.733 1 130.06 352 ALA A CA 1
ATOM 2631 C C . ALA A 1 345 ? -5.632 -42.765 30.327 1 131.61 352 ALA A C 1
ATOM 2632 O O . ALA A 1 345 ? -5.175 -42.461 29.214 1 124.86 352 ALA A O 1
ATOM 2634 N N . ARG A 1 346 ? -6.034 -41.849 31.214 1 130.41 353 ARG A N 1
ATOM 2635 C CA . ARG A 1 346 ? -5.951 -40.434 30.879 1 131.34 353 ARG A CA 1
ATOM 2636 C C . ARG A 1 346 ? -4.501 -39.964 30.824 1 130.95 353 ARG A C 1
ATOM 2637 O O . ARG A 1 346 ? -4.076 -39.345 29.843 1 132.14 353 ARG A O 1
ATOM 2645 N N . LYS A 1 347 ? -3.715 -40.272 31.851 1 130.09 354 LYS A N 1
ATOM 2646 C CA . LYS A 1 347 ? -2.413 -39.63 31.973 1 131.88 354 LYS A CA 1
ATOM 2647 C C . LYS A 1 347 ? -1.339 -40.264 31.093 1 130.78 354 LYS A C 1
ATOM 2648 O O . LYS A 1 347 ? -0.264 -39.67 30.955 1 132.37 354 LYS A O 1
ATOM 2654 N N . THR A 1 348 ? -1.6 -41.428 30.473 1 129.08 355 THR A N 1
ATOM 2655 C CA . THR A 1 348 ? -0.585 -42.132 29.685 1 125.28 355 THR A CA 1
ATOM 2656 C C . THR A 1 348 ? -1.024 -42.54 28.288 1 125.28 355 THR A C 1
ATOM 2657 O O . THR A 1 348 ? -0.169 -42.974 27.503 1 126.34 355 THR A O 1
ATOM 2661 N N . ARG A 1 349 ? -2.312 -42.454 27.956 1 127.2 356 ARG A N 1
ATOM 2662 C CA . ARG A 1 349 ? -2.816 -42.812 26.637 1 121.94 356 ARG A CA 1
ATOM 2663 C C . ARG A 1 349 ? -3.523 -41.613 26.016 1 124.1 356 ARG A C 1
ATOM 2664 O O . ARG A 1 349 ? -3.972 -40.696 26.716 1 125.24 356 ARG A O 1
ATOM 2672 N N . LEU A 1 350 ? -3.63 -41.649 24.684 1 124.15 357 LEU A N 1
ATOM 2673 C CA . LEU A 1 350 ? -4.148 -40.552 23.876 1 122.97 357 LEU A CA 1
ATOM 2674 C C . LEU A 1 350 ? -5.649 -40.684 23.654 1 125.8 357 LEU A C 1
ATOM 2675 O O . LEU A 1 350 ? -6.175 -41.785 23.475 1 126.48 357 LEU A O 1
ATOM 2680 N N . ASN A 1 351 ? -6.328 -39.544 23.622 1 127.48 358 ASN A N 1
ATOM 2681 C CA . ASN A 1 351 ? -7.77 -39.498 23.443 1 128.31 358 ASN A CA 1
ATOM 2682 C C . ASN A 1 351 ? -8.115 -38.744 22.167 1 128.5 358 ASN A C 1
ATOM 2683 O O . ASN A 1 351 ? -7.259 -38.12 21.536 1 131.27 358 ASN A O 1
ATOM 2688 N N . THR A 1 352 ? -9.403 -38.794 21.813 1 129.2 359 THR A N 1
ATOM 2689 C CA . THR A 1 352 ? -9.887 -38.179 20.579 1 128.7 359 THR A CA 1
ATOM 2690 C C . THR A 1 352 ? -9.537 -36.697 20.512 1 130.14 359 THR A C 1
ATOM 2691 O O . THR A 1 352 ? -9.19 -36.176 19.448 1 131.18 359 THR A O 1
ATOM 2695 N N . THR A 1 353 ? -9.625 -36.006 21.646 1 131.6 360 THR A N 1
ATOM 2696 C CA . THR A 1 353 ? -9.273 -34.592 21.694 1 131.88 360 THR A CA 1
ATOM 2697 C C . THR A 1 353 ? -7.793 -34.378 21.403 1 131.48 360 THR A C 1
ATOM 2698 O O . THR A 1 353 ? -7.416 -33.401 20.748 1 131.92 360 THR A O 1
ATOM 2702 N N . ASP A 1 354 ? -6.935 -35.259 21.92 1 131.42 361 ASP A N 1
ATOM 2703 C CA . ASP A 1 354 ? -5.522 -35.211 21.566 1 130.96 361 ASP A CA 1
ATOM 2704 C C . ASP A 1 354 ? -5.34 -35.399 20.067 1 132.92 361 ASP A C 1
ATOM 2705 O O . ASP A 1 354 ? -4.642 -34.619 19.407 1 132.53 361 ASP A O 1
ATOM 2710 N N . LEU A 1 355 ? -5.969 -36.438 19.513 1 131.07 362 LEU A N 1
ATOM 2711 C CA . LEU A 1 355 ? -5.802 -36.735 18.099 1 130.72 362 LEU A CA 1
ATOM 2712 C C . LEU A 1 355 ? -6.377 -35.623 17.24 1 133.44 362 LEU A C 1
ATOM 2713 O O . LEU A 1 355 ? -5.749 -35.185 16.268 1 133.5 362 LEU A O 1
ATOM 2718 N N . THR A 1 356 ? -7.578 -35.15 17.583 1 132.87 363 THR A N 1
ATOM 2719 C CA . THR A 1 356 ? -8.122 -34.033 16.83 1 134.14 363 THR A CA 1
ATOM 2720 C C . THR A 1 356 ? -7.24 -32.805 16.979 1 135.06 363 THR A C 1
ATOM 2721 O O . THR A 1 356 ? -7.214 -31.952 16.092 1 137.1 363 THR A O 1
ATOM 2725 N N . TYR A 1 357 ? -6.491 -32.704 18.074 1 134.95 364 TYR A N 1
ATOM 2726 C CA . TYR A 1 357 ? -5.504 -31.636 18.161 1 136.47 364 TYR A CA 1
ATOM 2727 C C . TYR A 1 357 ? -4.268 -31.973 17.341 1 135.83 364 TYR A C 1
ATOM 2728 O O . TYR A 1 357 ? -3.775 -31.133 16.586 1 139.1 364 TYR A O 1
ATOM 2737 N N . PHE A 1 358 ? -3.755 -33.194 17.476 1 135.04 365 PHE A N 1
ATOM 2738 C CA . PHE A 1 358 ? -2.589 -33.627 16.715 1 133.86 365 PHE A CA 1
ATOM 2739 C C . PHE A 1 358 ? -2.755 -33.362 15.226 1 136.1 365 PHE A C 1
ATOM 2740 O O . PHE A 1 358 ? -2.057 -32.514 14.659 1 137.84 365 PHE A O 1
ATOM 2748 N N . TYR A 1 359 ? -3.695 -34.069 14.593 1 135.79 366 TYR A N 1
ATOM 2749 C CA . TYR A 1 359 ? -3.858 -33.962 13.145 1 134.18 366 TYR A CA 1
ATOM 2750 C C . TYR A 1 359 ? -4.229 -32.543 12.719 1 137.92 366 TYR A C 1
ATOM 2751 O O . TYR A 1 359 ? -3.684 -32.026 11.738 1 140.5 366 TYR A O 1
ATOM 2760 N N . GLU A 1 360 ? -5.143 -31.889 13.442 1 137.62 367 GLU A N 1
ATOM 2761 C CA . GLU A 1 360 ? -5.48 -30.508 13.104 1 138.6 367 GLU A CA 1
ATOM 2762 C C . GLU A 1 360 ? -4.237 -29.633 13.098 1 140.91 367 GLU A C 1
ATOM 2763 O O . GLU A 1 360 ? -4.078 -28.772 12.225 1 139.91 367 GLU A O 1
ATOM 2769 N N . SER A 1 361 ? -3.349 -29.838 14.075 1 140.28 368 SER A N 1
ATOM 2770 C CA . SER A 1 361 ? -2.071 -29.136 14.086 1 141.43 368 SER A CA 1
ATOM 2771 C C . SER A 1 361 ? -1.329 -29.368 12.783 1 140.98 368 SER A C 1
ATOM 2772 O O . SER A 1 361 ? -1.181 -28.451 11.974 1 144.35 368 SER A O 1
ATOM 2775 N N . ILE A 1 362 ? -0.898 -30.613 12.554 1 140.42 369 ILE A N 1
ATOM 2776 C CA . ILE A 1 362 ? -0.069 -30.952 11.393 1 142.5 369 ILE A CA 1
ATOM 2777 C C . ILE A 1 362 ? -0.629 -30.341 10.111 1 144.24 369 ILE A C 1
ATOM 2778 O O . ILE A 1 362 ? 0.062 -29.597 9.408 1 146.09 369 ILE A O 1
ATOM 2783 N N . PHE A 1 363 ? -1.887 -30.665 9.781 1 142.66 370 PHE A N 1
ATOM 2784 C CA . PHE A 1 363 ? -2.502 -30.112 8.575 1 144.54 370 PHE A CA 1
ATOM 2785 C C . PHE A 1 363 ? -2.371 -28.591 8.548 1 150.5 370 PHE A C 1
ATOM 2786 O O . PHE A 1 363 ? -2.092 -28.009 7.497 1 153.15 370 PHE A O 1
ATOM 2794 N N . LYS A 1 364 ? -2.52 -27.936 9.709 1 149.95 371 LYS A N 1
ATOM 2795 C CA . LYS A 1 364 ? -2.34 -26.484 9.781 1 152.09 371 LYS A CA 1
ATOM 2796 C C . LYS A 1 364 ? -0.915 -26.079 9.412 1 152.79 371 LYS A C 1
ATOM 2797 O O . LYS A 1 364 ? -0.704 -25.046 8.762 1 154.95 371 LYS A O 1
ATOM 2803 N N . LEU A 1 365 ? 0.081 -26.873 9.822 1 151.31 372 LEU A N 1
ATOM 2804 C CA . LEU A 1 365 ? 1.457 -26.533 9.484 1 150.7 372 LEU A CA 1
ATOM 2805 C C . LEU A 1 365 ? 1.708 -26.633 7.982 1 153.21 372 LEU A C 1
ATOM 2806 O O . LEU A 1 365 ? 2.58 -25.93 7.457 1 155.89 372 LEU A O 1
ATOM 2811 N N . TYR A 1 366 ? 0.93 -27.462 7.276 1 152.35 373 TYR A N 1
ATOM 2812 C CA . TYR A 1 366 ? 1.185 -27.736 5.861 1 153.94 373 TYR A CA 1
ATOM 2813 C C . TYR A 1 366 ? 1.07 -26.471 5.015 1 156.94 373 TYR A C 1
ATOM 2814 O O . TYR A 1 366 ? 2.005 -26.1 4.296 1 156.52 373 TYR A O 1
ATOM 2823 N N . ARG A 1 367 ? -0.076 -25.79 5.096 1 152.55 374 ARG A N 1
ATOM 2824 C CA . ARG A 1 367 ? -0.333 -24.642 4.234 1 158.14 374 ARG A CA 1
ATOM 2825 C C . ARG A 1 367 ? 0.556 -23.447 4.557 1 160.13 374 ARG A C 1
ATOM 2826 O O . ARG A 1 367 ? 0.643 -22.518 3.745 1 163.28 374 ARG A O 1
ATOM 2834 N N . GLU A 1 368 ? 1.216 -23.441 5.712 1 157.34 375 GLU A N 1
ATOM 2835 C CA . GLU A 1 368 ? 2.206 -22.404 5.966 1 160.22 375 GLU A CA 1
ATOM 2836 C C . GLU A 1 368 ? 3.554 -22.718 5.335 1 160.85 375 GLU A C 1
ATOM 2837 O O . GLU A 1 368 ? 4.416 -21.833 5.281 1 163.96 375 GLU A O 1
ATOM 2843 N N . ASN A 1 369 ? 3.756 -23.958 4.865 1 159.16 376 ASN A N 1
ATOM 2844 C CA . ASN A 1 369 ? 5.005 -24.336 4.215 1 156.62 376 ASN A CA 1
ATOM 2845 C C . ASN A 1 369 ? 4.774 -25.366 3.115 1 154.71 376 ASN A C 1
ATOM 2846 O O . ASN A 1 369 ? 5.63 -26.229 2.895 1 151.22 376 ASN A O 1
ATOM 2851 N N . LYS A 1 370 ? 3.629 -25.292 2.42 1 157.32 377 LYS A N 1
ATOM 2852 C CA . LYS A 1 370 ? 3.308 -26.262 1.371 1 154.23 377 LYS A CA 1
ATOM 2853 C C . LYS A 1 370 ? 4.408 -26.324 0.321 1 154.15 377 LYS A C 1
ATOM 2854 O O . LYS A 1 370 ? 4.698 -27.396 -0.229 1 152.37 377 LYS A O 1
ATOM 2860 N N . ASP A 1 371 ? 5.02 -25.176 0.019 1 153.36 378 ASP A N 1
ATOM 2861 C CA . ASP A 1 371 ? 6.182 -25.176 -0.857 1 155.78 378 ASP A CA 1
ATOM 2862 C C . ASP A 1 371 ? 7.296 -26.017 -0.259 1 154.05 378 ASP A C 1
ATOM 2863 O O . ASP A 1 371 ? 7.884 -26.868 -0.934 1 155.95 378 ASP A O 1
ATOM 2868 N N . HIS A 1 372 ? 7.57 -25.811 1.023 1 155.01 379 HIS A N 1
ATOM 2869 C CA . HIS A 1 372 ? 8.722 -26.41 1.674 1 152.7 379 HIS A CA 1
ATOM 2870 C C . HIS A 1 372 ? 8.424 -27.823 2.171 1 150.25 379 HIS A C 1
ATOM 2871 O O . HIS A 1 372 ? 9.023 -28.276 3.15 1 149.06 379 HIS A O 1
ATOM 2878 N N . ILE A 1 373 ? 7.527 -28.536 1.481 1 150.83 380 ILE A N 1
ATOM 2879 C CA . ILE A 1 373 ? 7.242 -29.948 1.721 1 146.48 380 ILE A CA 1
ATOM 2880 C C . ILE A 1 373 ? 7.577 -30.739 0.467 1 146.83 380 ILE A C 1
ATOM 2881 O O . ILE A 1 373 ? 7.312 -30.295 -0.657 1 148.25 380 ILE A O 1
ATOM 2886 N N . GLU A 1 374 ? 8.116 -31.939 0.661 1 142.48 381 GLU A N 1
ATOM 2887 C CA . GLU A 1 374 ? 8.298 -32.87 -0.444 1 143.61 381 GLU A CA 1
ATOM 2888 C C . GLU A 1 374 ? 7.18 -33.903 -0.535 1 142.79 381 GLU A C 1
ATOM 2889 O O . GLU A 1 374 ? 6.702 -34.188 -1.635 1 144.61 381 GLU A O 1
ATOM 2895 N N . LYS A 1 375 ? 6.753 -34.476 0.587 1 139.86 382 LYS A N 1
ATOM 2896 C CA . LYS A 1 375 ? 5.613 -35.387 0.626 1 137.69 382 LYS A CA 1
ATOM 2897 C C . LYS A 1 375 ? 5.425 -35.803 2.07 1 130.35 382 LYS A C 1
ATOM 2898 O O . LYS A 1 375 ? 6.379 -35.818 2.848 1 129.92 382 LYS A O 1
ATOM 2904 N N . VAL A 1 376 ? 4.187 -36.118 2.427 1 130.51 383 VAL A N 1
ATOM 2905 C CA . VAL A 1 376 ? 3.882 -36.607 3.761 1 126.32 383 VAL A CA 1
ATOM 2906 C C . VAL A 1 376 ? 3.117 -37.912 3.629 1 125.33 383 VAL A C 1
ATOM 2907 O O . VAL A 1 376 ? 2.336 -38.106 2.693 1 126.76 383 VAL A O 1
ATOM 2911 N N . TYR A 1 377 ? 3.364 -38.817 4.57 1 119.64 384 TYR A N 1
ATOM 2912 C CA . TYR A 1 377 ? 2.883 -40.179 4.45 1 117.33 384 TYR A CA 1
ATOM 2913 C C . TYR A 1 377 ? 2.41 -40.701 5.799 1 116.97 384 TYR A C 1
ATOM 2914 O O . TYR A 1 377 ? 3.16 -40.674 6.782 1 115.94 384 TYR A O 1
ATOM 2923 N N . TRP A 1 378 ? 1.182 -41.208 5.831 1 115.79 385 TRP A N 1
ATOM 2924 C CA . TRP A 1 378 ? 0.56 -41.711 7.048 1 116.51 385 TRP A CA 1
ATOM 2925 C C . TRP A 1 378 ? 0.307 -43.193 6.851 1 116.04 385 TRP A C 1
ATOM 2926 O O . TRP A 1 378 ? -0.427 -43.584 5.937 1 120.96 385 TRP A O 1
ATOM 2937 N N . GLY A 1 379 ? 0.927 -44.012 7.687 1 113.86 386 GLY A N 1
ATOM 2938 C CA . GLY A 1 379 ? 0.862 -45.442 7.494 1 112.55 386 GLY A CA 1
ATOM 2939 C C . GLY A 1 379 ? 0.267 -46.129 8.69 1 112.27 386 GLY A C 1
ATOM 2940 O O . GLY A 1 379 ? 0.829 -46.069 9.79 1 111.61 386 GLY A O 1
ATOM 2941 N N . LEU A 1 380 ? -0.885 -46.752 8.498 1 111.65 387 LEU A N 1
ATOM 2942 C CA . LEU A 1 380 ? -1.475 -47.529 9.566 1 110.44 387 LEU A CA 1
ATOM 2943 C C . LEU A 1 380 ? -0.465 -48.531 10.09 1 111.45 387 LEU A C 1
ATOM 2944 O O . LEU A 1 380 ? 0.247 -49.175 9.316 1 110.54 387 LEU A O 1
ATOM 2949 N N . GLU A 1 381 ? -0.44 -48.676 11.419 1 110.46 388 GLU A N 1
ATOM 2950 C CA . GLU A 1 381 ? 0.374 -49.674 12.086 1 106.99 388 GLU A CA 1
ATOM 2951 C C . GLU A 1 381 ? -0.557 -50.497 12.958 1 108.79 388 GLU A C 1
ATOM 2952 O O . GLU A 1 381 ? -1.265 -51.382 12.45 1 106.82 388 GLU A O 1
ATOM 2958 N N . GLY A 1 382 ? -0.605 -50.249 14.271 1 111.67 389 GLY A N 1
ATOM 2959 C CA . GLY A 1 382 ? -1.539 -50.922 15.147 1 106.89 389 GLY A CA 1
ATOM 2960 C C . GLY A 1 382 ? -2.86 -50.174 15.279 1 108.42 389 GLY A C 1
ATOM 2961 O O . GLY A 1 382 ? -3.085 -49.122 14.677 1 108 389 GLY A O 1
ATOM 2962 N N . GLY A 1 383 ? -3.732 -50.727 16.124 1 108.03 390 GLY A N 1
ATOM 2963 C CA . GLY A 1 383 ? -5.098 -50.271 16.312 1 104.96 390 GLY A CA 1
ATOM 2964 C C . GLY A 1 383 ? -5.991 -51.48 16.152 1 107.88 390 GLY A C 1
ATOM 2965 O O . GLY A 1 383 ? -6.023 -52.068 15.062 1 109.71 390 GLY A O 1
ATOM 2966 N N . TYR A 1 384 ? -6.67 -51.921 17.212 1 108.34 391 TYR A N 1
ATOM 2967 C CA . TYR A 1 384 ? -7.264 -53.249 17.125 1 107.96 391 TYR A CA 1
ATOM 2968 C C . TYR A 1 384 ? -8.721 -53.321 17.589 1 111.26 391 TYR A C 1
ATOM 2969 O O . TYR A 1 384 ? -9.517 -54.033 16.965 1 114.5 391 TYR A O 1
ATOM 2978 N N . ASP A 1 385 ? -9.108 -52.565 18.621 1 115.86 392 ASP A N 1
ATOM 2979 C CA . ASP A 1 385 ? -10.512 -52.521 19.041 1 114.91 392 ASP A CA 1
ATOM 2980 C C . ASP A 1 385 ? -11.386 -51.947 17.93 1 116.29 392 ASP A C 1
ATOM 2981 O O . ASP A 1 385 ? -11.178 -50.81 17.5 1 118.14 392 ASP A O 1
ATOM 2986 N N . ARG A 1 386 ? -12.382 -52.72 17.484 1 115.45 393 ARG A N 1
ATOM 2987 C CA . ARG A 1 386 ? -13.169 -52.308 16.325 1 116.47 393 ARG A CA 1
ATOM 2988 C C . ARG A 1 386 ? -13.855 -50.968 16.572 1 118.42 393 ARG A C 1
ATOM 2989 O O . ARG A 1 386 ? -13.7 -50.025 15.79 1 119.16 393 ARG A O 1
ATOM 2997 N N . LYS A 1 387 ? -14.593 -50.859 17.677 1 120.73 394 LYS A N 1
ATOM 2998 C CA . LYS A 1 387 ? -15.222 -49.592 18.047 1 121.97 394 LYS A CA 1
ATOM 2999 C C . LYS A 1 387 ? -14.229 -48.439 18.027 1 123.38 394 LYS A C 1
ATOM 3000 O O . LYS A 1 387 ? -14.485 -47.393 17.421 1 125.74 394 LYS A O 1
ATOM 3006 N N . MET A 1 388 ? -13.083 -48.615 18.686 1 119.91 395 MET A N 1
ATOM 3007 C CA . MET A 1 388 ? -12.109 -47.535 18.767 1 120.45 395 MET A CA 1
ATOM 3008 C C . MET A 1 388 ? -11.599 -47.125 17.382 1 121.57 395 MET A C 1
ATOM 3009 O O . MET A 1 388 ? -11.463 -45.93 17.1 1 123.05 395 MET A O 1
ATOM 3014 N N . TYR A 1 389 ? -11.302 -48.089 16.497 1 119.83 396 TYR A N 1
ATOM 3015 C CA . TYR A 1 389 ? -10.693 -47.661 15.236 1 122.37 396 TYR A CA 1
ATOM 3016 C C . TYR A 1 389 ? -11.731 -47.181 14.229 1 122.4 396 TYR A C 1
ATOM 3017 O O . TYR A 1 389 ? -11.514 -46.157 13.573 1 123.88 396 TYR A O 1
ATOM 3026 N N . GLU A 1 390 ? -12.877 -47.862 14.12 1 121.41 397 GLU A N 1
ATOM 3027 C CA . GLU A 1 390 ? -13.927 -47.38 13.23 1 123.65 397 GLU A CA 1
ATOM 3028 C C . GLU A 1 390 ? -14.297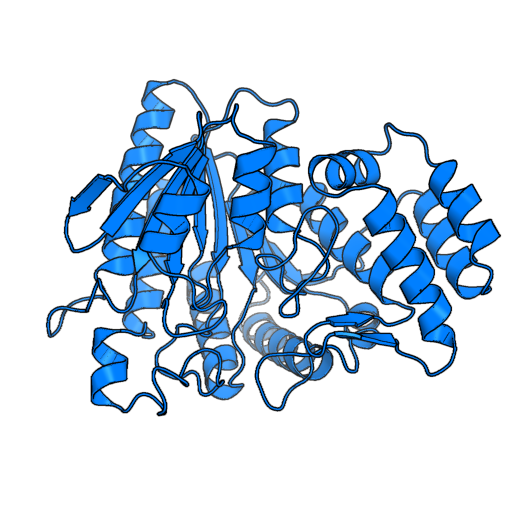 -45.938 13.537 1 128.32 397 GLU A C 1
ATOM 3029 O O . GLU A 1 390 ? -14.895 -45.261 12.692 1 132.01 397 GLU A O 1
ATOM 3035 N N . GLN A 1 391 ? -13.928 -45.447 14.719 1 125.13 398 GLN A N 1
ATOM 3036 C CA . GLN A 1 391 ? -14.19 -44.068 15.09 1 129.08 398 GLN A CA 1
ATOM 3037 C C . GLN A 1 391 ? -13.009 -43.154 14.792 1 129.36 398 GLN A C 1
ATOM 3038 O O . GLN A 1 391 ? -13.193 -42.054 14.261 1 133.81 398 GLN A O 1
ATOM 3044 N N . GLN A 1 392 ? -11.793 -43.582 15.133 1 124.6 399 GLN A N 1
ATOM 3045 C CA . GLN A 1 392 ? -10.633 -42.762 14.804 1 127.36 399 GLN A CA 1
ATOM 3046 C C . GLN A 1 392 ? -10.48 -42.618 13.299 1 130.18 399 GLN A C 1
ATOM 3047 O O . GLN A 1 392 ? -10.056 -41.565 12.809 1 131.29 399 GLN A O 1
ATOM 3053 N N . ILE A 1 393 ? -10.839 -43.664 12.559 1 128 400 ILE A N 1
ATOM 3054 C CA . ILE A 1 393 ? -10.865 -43.582 11.108 1 128.99 400 ILE A CA 1
ATOM 3055 C C . ILE A 1 393 ? -11.742 -42.417 10.666 1 136.1 400 ILE A C 1
ATOM 3056 O O . ILE A 1 393 ? -11.322 -41.567 9.87 1 137.99 400 ILE A O 1
ATOM 3061 N N . GLU A 1 394 ? -12.958 -42.328 1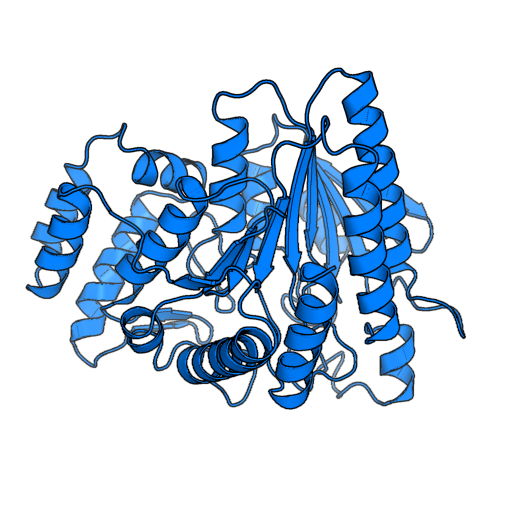1.204 1 134.97 401 GLU A N 1
ATOM 3062 C CA . GLU A 1 394 ? -13.817 -41.212 10.825 1 138.92 401 GLU A CA 1
ATOM 3063 C C . GLU A 1 394 ? -13.23 -39.886 11.287 1 141.54 401 GLU A C 1
ATOM 3064 O O . GLU A 1 394 ? -13.323 -38.878 10.576 1 144.04 401 GLU A O 1
ATOM 3070 N N . LEU A 1 395 ? -12.633 -39.867 12.483 1 138.72 402 LEU A N 1
ATOM 3071 C CA . LEU A 1 395 ? -11.955 -38.667 12.962 1 138.18 402 LEU A CA 1
ATOM 3072 C C . LEU A 1 395 ? -10.898 -38.203 11.966 1 141.53 402 LEU A C 1
ATOM 3073 O O . LEU A 1 395 ? -10.785 -37.007 11.673 1 143.52 402 LEU A O 1
ATOM 3078 N N . LEU A 1 396 ? -10.111 -39.14 11.436 1 137.61 403 LEU A N 1
ATOM 3079 C CA . LEU A 1 396 ? -9.166 -38.801 10.381 1 139.92 403 LEU A CA 1
ATOM 3080 C C . LEU A 1 396 ? -9.88 -38.288 9.14 1 144.24 403 LEU A C 1
ATOM 3081 O O . LEU A 1 396 ? -9.381 -37.383 8.461 1 146.55 403 LEU A O 1
ATOM 3086 N N . MET A 1 397 ? -11.051 -38.841 8.837 1 142.46 404 MET A N 1
ATOM 3087 C CA . MET A 1 397 ? -11.736 -38.484 7.603 1 144.08 404 MET A CA 1
ATOM 3088 C C . MET A 1 397 ? -12.507 -37.183 7.709 1 150.37 404 MET A C 1
ATOM 3089 O O . MET A 1 397 ? -12.727 -36.528 6.689 1 155.46 404 MET A O 1
ATOM 3094 N N . SER A 1 398 ? -12.955 -36.805 8.906 1 146.67 405 SER A N 1
ATOM 3095 C CA . SER A 1 398 ? -13.452 -35.451 9.098 1 150.31 405 SER A CA 1
ATOM 3096 C C . SER A 1 398 ? -12.331 -34.434 8.958 1 153.46 405 SER A C 1
ATOM 3097 O O . SER A 1 398 ? -12.595 -33.271 8.631 1 162.01 405 SER A O 1
ATOM 3100 N N . ILE A 1 399 ? -11.088 -34.862 9.158 1 150.13 406 ILE A N 1
ATOM 3101 C CA . ILE A 1 399 ? -9.945 -33.965 9.163 1 152.02 406 ILE A CA 1
ATOM 3102 C C . ILE A 1 399 ? -9.221 -33.967 7.822 1 159.37 406 ILE A C 1
ATOM 3103 O O . ILE A 1 399 ? -8.769 -32.919 7.359 1 162.47 406 ILE A O 1
ATOM 3108 N N . VAL A 1 400 ? -9.119 -35.132 7.174 1 155.08 407 VAL A N 1
ATOM 3109 C CA . VAL A 1 400 ? -8.579 -35.185 5.818 1 156.56 407 VAL A CA 1
ATOM 3110 C C . VAL A 1 400 ? -9.499 -34.462 4.842 1 164.1 407 VAL A C 1
ATOM 3111 O O . VAL A 1 400 ? -9.036 -33.825 3.885 1 165.93 407 VAL A O 1
ATOM 3115 N N . LEU A 1 401 ? -10.814 -34.569 5.06 1 159.77 408 LEU A N 1
ATOM 3116 C CA . LEU A 1 401 ? -11.806 -33.834 4.277 1 164.55 408 LEU A CA 1
ATOM 3117 C C . LEU A 1 401 ? -11.471 -32.342 4.199 1 175.39 408 LEU A C 1
ATOM 3118 O O . LEU A 1 401 ? -11.292 -31.787 3.108 1 176.7 408 LEU A O 1
ATOM 3123 N N . ASN A 1 402 ? -11.376 -31.682 5.358 1 174.29 409 ASN A N 1
ATOM 3124 C CA . ASN A 1 402 ? -11.177 -30.226 5.44 1 175.69 409 ASN A CA 1
ATOM 3125 C C . ASN A 1 402 ? -9.717 -29.827 5.153 1 169.58 409 ASN A C 1
ATOM 3126 O O . ASN A 1 402 ? -8.824 -29.995 5.991 1 164.45 409 ASN A O 1
#

Sequence (389 aa):
PNCLIQIPSAKDIQQMHGMPAGADEDQFERLKHMTQVIATTQSKDPSLPVVTTDRVELPEHWNQLFAAMKKGDENVALTLFAEFPEEDQILQALLAVHTSEYLQQIIRDCIQAQAKGWKQLNSDILITPGTFEVLIKDISMTLFHSKKVHFSFGLPTHHAFADEGSGFCILNKSAVLLKHMQRNTKPLKHIIVGTDVNRDNGLCDILMNSAADMDICHIDVFDSRVYPYQDEDYITELFNKCGKDEGQNIQSWQRGGLDYFVVNLSRTTRKPGLVHPALVFAIEKMEEQIEQAKINHQKVALFLPTGWDSHEEETAYCGKYVDGYLMGATEARKTRLNTTDLTYFYESIFKLYRENKDHIEKVYWGLEGGYDRKMYEQQIELLMSIVLN

Nearest PDB structures (foldseek):
  9gl1-assembly1_A  TM=1.003E+00  e=4.369E-84  Legionella cherrii
  9gl0-assembly1_A  TM=9.847E-01  e=5.244E-51  Legionella pneumophila
  5zmp-assembly1_A  TM=7.507E-01  e=6.742E-13  Picosynechococcus sp. PCC 73109
  4cbt-assembly1_A  TM=7.020E-01  e=2.795E-10  Homo sapiens
  7p2t-assembly1_A  TM=5.897E-01  e=5.375E-08  Schistosoma mansoni

B-factor: mean 123.57, std 16.9, range [84.01, 178.76]

Foldseek 3Di:
DWAEEEAADPVLLVLQPPQDFQDPDTSSVVSVLLVVLVVVVCVVPVVHHYDHLPVFDADPLVVVLLVVLVVQDLVVSVVSVVPPDCPRLLNVLLVLQAPVVLVSVLSVQLSVCVPVQWDDDDPQGIHGVCRSVSVSSQLRCCQPVNTFHYEYEDWAALQAARRAHGRRHGHRSLSSNVCSVCVPDDAAAEEEEEAAQEWSVRSCNRCQPRVLPGQYEHETEYALQFPVNDDQVNVCVVLVHHFDPPPQQKTWGDRHNYIYIYPHLVSHWDDPPDQRCSLVVSLVVVVVSLVVQVVVVHAYEYEYQYEQLLALPHDGCRNQVGPHGGDDPVRSRTRGHYLVNVLVNLLSVVVVCVVPVVRYDHYYHYYHHDDPSVSVSVVSVSVVVRVVD